Protein AF-M0NY06-F1 (afdb_monomer)

Solvent-accessible surface area (backbone atoms only — not comparable to full-atom values): 38109 Å² total; per-residue (Å²): 133,90,89,90,82,76,65,69,65,58,60,55,55,61,59,58,74,74,59,85,82,89,82,88,84,80,84,85,86,85,87,85,89,82,86,81,91,85,89,86,80,91,89,88,87,88,86,90,86,88,90,80,89,82,91,78,91,78,88,88,86,81,79,80,87,72,80,84,56,84,71,66,78,80,68,66,89,85,74,78,81,95,79,79,95,75,96,66,78,62,59,42,32,57,68,50,24,58,50,46,55,51,36,50,69,48,90,46,72,64,60,37,23,48,56,48,11,56,48,46,49,64,29,49,36,97,73,91,43,68,41,30,40,57,53,49,24,46,61,68,15,31,94,52,48,68,45,48,76,75,52,65,84,50,49,71,68,54,53,33,43,17,50,14,61,26,45,30,100,89,39,47,45,63,60,47,49,56,42,26,74,75,60,77,35,65,24,59,43,42,35,74,40,64,29,62,78,82,66,57,87,67,68,78,76,54,76,84,82,70,54,24,49,68,59,51,52,50,52,51,53,53,35,35,69,51,66,69,91,66,22,69,60,51,42,31,53,52,47,21,60,49,41,46,63,33,55,41,57,31,26,19,48,48,52,15,38,62,65,43,56,52,81,33,90,62,48,72,67,42,51,42,46,11,41,17,45,50,46,30,23,77,79,62,60,65,99,82,67,85,75,82,93,58,98,63,91,71,82,69,36,42,70,71,39,37,50,37,47,47,57,31,35,39,41,56,38,25,64,19,58,47,44,49,32,28,62,78,47,27,75,62,39,31,67,67,56,61,74,43,68,80,55,56,63,48,55,61,37,62,37,79,51,50,53,59,58,44,30,74,73,50,50,44,25,34,35,30,68,28,74,44,42,44,49,34,37,40,20,30,32,31,50,92,62,28,85,84,66,67,37,76,49,61,40,36,22,37,70,81,35,43,77,40,39,90,42,38,56,72,59,40,56,55,46,63,77,60,44,73,49,35,30,31,36,36,28,34,36,29,22,22,52,97,92,62,53,63,39,66,32,67,59,37,58,56,38,67,76,34,96,64,66,53,73,61,47,56,76,76,46,41,78,46,63,39,32,71,39,27,47,27,51,73,60,45,76,30,38,86,40,30,40,55,63,22,40,55,52,30,39,75,50,41,53,96,31,40,54,68,73,47,80,36,65,50,43,71,61,44,51,53,53,27,50,54,22,42,78,61,62,30,57,12,24,30,42,28,36,40,75,36,52,60,51,47,61,38,68,51,80,53,31,24,38,33,54,75,81,58,66,66,43,39,27,23,37,46,23,35,24,52,24,64,80,97,38,49,93,29,48,45,32,36,30,30,19,24,36,64,54,97,94,40,64,26,30,31,45,67,37,64,39,71,67,49,76,65,54,30,48,53,52,32,66,68,44,61,85,35,54,74,49,75,58,95,55,43,32,39,29,54,76,71,48,26,33,32,30,30,32,83,45,63,41,84,29,93,88,28,76,60,43,28,32,52,36,78,36,25,48,73,47,74,36,86,92,44,53,63,87,68,31,41,36,50,72,55,50,39,42,75,54,60,77,62,82,130

pLDDT: mean 81.4, std 21.81, range [23.84, 98.56]

Radius of gyration: 31.64 Å; Cα contacts (8 Å, |Δi|>4): 1168; chains: 1; bounding box: 98×76×94 Å

Organism: NCBI:txid1227482

Structure (mmCIF, N/CA/C/O backbone):
data_AF-M0NY06-F1
#
_entry.id   AF-M0NY06-F1
#
loop_
_atom_site.group_PDB
_atom_site.id
_atom_site.type_symbol
_atom_site.label_atom_id
_atom_site.label_alt_id
_atom_site.label_comp_id
_atom_site.label_asym_id
_atom_site.label_entity_id
_atom_site.label_seq_id
_atom_site.pdbx_PDB_ins_code
_atom_site.Cartn_x
_atom_site.Cartn_y
_atom_site.Cartn_z
_atom_site.occupancy
_atom_site.B_iso_or_equiv
_atom_site.auth_seq_id
_atom_site.auth_comp_id
_atom_site.auth_asym_id
_atom_site.auth_atom_id
_atom_site.pdbx_PDB_model_num
ATOM 1 N N . MET A 1 1 ? -52.221 21.261 -19.434 1.00 43.78 1 MET A N 1
ATOM 2 C CA . MET A 1 1 ? -51.590 21.846 -20.639 1.00 43.78 1 MET A CA 1
ATOM 3 C C . MET A 1 1 ? -51.531 23.349 -20.429 1.00 43.78 1 MET A C 1
ATOM 5 O O . MET A 1 1 ? -52.552 23.891 -20.028 1.00 43.78 1 MET A O 1
ATOM 9 N N . VAL A 1 2 ? -50.369 23.976 -20.655 1.00 34.47 2 VAL A N 1
ATOM 10 C CA . VAL A 1 2 ? -50.002 25.333 -20.186 1.00 34.47 2 VAL A CA 1
ATOM 11 C C . VAL A 1 2 ? -49.851 25.440 -18.660 1.00 34.47 2 VAL A C 1
ATOM 13 O O . VAL A 1 2 ? -50.814 25.774 -17.986 1.00 34.47 2 VAL A O 1
ATOM 16 N N . VAL A 1 3 ? -48.645 25.164 -18.146 1.00 31.70 3 VAL A N 1
ATOM 17 C CA . VAL A 1 3 ? -47.818 26.065 -17.304 1.00 31.70 3 VAL A CA 1
ATOM 18 C C . VAL A 1 3 ? -46.385 25.515 -17.361 1.00 31.70 3 VAL A C 1
ATOM 20 O O . VAL A 1 3 ? -46.085 24.581 -16.637 1.00 31.70 3 VAL A O 1
ATOM 23 N N . GLU A 1 4 ? -45.521 26.062 -18.222 1.00 35.38 4 GLU A N 1
ATOM 24 C CA . GLU A 1 4 ? -44.053 25.908 -18.124 1.00 35.38 4 GLU A CA 1
ATOM 25 C C . GLU A 1 4 ? -43.370 26.873 -19.107 1.00 35.38 4 GLU A C 1
ATOM 27 O O . GLU A 1 4 ? -43.076 26.555 -20.254 1.00 35.38 4 GLU A O 1
ATOM 32 N N . GLY A 1 5 ? -43.219 28.127 -18.678 1.00 37.34 5 GLY A N 1
ATOM 33 C CA . GLY A 1 5 ? -42.622 29.188 -19.500 1.00 37.34 5 GLY A CA 1
ATOM 34 C C . GLY A 1 5 ? -42.122 30.398 -18.709 1.00 37.34 5 GLY A C 1
ATOM 35 O O . GLY A 1 5 ? -41.841 31.425 -19.304 1.00 37.34 5 GLY A O 1
ATOM 36 N N . ALA A 1 6 ? -42.043 30.294 -17.376 1.00 40.38 6 ALA A N 1
ATOM 37 C CA . ALA A 1 6 ? -41.722 31.410 -16.477 1.00 40.38 6 ALA A CA 1
ATOM 38 C C . ALA A 1 6 ? -40.499 31.155 -15.570 1.00 40.38 6 ALA A C 1
ATOM 40 O O . ALA A 1 6 ? -40.158 32.004 -14.751 1.00 40.38 6 ALA A O 1
ATOM 41 N N . VAL A 1 7 ? -39.844 29.993 -15.693 1.00 39.50 7 VAL A N 1
ATOM 42 C CA . VAL A 1 7 ? -38.647 29.636 -14.900 1.00 39.50 7 VAL A CA 1
ATOM 43 C C . VAL A 1 7 ? -37.35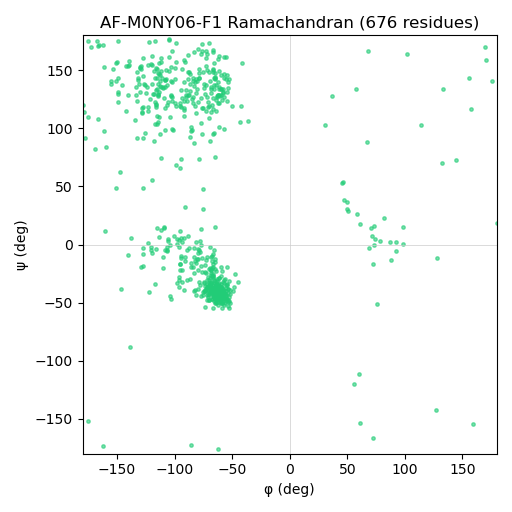5 29.897 -15.688 1.00 39.50 7 VAL A C 1
ATOM 45 O O . VAL A 1 7 ? -36.365 30.336 -15.112 1.00 39.50 7 VAL A O 1
ATOM 48 N N . ALA A 1 8 ? -37.377 29.721 -17.015 1.00 38.88 8 ALA A N 1
ATOM 49 C CA . ALA A 1 8 ? -36.199 29.879 -17.873 1.00 38.88 8 ALA A CA 1
ATOM 50 C C . ALA A 1 8 ? -35.710 31.336 -18.020 1.00 38.88 8 ALA A C 1
ATOM 52 O O . ALA A 1 8 ? -34.506 31.565 -18.081 1.00 38.88 8 ALA A O 1
ATOM 53 N N . GLU A 1 9 ? -36.609 32.329 -18.044 1.00 39.25 9 GLU A N 1
ATOM 54 C CA . GLU A 1 9 ? -36.200 33.741 -18.169 1.00 39.25 9 GLU A CA 1
ATOM 55 C C . GLU A 1 9 ? -35.508 34.264 -16.901 1.00 39.25 9 GLU A C 1
ATOM 57 O O . GLU A 1 9 ? -34.593 35.077 -16.993 1.00 39.25 9 GLU A O 1
ATOM 62 N N . ARG A 1 10 ? -35.872 33.751 -15.717 1.00 38.94 10 ARG A N 1
ATOM 63 C CA . ARG A 1 10 ? -35.324 34.241 -14.443 1.00 38.94 10 ARG A CA 1
ATOM 64 C C . ARG A 1 10 ? -33.864 33.833 -14.217 1.00 38.94 10 ARG A C 1
ATOM 66 O O . ARG A 1 10 ? -33.099 34.616 -13.673 1.00 38.94 10 ARG A O 1
ATOM 73 N N . LEU A 1 11 ? -33.474 32.650 -14.695 1.00 39.97 11 LEU A N 1
ATOM 74 C CA . LEU A 1 11 ? -32.092 32.155 -14.626 1.00 39.97 11 LEU A CA 1
ATOM 75 C C . LEU A 1 11 ? -31.145 32.860 -15.615 1.00 39.97 11 LEU A C 1
ATOM 77 O O . LEU A 1 11 ? -29.939 32.895 -15.385 1.00 39.97 11 LEU A O 1
ATOM 81 N N . LEU A 1 12 ? -31.668 33.439 -16.703 1.00 42.12 12 LEU A N 1
ATOM 82 C CA . LEU A 1 12 ? -30.862 34.139 -17.713 1.00 42.12 12 LEU A CA 1
ATOM 83 C C . LEU A 1 12 ? -30.527 35.592 -17.341 1.00 42.12 12 LEU A C 1
ATOM 85 O O . LEU A 1 12 ? -29.518 36.113 -17.820 1.00 42.12 12 LEU A O 1
ATOM 89 N N . ASP A 1 13 ? -31.332 36.237 -16.495 1.00 41.19 13 ASP A N 1
ATOM 90 C CA . ASP A 1 13 ? -31.039 37.587 -16.001 1.00 41.19 13 ASP A CA 1
ATOM 91 C C . ASP A 1 13 ? -30.001 37.572 -14.864 1.00 41.19 13 ASP A C 1
ATOM 93 O O . ASP A 1 13 ? -29.081 38.393 -14.881 1.00 41.19 13 ASP A O 1
ATOM 97 N N . ASP A 1 14 ? -30.049 36.588 -13.956 1.00 37.59 14 ASP A N 1
ATOM 98 C CA . ASP A 1 14 ? -29.014 36.413 -12.922 1.00 37.59 14 ASP A CA 1
ATOM 99 C C . ASP A 1 14 ? -27.636 36.094 -13.544 1.00 37.59 14 ASP A C 1
ATOM 101 O O . ASP A 1 14 ? -26.610 36.619 -13.106 1.00 37.59 14 ASP A O 1
ATOM 105 N N . PHE A 1 15 ? -27.595 35.330 -14.645 1.00 38.31 15 PHE A N 1
ATOM 106 C CA . PHE A 1 15 ? -26.345 35.027 -15.360 1.00 38.31 15 PHE A CA 1
ATOM 107 C C . PHE A 1 15 ? -25.726 36.250 -16.067 1.00 38.31 15 PHE A C 1
ATOM 109 O O . PHE A 1 15 ? -24.515 36.301 -16.288 1.00 38.31 15 PHE A O 1
ATOM 116 N N . ARG A 1 16 ? -26.532 37.267 -16.407 1.00 40.47 16 ARG A N 1
ATOM 117 C CA . ARG A 1 16 ? -26.057 38.520 -17.028 1.00 40.47 16 ARG A CA 1
ATOM 118 C C . ARG A 1 16 ? -25.514 39.541 -16.030 1.00 40.47 16 ARG A C 1
ATOM 120 O O . ARG A 1 16 ? -24.838 40.477 -16.449 1.00 40.47 16 ARG A O 1
ATOM 127 N N . LEU A 1 17 ? -25.764 39.360 -14.734 1.00 38.38 17 LEU A N 1
ATOM 128 C CA . LEU A 1 17 ? -25.188 40.188 -13.668 1.00 38.38 17 LEU A CA 1
ATOM 129 C C . LEU A 1 17 ? -23.754 39.779 -13.284 1.00 38.38 17 LEU A C 1
ATOM 131 O O . LEU A 1 17 ? -23.049 40.573 -12.665 1.00 38.38 17 LEU A O 1
ATOM 135 N N . LEU A 1 18 ? -23.311 38.578 -13.674 1.00 36.62 18 LEU A N 1
ATOM 136 C CA . LEU A 1 18 ? -22.004 38.009 -13.314 1.00 36.62 18 LEU A CA 1
ATOM 137 C C . LEU A 1 18 ? -20.884 38.234 -14.346 1.00 36.62 18 LEU A C 1
ATOM 139 O O . LEU A 1 18 ? -19.719 38.007 -14.028 1.00 36.62 18 LEU A O 1
ATOM 143 N N . LEU A 1 19 ? -21.199 38.701 -15.560 1.00 35.53 19 LEU A N 1
ATOM 144 C CA . LEU A 1 19 ? -20.211 38.921 -16.624 1.00 35.53 19 LEU A CA 1
ATOM 145 C C . LEU A 1 19 ? -20.123 40.400 -17.013 1.00 35.53 19 LEU A C 1
ATOM 147 O O . LEU A 1 19 ? -20.970 40.945 -17.723 1.00 35.53 19 LEU A O 1
ATOM 151 N N . GLY A 1 20 ? -19.054 41.050 -16.551 1.00 30.97 20 GLY A N 1
ATOM 152 C CA . GLY A 1 20 ? -18.746 42.437 -16.882 1.00 30.97 20 GLY A CA 1
ATOM 153 C C . GLY A 1 20 ? -18.463 42.635 -18.374 1.00 30.97 20 GLY A C 1
ATOM 154 O O . GLY A 1 20 ? -17.469 42.142 -18.888 1.00 30.97 20 GLY A O 1
ATOM 155 N N . ALA A 1 21 ? -19.340 43.397 -19.030 1.00 33.38 21 ALA A N 1
ATOM 156 C CA . ALA A 1 21 ? -19.156 44.125 -20.290 1.00 33.38 21 ALA A CA 1
ATOM 157 C C . ALA A 1 21 ? -18.183 43.551 -21.354 1.00 33.38 21 ALA A C 1
ATOM 159 O O . ALA A 1 21 ? -16.999 43.884 -21.363 1.00 33.38 21 ALA A O 1
ATOM 160 N N . GLY A 1 22 ? -18.746 42.923 -22.398 1.00 37.72 22 GLY A N 1
ATOM 161 C CA . GLY A 1 22 ? -18.273 43.182 -23.769 1.00 37.72 22 GLY A CA 1
ATOM 162 C C . GLY A 1 22 ? -17.994 41.992 -24.689 1.00 37.72 22 GLY A C 1
ATOM 163 O O . GLY A 1 22 ? -16.853 41.814 -25.097 1.00 37.72 22 GLY A O 1
ATOM 164 N N . VAL A 1 23 ? -19.034 41.273 -25.136 1.00 30.75 23 VAL A N 1
ATOM 165 C CA . VAL A 1 23 ? -19.000 40.501 -26.398 1.00 30.75 23 VAL A CA 1
ATOM 166 C C . VAL A 1 23 ? -20.354 40.637 -27.112 1.00 30.75 23 VAL A C 1
ATOM 168 O O . VAL A 1 23 ? -21.399 40.414 -26.502 1.00 30.75 23 VAL A O 1
ATOM 171 N N . GLU A 1 24 ? -20.351 41.012 -28.395 1.00 31.03 24 GLU A N 1
ATOM 172 C CA . GLU A 1 24 ? -21.550 41.012 -29.249 1.00 31.03 24 GLU A CA 1
ATOM 173 C C . GLU A 1 24 ? -21.813 39.610 -29.826 1.00 31.03 24 GLU A C 1
ATOM 175 O O . GLU A 1 24 ? -20.898 38.957 -30.326 1.00 31.03 24 GLU A O 1
ATOM 180 N N . LEU A 1 25 ? -23.073 39.163 -29.819 1.00 30.75 25 LEU A N 1
ATOM 181 C CA . LEU A 1 25 ? -23.501 37.942 -30.511 1.00 30.75 25 LEU A CA 1
ATOM 182 C C . LEU A 1 25 ? -24.037 38.283 -31.908 1.00 30.75 25 LEU A C 1
ATOM 184 O O . LEU A 1 25 ? -25.045 38.979 -32.041 1.00 30.75 25 LEU A O 1
ATOM 188 N N . VAL A 1 26 ? -23.387 37.755 -32.948 1.00 32.81 26 VAL A N 1
ATOM 189 C CA . VAL A 1 26 ? -23.847 37.857 -34.343 1.00 32.81 26 VAL A CA 1
ATOM 190 C C . VAL A 1 26 ? -24.869 36.751 -34.644 1.00 32.81 26 VAL A C 1
ATOM 192 O O . VAL A 1 26 ? -24.786 35.645 -34.116 1.00 32.81 26 VAL A O 1
ATOM 195 N N . GLY A 1 27 ? -25.881 37.088 -35.447 1.00 30.58 27 GLY A N 1
ATOM 196 C CA . GLY A 1 27 ? -27.128 36.330 -35.565 1.00 30.58 27 GLY A CA 1
ATOM 197 C C . GLY A 1 27 ? -27.032 34.926 -36.176 1.00 30.58 27 GLY A C 1
ATOM 198 O O . GLY A 1 27 ? -26.234 34.656 -37.070 1.00 30.58 27 GLY A O 1
ATOM 199 N N . VAL A 1 28 ? -27.948 34.063 -35.727 1.00 30.20 28 VAL A N 1
ATOM 200 C CA . VAL A 1 28 ? -28.259 32.765 -36.340 1.00 30.20 28 VAL A CA 1
ATOM 201 C C . VAL A 1 28 ? -29.252 32.980 -37.479 1.00 30.20 28 VAL A C 1
ATOM 203 O O . VAL A 1 28 ? -30.356 33.475 -37.244 1.00 30.20 28 VAL A O 1
ATOM 206 N N . ASP A 1 29 ? -28.884 32.576 -38.693 1.00 28.55 29 ASP A N 1
ATOM 207 C CA . ASP A 1 29 ? -29.791 32.605 -39.841 1.00 28.55 29 ASP A CA 1
ATOM 208 C C . ASP A 1 29 ? -30.707 31.364 -39.850 1.00 28.55 29 ASP A C 1
ATOM 210 O O . ASP A 1 29 ? -30.284 30.251 -39.524 1.00 28.55 29 ASP A O 1
ATOM 214 N N . ARG A 1 30 ? -31.986 31.551 -40.187 1.00 31.86 30 ARG A N 1
ATOM 215 C CA . ARG A 1 30 ? -33.036 30.519 -40.106 1.00 31.86 30 ARG A CA 1
ATOM 216 C C . ARG A 1 30 ? -33.728 30.362 -41.454 1.00 31.86 30 ARG A C 1
ATOM 218 O O . ARG A 1 30 ? -34.725 31.035 -41.685 1.00 31.86 30 ARG A O 1
ATOM 225 N N . GLU A 1 31 ? -33.313 29.397 -42.277 1.00 30.97 31 GLU A N 1
ATOM 226 C CA . GLU A 1 31 ? -34.189 28.856 -43.331 1.00 30.97 31 GLU A CA 1
ATOM 227 C C . GLU A 1 31 ? -33.671 27.546 -43.962 1.00 30.97 31 GLU A C 1
ATOM 229 O O . GLU A 1 31 ? -32.756 27.561 -44.782 1.00 30.97 31 GLU A O 1
ATOM 234 N N . ARG A 1 32 ? -34.325 26.409 -43.662 1.00 28.56 32 ARG A N 1
ATOM 235 C CA . ARG A 1 32 ? -35.106 25.650 -44.668 1.00 28.56 32 ARG A CA 1
ATOM 236 C C . ARG A 1 32 ? -35.786 24.393 -44.112 1.00 28.56 32 ARG A C 1
ATOM 238 O O . ARG A 1 32 ? -35.143 23.442 -43.691 1.00 28.56 32 ARG A O 1
ATOM 245 N N . LEU A 1 33 ? -37.112 24.382 -44.229 1.00 29.42 33 LEU A N 1
ATOM 246 C CA . LEU A 1 33 ? -37.958 23.185 -44.221 1.00 29.42 33 LEU A CA 1
ATOM 247 C C . LEU A 1 33 ? -38.005 22.577 -45.633 1.00 29.42 33 LEU A C 1
ATOM 249 O O . LEU A 1 33 ? -38.157 23.344 -46.584 1.00 29.42 33 LEU A O 1
ATOM 253 N N . ALA A 1 34 ? -37.983 21.242 -45.752 1.00 29.00 34 ALA A N 1
ATOM 254 C CA . ALA A 1 34 ? -38.837 20.466 -46.673 1.00 29.00 34 ALA A CA 1
ATOM 255 C C . ALA A 1 34 ? -38.593 18.943 -46.553 1.00 29.00 34 ALA A C 1
ATOM 257 O O . ALA A 1 34 ? -37.543 18.444 -46.944 1.00 29.00 34 ALA A O 1
ATOM 258 N N . ASP A 1 35 ? -39.612 18.225 -46.081 1.00 34.28 35 ASP A N 1
ATOM 259 C CA . ASP A 1 35 ? -39.861 16.789 -46.332 1.00 34.28 35 ASP A CA 1
ATOM 260 C C . ASP A 1 35 ? -40.323 16.597 -47.812 1.00 34.28 35 ASP A C 1
ATOM 262 O O . ASP A 1 35 ?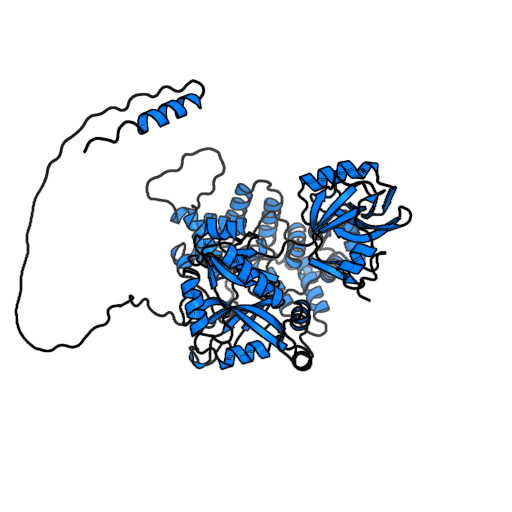 -40.730 17.609 -48.406 1.00 34.28 35 ASP A O 1
ATOM 266 N N . PRO A 1 36 ? -40.330 15.390 -48.447 1.00 45.84 36 PRO A N 1
ATOM 267 C CA . PRO A 1 36 ? -41.185 14.280 -47.981 1.00 45.84 36 PRO A CA 1
ATOM 268 C C . PRO A 1 36 ? -40.766 12.808 -48.278 1.00 45.84 36 PRO A C 1
ATOM 270 O O . PRO A 1 36 ? -40.238 12.477 -49.336 1.00 45.84 36 PRO A O 1
ATOM 273 N N . VAL A 1 37 ? -41.197 11.912 -47.378 1.00 32.34 37 VAL A N 1
ATOM 274 C CA . VAL A 1 37 ? -41.937 10.631 -47.591 1.00 32.34 37 VAL A CA 1
ATOM 275 C C . VAL A 1 37 ? -41.618 9.732 -48.812 1.00 32.34 37 VAL A C 1
ATOM 277 O O . VAL A 1 37 ? -41.834 10.104 -49.964 1.00 32.34 37 VAL A O 1
ATOM 280 N N . GLY A 1 38 ? -41.361 8.441 -48.538 1.00 27.44 38 GLY A N 1
ATOM 281 C CA . GLY A 1 38 ? -41.520 7.332 -49.495 1.00 27.44 38 GLY A CA 1
ATOM 282 C C . GLY A 1 38 ? -41.899 6.004 -48.813 1.00 27.44 38 GLY A C 1
ATOM 283 O O . GLY A 1 38 ? -41.184 5.543 -47.928 1.00 27.44 38 GLY A O 1
ATOM 284 N N . GLU A 1 39 ? -43.023 5.394 -49.208 1.00 31.02 39 GLU A N 1
ATOM 285 C CA . GLU A 1 39 ? -43.552 4.132 -48.651 1.00 31.02 39 GLU A CA 1
ATOM 286 C C . GLU A 1 39 ? -43.081 2.867 -49.403 1.00 31.02 39 GLU A C 1
ATOM 288 O O . GLU A 1 39 ? -42.794 2.910 -50.599 1.00 31.02 39 GLU A O 1
ATOM 293 N N . GLY A 1 40 ? -43.152 1.711 -48.724 1.00 26.81 40 GLY A N 1
ATOM 294 C CA . GLY A 1 40 ? -43.190 0.368 -49.330 1.00 26.81 40 GLY A CA 1
ATOM 295 C C . GLY A 1 40 ? -42.218 -0.640 -48.687 1.00 26.81 40 GLY A C 1
ATOM 296 O O . GLY A 1 40 ? -41.056 -0.326 -48.480 1.00 26.81 40 GLY A O 1
ATOM 297 N N . GLY A 1 41 ? -42.592 -1.882 -48.361 1.00 26.91 41 GLY A N 1
ATOM 298 C CA . GLY A 1 41 ? -43.914 -2.511 -48.423 1.00 26.91 41 GLY A CA 1
ATOM 299 C C . GLY A 1 41 ? -43.845 -4.048 -48.491 1.00 26.91 41 GLY A C 1
ATOM 300 O O . GLY A 1 41 ? -43.394 -4.580 -49.493 1.00 26.91 41 GLY A O 1
ATOM 301 N N . LEU A 1 42 ? -44.389 -4.717 -47.462 1.00 29.64 42 LEU A N 1
ATOM 302 C CA . LEU A 1 42 ? -44.978 -6.078 -47.441 1.00 29.64 42 LEU A CA 1
ATOM 303 C C . LEU A 1 42 ? -44.162 -7.324 -47.875 1.00 29.64 42 LEU A C 1
ATOM 305 O O . LEU A 1 42 ? -43.636 -7.428 -48.976 1.00 29.64 42 LEU A O 1
ATOM 309 N N . GLY A 1 43 ? -44.258 -8.377 -47.050 1.00 25.53 43 GLY A N 1
ATOM 310 C CA . GLY A 1 43 ? -43.899 -9.757 -47.409 1.00 25.53 43 GLY A CA 1
ATOM 311 C C . GLY A 1 43 ? -44.170 -10.748 -46.269 1.00 25.53 43 GLY A C 1
ATOM 312 O O . GLY A 1 43 ? -43.314 -10.947 -45.417 1.00 25.53 43 GLY A O 1
ATOM 313 N N . ALA A 1 44 ? -45.360 -11.356 -46.232 1.00 29.50 44 ALA A N 1
ATOM 314 C CA . ALA A 1 44 ? -45.780 -12.307 -45.191 1.00 29.50 44 ALA A CA 1
ATOM 315 C C . ALA A 1 44 ? -45.969 -13.734 -45.743 1.00 29.50 44 ALA A C 1
ATOM 317 O O . ALA A 1 44 ? -46.236 -13.873 -46.931 1.00 29.50 44 ALA A O 1
ATOM 318 N N . HIS A 1 45 ? -45.862 -14.748 -44.868 1.00 29.55 45 HIS A N 1
ATOM 319 C CA . HIS A 1 45 ? -46.508 -16.089 -44.849 1.00 29.55 45 HIS A CA 1
ATOM 320 C C . HIS A 1 45 ? -45.626 -17.069 -44.030 1.00 29.55 45 HIS A C 1
ATOM 322 O O . HIS A 1 45 ? -44.407 -16.983 -44.103 1.00 29.55 45 HIS A O 1
ATOM 328 N N . GLY A 1 46 ? -46.148 -18.020 -43.243 1.00 26.48 46 GLY A N 1
ATOM 329 C CA . GLY A 1 46 ? -47.547 -18.375 -42.967 1.00 26.48 46 GLY A CA 1
ATOM 330 C C . GLY A 1 46 ? -47.691 -19.337 -41.765 1.00 26.48 46 GLY A C 1
ATOM 331 O O . GLY A 1 46 ? -46.697 -19.774 -41.194 1.00 26.48 46 GLY A O 1
ATOM 332 N N . THR A 1 47 ? -48.935 -19.635 -41.380 1.00 27.03 47 THR A N 1
ATOM 333 C CA . THR A 1 47 ? -49.356 -20.367 -40.162 1.00 27.03 47 THR A CA 1
ATOM 334 C C . THR A 1 47 ? -49.769 -21.826 -40.422 1.00 27.03 47 THR A C 1
ATOM 336 O O . THR A 1 47 ? -50.289 -22.106 -41.501 1.00 27.03 47 THR A O 1
ATOM 339 N N . VAL A 1 48 ? -49.638 -22.720 -39.421 1.00 29.55 48 VAL A N 1
ATOM 340 C CA . VAL A 1 48 ? -50.350 -24.024 -39.315 1.00 29.55 48 VAL A CA 1
ATOM 341 C C . VAL A 1 48 ? -50.551 -24.436 -37.837 1.00 29.55 48 VAL A C 1
ATOM 343 O O . VAL A 1 48 ? -49.630 -24.293 -37.037 1.00 29.55 48 VAL A O 1
ATOM 346 N N . ASP A 1 49 ? -51.722 -25.005 -37.516 1.00 28.42 49 ASP A N 1
ATOM 347 C CA . ASP A 1 49 ? -52.230 -25.413 -36.184 1.00 28.42 49 ASP A CA 1
ATOM 348 C C . ASP A 1 49 ? -52.468 -26.961 -36.105 1.00 28.42 49 ASP A C 1
ATOM 350 O O . ASP A 1 49 ? -52.332 -27.650 -37.117 1.00 28.42 49 ASP A O 1
ATOM 354 N N . ASP A 1 50 ? -52.839 -27.648 -35.006 1.00 29.81 50 ASP A N 1
ATOM 355 C CA . ASP A 1 50 ? -53.265 -27.231 -33.650 1.00 29.81 50 ASP A CA 1
ATOM 356 C C . ASP A 1 50 ? -52.669 -28.111 -32.494 1.00 29.81 50 ASP A C 1
ATOM 358 O O . ASP A 1 50 ? -51.623 -27.725 -31.969 1.00 29.81 50 ASP A O 1
ATOM 362 N N . PRO A 1 51 ? -53.238 -29.253 -32.012 1.00 45.72 51 PRO A N 1
ATOM 363 C CA . PRO A 1 51 ? -53.411 -29.366 -30.554 1.00 45.72 51 PRO A CA 1
ATOM 364 C C . PRO A 1 51 ? -52.666 -30.498 -29.823 1.00 45.72 51 PRO A C 1
ATOM 366 O O . PRO A 1 51 ? -52.606 -31.638 -30.286 1.00 45.72 51 PRO A O 1
ATOM 369 N N . GLY A 1 52 ? -52.299 -30.250 -28.554 1.00 26.61 52 GLY A N 1
ATOM 370 C CA . GLY A 1 52 ? -51.947 -31.316 -27.600 1.00 26.61 52 GLY A CA 1
ATOM 371 C C . GLY A 1 52 ? -51.657 -30.868 -26.154 1.00 26.61 52 GLY A C 1
ATOM 372 O O . GLY A 1 52 ? -50.625 -30.276 -25.881 1.00 26.61 52 GLY A O 1
ATOM 373 N N . ARG A 1 53 ? -52.560 -31.205 -25.218 1.00 28.77 53 ARG A N 1
ATOM 374 C CA . ARG A 1 53 ? -52.460 -31.100 -23.731 1.00 28.77 53 ARG A CA 1
ATOM 375 C C . ARG A 1 53 ? -51.073 -31.513 -23.156 1.00 28.77 53 ARG A C 1
ATOM 377 O O . ARG A 1 53 ? -50.435 -32.376 -23.734 1.00 28.77 53 ARG A O 1
ATOM 384 N N . GLN A 1 54 ? -50.606 -31.075 -21.972 1.00 27.80 54 GLN A N 1
ATOM 385 C CA . GLN A 1 54 ? -51.322 -30.699 -20.733 1.00 27.80 54 GLN A CA 1
ATOM 386 C C . GLN A 1 54 ? -50.449 -29.835 -19.772 1.00 27.80 54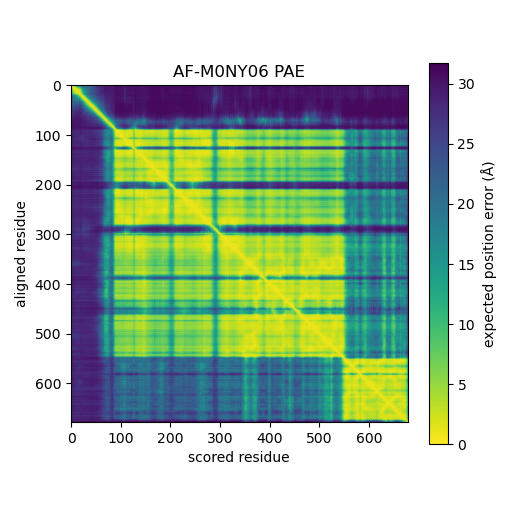 GLN A C 1
ATOM 388 O O . GLN A 1 54 ? -49.260 -29.656 -19.996 1.00 27.80 54 GLN A O 1
ATOM 393 N N . LYS A 1 55 ? -51.050 -29.296 -18.696 1.00 29.61 55 LYS A N 1
ATOM 394 C CA . LYS A 1 55 ? -50.454 -28.329 -17.740 1.00 29.61 55 LYS A CA 1
ATOM 395 C C . LYS A 1 55 ? -49.287 -28.871 -16.887 1.00 29.61 55 LYS A C 1
ATOM 397 O O . LYS A 1 55 ? -49.408 -29.952 -16.321 1.00 29.61 55 LYS A O 1
ATOM 402 N N . GLY A 1 56 ? -48.292 -28.014 -16.638 1.00 26.44 56 GLY A N 1
ATOM 403 C CA . GLY A 1 56 ? -47.314 -28.079 -15.538 1.00 26.44 56 GLY A CA 1
ATOM 404 C C . GLY A 1 56 ? -46.775 -26.668 -15.242 1.00 26.44 56 GLY A C 1
ATOM 405 O O . GLY A 1 56 ? -46.641 -25.876 -16.173 1.00 26.44 56 GLY A O 1
ATOM 406 N N . LEU A 1 57 ? -46.567 -26.310 -13.968 1.00 29.97 57 LEU A N 1
ATOM 407 C CA . LEU A 1 57 ? -46.178 -24.949 -13.551 1.00 29.97 57 LEU A CA 1
ATOM 408 C C . LEU A 1 57 ? -44.735 -24.598 -13.965 1.00 29.97 57 LEU A C 1
ATOM 410 O O . LEU A 1 57 ? -43.860 -25.459 -13.947 1.00 29.97 57 LEU A O 1
ATOM 414 N N . ARG A 1 58 ? -44.490 -23.313 -14.253 1.00 26.02 58 ARG A N 1
ATOM 415 C CA . ARG A 1 58 ? -43.152 -22.700 -14.308 1.00 26.02 58 ARG A CA 1
ATOM 416 C C . ARG A 1 58 ? -42.957 -21.774 -13.100 1.00 26.02 58 ARG A C 1
ATOM 418 O O . ARG A 1 58 ? -43.881 -21.008 -12.823 1.00 26.02 58 ARG A O 1
ATOM 425 N N . PRO A 1 59 ? -41.766 -21.729 -12.488 1.00 31.25 59 PRO A N 1
ATOM 426 C CA . PRO A 1 59 ? -41.161 -20.491 -12.015 1.00 31.25 59 PRO A CA 1
ATOM 427 C C . PRO A 1 59 ? -40.525 -19.736 -13.196 1.00 31.25 59 PRO A C 1
ATOM 429 O O . PRO A 1 59 ? -40.103 -20.331 -14.190 1.00 31.25 59 PRO A O 1
ATOM 432 N N . THR A 1 60 ? -40.480 -18.414 -13.097 1.00 30.12 60 THR A N 1
ATOM 433 C CA . THR A 1 60 ? -39.816 -17.503 -14.041 1.00 30.12 60 THR A CA 1
ATOM 434 C C . THR A 1 60 ? -38.458 -17.079 -13.496 1.00 30.12 60 THR A C 1
ATOM 436 O O . THR A 1 60 ? -38.366 -16.808 -12.306 1.00 30.12 60 THR A O 1
ATOM 439 N N . GLY A 1 61 ? -37.445 -16.953 -14.357 1.00 26.77 61 GLY A N 1
ATOM 440 C CA . GLY A 1 61 ? -36.110 -16.489 -13.958 1.00 26.77 61 GLY A CA 1
ATOM 441 C C . GLY A 1 61 ? -35.010 -17.202 -14.736 1.00 26.77 61 G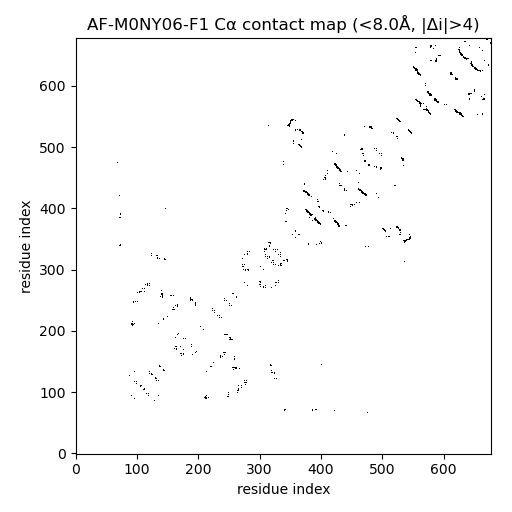LY A C 1
ATOM 442 O O . GLY A 1 61 ? -34.356 -18.088 -14.208 1.00 26.77 61 GLY A O 1
ATOM 443 N N . GLY A 1 62 ? -34.863 -16.870 -16.020 1.00 23.84 62 GLY A N 1
ATOM 444 C CA . GLY A 1 62 ? -33.711 -17.300 -16.809 1.00 23.84 62 GLY A CA 1
ATOM 445 C C . GLY A 1 62 ? -32.741 -16.137 -16.936 1.00 23.84 62 GLY A C 1
ATOM 446 O O . GLY A 1 62 ? -32.969 -15.272 -17.780 1.00 23.84 62 GLY A O 1
ATOM 447 N N . VAL A 1 63 ? -31.696 -16.120 -16.110 1.00 30.36 63 VAL A N 1
ATOM 448 C CA . VAL A 1 63 ? -30.511 -15.290 -16.363 1.00 30.36 63 VAL A CA 1
ATOM 449 C C . VAL A 1 63 ? -29.792 -15.882 -17.580 1.00 30.36 63 VAL A C 1
ATOM 451 O O . VAL A 1 63 ? -29.794 -17.100 -17.785 1.00 30.36 63 VAL A O 1
ATOM 454 N N . GLY A 1 64 ? -29.276 -15.025 -18.459 1.00 25.52 64 GLY A N 1
ATOM 455 C CA . GLY A 1 64 ? -28.618 -15.468 -19.685 1.00 25.52 64 GLY A CA 1
ATOM 456 C C . GLY A 1 64 ? -27.301 -16.170 -19.369 1.00 25.52 64 GLY A C 1
ATOM 457 O O . GLY A 1 64 ? -26.480 -15.616 -18.652 1.00 25.52 64 GLY A O 1
ATOM 458 N N . ALA A 1 65 ? -27.087 -17.360 -19.933 1.00 25.66 65 ALA A N 1
ATOM 459 C CA . ALA A 1 65 ? -25.822 -18.073 -19.798 1.00 25.66 65 ALA A CA 1
ATOM 460 C C . ALA A 1 65 ? -24.691 -17.306 -20.509 1.00 25.66 65 ALA A C 1
ATOM 462 O O . ALA A 1 65 ? -24.494 -17.449 -21.720 1.00 25.66 65 ALA A O 1
ATOM 463 N N . VAL A 1 66 ? -23.950 -16.504 -19.746 1.00 29.14 66 VAL A N 1
ATOM 464 C CA . VAL A 1 66 ? -22.573 -16.132 -20.078 1.00 29.14 66 VAL A CA 1
ATOM 465 C C . VAL A 1 66 ? -21.709 -17.364 -19.792 1.00 29.14 66 VAL A C 1
ATOM 467 O O . VAL A 1 66 ? -21.966 -18.108 -18.850 1.00 29.14 66 VAL A O 1
ATOM 470 N N . GLY A 1 67 ? -20.758 -17.667 -20.674 1.00 27.39 67 GLY A N 1
ATOM 471 C CA . GLY A 1 67 ? -19.984 -18.903 -20.567 1.00 27.39 67 GLY A CA 1
ATOM 472 C C . GLY A 1 67 ? -19.024 -18.867 -19.383 1.00 27.39 67 GLY A C 1
ATOM 473 O O . GLY A 1 67 ? -18.150 -18.001 -19.354 1.00 27.39 67 GLY A O 1
ATOM 474 N N . THR A 1 68 ? -19.145 -19.841 -18.478 1.00 29.95 68 THR A N 1
ATOM 475 C CA . THR A 1 68 ? -18.171 -20.104 -17.413 1.00 29.95 68 THR A CA 1
ATOM 476 C C . THR A 1 68 ? -16.760 -20.176 -18.005 1.00 29.95 68 THR A C 1
ATOM 478 O O . THR A 1 68 ? -16.474 -20.990 -18.892 1.00 29.95 68 THR A O 1
ATOM 481 N N . ARG A 1 69 ? -15.868 -19.284 -17.562 1.00 42.09 69 ARG A N 1
ATOM 482 C CA . ARG A 1 69 ? -14.460 -19.305 -17.976 1.00 42.09 69 ARG A CA 1
ATOM 483 C C . ARG A 1 69 ? -13.714 -20.358 -17.146 1.00 42.09 69 ARG A C 1
ATOM 485 O O . ARG A 1 69 ? -13.873 -20.374 -15.931 1.00 42.09 69 ARG A O 1
ATOM 492 N N . PRO A 1 70 ? -12.883 -21.218 -17.759 1.00 35.22 70 PRO A N 1
ATOM 493 C CA . PRO A 1 70 ? -12.077 -22.168 -17.002 1.00 35.22 70 PRO A CA 1
ATOM 494 C C . PRO A 1 70 ? -11.015 -21.429 -16.179 1.00 35.22 70 PRO A C 1
ATOM 496 O O . PRO A 1 70 ? -10.159 -20.737 -16.742 1.00 35.22 70 PRO A O 1
ATOM 499 N N . VAL A 1 71 ? -11.063 -21.586 -14.854 1.00 37.38 71 VAL A N 1
ATOM 500 C CA . VAL A 1 71 ? -10.074 -21.026 -13.923 1.00 37.38 71 VAL A CA 1
ATOM 501 C C . VAL A 1 71 ? -8.756 -21.776 -14.104 1.00 37.38 71 VAL A C 1
ATOM 503 O O . VAL A 1 71 ? -8.625 -22.941 -13.733 1.00 37.38 71 VAL A O 1
ATOM 506 N N . ARG A 1 72 ? -7.761 -21.107 -14.694 1.00 40.41 72 ARG A N 1
ATOM 507 C CA . ARG A 1 72 ? -6.413 -21.661 -14.857 1.00 40.41 72 ARG A CA 1
ATOM 508 C C . ARG A 1 72 ? -5.527 -21.224 -13.691 1.00 40.41 72 ARG A C 1
ATOM 510 O O . ARG A 1 72 ? -5.383 -20.016 -13.512 1.00 40.41 72 ARG A O 1
ATOM 517 N N . PRO A 1 73 ? -4.866 -22.142 -12.963 1.00 38.53 73 PRO A N 1
ATOM 518 C CA . PRO A 1 73 ? -3.770 -21.751 -12.087 1.00 38.53 73 PRO A CA 1
ATOM 519 C C . PRO A 1 73 ? -2.657 -21.117 -12.938 1.00 38.53 73 PRO A C 1
ATOM 521 O O . PRO A 1 73 ? -2.157 -21.731 -13.886 1.00 38.53 73 PRO A O 1
ATOM 524 N N . GLU A 1 74 ? -2.295 -19.867 -12.642 1.00 40.50 74 GLU A N 1
ATOM 525 C CA . GLU A 1 74 ? -1.315 -19.113 -13.431 1.00 40.50 74 GLU A CA 1
ATOM 526 C C . GLU A 1 74 ? 0.107 -19.609 -13.104 1.00 40.50 74 GLU A C 1
ATOM 528 O O . GLU A 1 74 ? 0.741 -19.198 -12.135 1.00 40.50 74 GLU A O 1
ATOM 533 N N . THR A 1 75 ? 0.623 -20.540 -13.913 1.00 38.19 75 THR A N 1
ATOM 534 C CA . THR A 1 75 ? 2.039 -20.934 -13.856 1.00 38.19 75 THR A CA 1
ATOM 535 C C . THR A 1 75 ? 2.917 -19.732 -14.200 1.00 38.19 75 THR A C 1
ATOM 537 O O . THR A 1 75 ? 2.701 -19.151 -15.263 1.00 38.19 75 THR A O 1
ATOM 540 N N . ASP A 1 76 ? 3.916 -19.417 -13.360 1.00 39.75 76 ASP A N 1
ATOM 541 C CA . ASP A 1 76 ? 4.843 -18.275 -13.514 1.00 39.75 76 ASP A CA 1
ATOM 542 C C . ASP A 1 76 ? 5.190 -18.006 -14.999 1.00 39.75 76 ASP A C 1
ATOM 544 O O . ASP A 1 76 ? 5.968 -18.771 -15.588 1.00 39.75 76 ASP A O 1
ATOM 548 N N . PRO A 1 77 ? 4.646 -16.936 -15.621 1.00 37.84 77 PRO A N 1
ATOM 549 C CA . PRO A 1 77 ? 4.829 -16.670 -17.049 1.00 37.84 77 PRO A CA 1
ATOM 550 C C . PRO A 1 77 ? 6.282 -16.318 -17.402 1.00 37.84 77 PRO A C 1
ATOM 552 O O . PRO A 1 77 ? 6.650 -16.301 -18.577 1.00 37.84 77 PRO A O 1
ATOM 555 N N . TYR A 1 78 ? 7.135 -16.088 -16.400 1.00 39.22 78 TYR A N 1
ATOM 556 C CA . TYR A 1 78 ? 8.565 -15.856 -16.561 1.00 39.22 78 TYR A CA 1
ATOM 557 C C . TYR A 1 78 ? 9.390 -17.164 -16.522 1.00 39.22 78 TYR A C 1
ATOM 559 O O . TYR A 1 78 ? 10.598 -17.142 -16.783 1.00 39.22 78 TYR A O 1
ATOM 567 N N . ARG A 1 79 ? 8.775 -18.332 -16.260 1.00 31.56 79 ARG A N 1
ATOM 568 C CA . ARG A 1 79 ? 9.475 -19.615 -16.054 1.00 31.56 79 ARG A CA 1
ATOM 569 C C . ARG A 1 79 ? 9.587 -20.500 -17.307 1.00 31.56 79 ARG A C 1
ATOM 571 O O . ARG A 1 79 ? 9.155 -21.648 -17.321 1.00 31.56 79 ARG A O 1
ATOM 578 N N . GLY A 1 80 ? 10.341 -20.014 -18.296 1.00 31.50 80 GLY A N 1
ATOM 579 C CA . GLY A 1 80 ? 11.197 -20.886 -19.119 1.00 31.50 80 GLY A CA 1
ATOM 580 C C . GLY A 1 80 ? 10.866 -21.055 -20.609 1.00 31.50 80 GLY A C 1
ATOM 581 O O . GLY A 1 80 ? 10.086 -21.917 -20.998 1.00 31.50 80 GLY A O 1
ATOM 582 N N . ALA A 1 81 ? 11.639 -20.365 -21.458 1.00 29.05 81 ALA A N 1
ATOM 583 C CA . ALA A 1 81 ? 11.898 -20.758 -22.853 1.00 29.05 81 ALA A CA 1
ATOM 584 C C . ALA A 1 81 ? 13.285 -20.272 -23.347 1.00 29.05 81 ALA A C 1
ATOM 586 O O . ALA A 1 81 ? 13.419 -19.674 -24.415 1.00 29.05 81 ALA A O 1
ATOM 587 N N . PHE A 1 82 ? 14.350 -20.506 -22.570 1.00 40.88 82 PHE A N 1
ATOM 588 C CA . PHE A 1 82 ? 15.720 -20.107 -22.936 1.00 40.88 82 PHE A CA 1
ATOM 589 C C . PHE A 1 82 ? 16.376 -21.061 -23.953 1.00 40.88 82 PHE A C 1
ATOM 591 O O . PHE A 1 82 ? 17.288 -21.814 -23.614 1.00 40.88 82 PHE A O 1
ATOM 598 N N . ALA A 1 83 ? 15.954 -21.000 -25.221 1.00 34.12 83 ALA A N 1
ATOM 599 C CA . ALA A 1 83 ? 16.692 -21.598 -26.340 1.00 34.12 83 ALA A CA 1
ATOM 600 C C . ALA A 1 83 ? 16.311 -21.004 -27.714 1.00 34.12 83 ALA A C 1
ATOM 602 O O . ALA A 1 83 ? 15.511 -21.585 -28.433 1.00 34.12 83 ALA A O 1
ATOM 603 N N . GLU A 1 84 ? 16.917 -19.873 -28.101 1.00 32.12 84 GLU A N 1
ATOM 604 C CA . GLU A 1 84 ? 17.693 -19.727 -29.355 1.00 32.12 84 GLU A CA 1
ATOM 605 C C . GLU A 1 84 ? 18.177 -18.278 -29.565 1.00 32.12 84 GLU A C 1
ATOM 607 O O . GLU A 1 84 ? 17.485 -17.302 -29.282 1.00 32.12 84 GLU A O 1
ATOM 612 N N . ARG A 1 85 ? 19.413 -18.115 -30.057 1.00 43.09 85 ARG A N 1
ATOM 613 C CA . ARG A 1 85 ? 20.055 -16.800 -30.220 1.00 43.09 85 ARG A CA 1
ATOM 614 C C . ARG A 1 85 ? 19.679 -16.146 -31.557 1.00 43.09 85 ARG A C 1
ATOM 616 O O . ARG A 1 85 ? 20.368 -16.372 -32.550 1.00 43.09 85 ARG A O 1
ATOM 623 N N . SER A 1 86 ? 18.699 -15.238 -31.571 1.00 36.81 86 SER A N 1
ATOM 624 C CA . SER A 1 86 ? 18.559 -14.232 -32.643 1.00 36.81 86 SER A CA 1
ATOM 625 C C . SER A 1 86 ? 18.932 -12.835 -32.134 1.00 36.81 86 SER A C 1
ATOM 627 O O . SER A 1 86 ? 18.292 -12.315 -31.224 1.00 36.81 86 SER A O 1
ATOM 629 N N . ARG A 1 87 ? 19.976 -12.222 -32.709 1.00 50.72 87 ARG A N 1
ATOM 630 C CA . ARG A 1 87 ? 20.462 -10.884 -32.325 1.00 50.72 87 ARG A CA 1
ATOM 631 C C . ARG A 1 87 ? 19.561 -9.773 -32.888 1.00 50.72 87 ARG A C 1
ATOM 633 O O . ARG A 1 87 ? 19.677 -9.423 -34.059 1.00 50.72 87 ARG A O 1
ATOM 640 N N . THR A 1 88 ? 18.751 -9.174 -32.021 1.00 48.81 88 THR A N 1
ATOM 641 C CA . THR A 1 88 ? 18.064 -7.883 -32.221 1.00 48.81 88 THR A CA 1
ATOM 642 C C . THR A 1 88 ? 18.308 -7.037 -30.959 1.00 48.81 88 THR A C 1
ATOM 644 O O . THR A 1 88 ? 18.381 -7.633 -29.881 1.00 48.81 88 THR A O 1
ATOM 647 N N . PRO A 1 89 ? 18.526 -5.708 -31.040 1.00 61.03 89 PRO A N 1
ATOM 648 C CA . PRO A 1 89 ? 18.977 -4.937 -29.881 1.00 61.03 89 PRO A CA 1
ATOM 649 C C . PRO A 1 89 ? 17.865 -4.783 -28.838 1.00 61.03 89 PRO A C 1
ATOM 651 O O . PRO A 1 89 ? 16.779 -4.314 -29.159 1.00 61.03 89 PRO A O 1
ATOM 654 N N . ARG A 1 90 ? 18.167 -5.157 -27.592 1.00 82.88 90 ARG A N 1
ATOM 655 C CA . ARG A 1 90 ? 17.424 -4.744 -26.390 1.00 82.88 90 ARG A CA 1
ATOM 656 C C . ARG A 1 90 ? 17.720 -3.269 -26.087 1.00 82.88 90 ARG A C 1
ATOM 658 O O . ARG A 1 90 ? 18.754 -2.763 -26.528 1.00 82.88 90 ARG A O 1
ATOM 665 N N . MET A 1 91 ? 16.869 -2.602 -25.311 1.00 90.38 91 MET A N 1
ATOM 666 C CA . MET A 1 91 ? 17.134 -1.252 -24.811 1.00 90.38 91 MET A CA 1
ATOM 667 C C . MET A 1 91 ? 18.424 -1.249 -23.977 1.00 90.38 91 MET A C 1
ATOM 669 O O . MET A 1 91 ? 18.559 -2.015 -23.019 1.00 90.38 91 MET A O 1
ATOM 673 N N . GLU A 1 92 ? 19.382 -0.391 -24.339 1.00 92.88 92 GLU A N 1
ATOM 674 C CA . GLU A 1 92 ? 20.577 -0.154 -23.522 1.00 92.88 92 GLU A CA 1
ATOM 675 C C . GLU A 1 92 ? 20.177 0.510 -22.200 1.00 92.88 92 GLU A C 1
ATOM 677 O O . GLU A 1 92 ? 19.360 1.431 -22.184 1.00 92.88 92 GLU A O 1
ATOM 682 N N . PHE A 1 93 ? 20.764 0.068 -21.091 1.00 95.00 93 PHE A N 1
ATOM 683 C CA . PHE A 1 93 ? 20.444 0.587 -19.762 1.00 95.00 93 PHE A CA 1
ATOM 684 C C . PHE A 1 93 ? 20.832 2.070 -19.636 1.00 95.00 93 PHE A C 1
ATOM 686 O O . PHE A 1 93 ? 20.042 2.861 -19.129 1.00 95.00 93 PHE A O 1
ATOM 693 N N . ALA A 1 94 ? 21.944 2.487 -20.252 1.00 93.94 94 ALA A N 1
ATOM 694 C CA . ALA A 1 94 ? 22.298 3.894 -20.458 1.00 93.94 94 ALA A CA 1
ATOM 695 C C . ALA A 1 94 ? 21.185 4.732 -21.125 1.00 93.94 94 ALA A C 1
ATOM 697 O O . ALA A 1 94 ? 20.947 5.864 -20.716 1.00 93.94 94 ALA A O 1
ATOM 698 N N . ALA A 1 95 ? 20.462 4.181 -22.108 1.00 93.81 95 ALA A N 1
ATOM 699 C CA . ALA A 1 95 ? 19.383 4.891 -22.806 1.00 93.81 95 ALA A CA 1
ATOM 700 C C . ALA A 1 95 ? 18.080 4.979 -21.984 1.00 93.81 95 ALA A C 1
ATOM 702 O O . ALA A 1 95 ? 17.220 5.817 -22.281 1.00 93.81 95 ALA A O 1
ATOM 703 N N . PHE A 1 96 ? 17.928 4.127 -20.965 1.00 95.94 96 PHE A N 1
ATOM 704 C CA . PHE A 1 96 ? 16.905 4.263 -19.927 1.00 95.94 96 PHE A CA 1
ATOM 705 C C . PHE A 1 96 ? 17.352 5.273 -18.858 1.00 95.94 96 PHE A C 1
ATOM 707 O O . PHE A 1 96 ? 16.578 6.163 -18.517 1.00 95.94 96 PHE A O 1
ATOM 714 N N . ALA A 1 97 ? 18.614 5.225 -18.416 1.00 96.56 97 ALA A N 1
ATOM 715 C CA . ALA A 1 97 ? 19.187 6.172 -17.456 1.00 96.56 97 ALA A CA 1
ATOM 716 C C . ALA A 1 97 ? 19.141 7.630 -17.936 1.00 96.56 97 ALA A C 1
ATOM 718 O O . ALA A 1 97 ? 18.678 8.489 -17.195 1.00 96.56 97 ALA A O 1
ATOM 719 N N . GLU A 1 98 ? 19.507 7.907 -19.190 1.00 95.06 98 GLU A N 1
ATOM 720 C CA . GLU A 1 98 ? 19.401 9.248 -19.789 1.00 95.06 98 GLU A CA 1
ATOM 721 C C . GLU A 1 98 ? 17.955 9.787 -19.759 1.00 95.06 98 GLU A C 1
ATOM 723 O O . GLU A 1 98 ? 17.715 10.962 -19.479 1.00 95.06 98 GLU A O 1
ATOM 728 N N . ARG A 1 99 ? 16.962 8.922 -20.008 1.00 94.75 99 ARG A N 1
ATOM 729 C CA . ARG A 1 99 ? 15.539 9.293 -19.927 1.00 94.75 99 ARG A CA 1
ATOM 730 C C . ARG A 1 99 ? 15.075 9.481 -18.484 1.00 94.75 99 ARG A C 1
ATOM 732 O O . ARG A 1 99 ? 14.317 10.406 -18.220 1.00 94.75 99 ARG A O 1
ATOM 739 N N . ALA A 1 100 ? 15.553 8.656 -17.557 1.00 94.44 100 ALA A N 1
ATOM 740 C CA . ALA A 1 100 ? 15.268 8.790 -16.133 1.00 94.44 100 ALA A CA 1
ATOM 741 C C . ALA A 1 100 ? 15.852 10.089 -15.543 1.00 94.44 100 ALA A C 1
ATOM 743 O O . ALA A 1 100 ? 15.193 10.739 -14.738 1.00 94.44 100 ALA A O 1
ATOM 744 N N . GLU A 1 101 ? 17.039 10.523 -15.980 1.00 93.12 101 GLU A N 1
ATOM 745 C CA . GLU A 1 101 ? 17.597 11.826 -15.589 1.00 93.12 101 GLU A CA 1
ATOM 746 C C . GLU A 1 101 ? 16.775 13.003 -16.128 1.00 93.12 101 GLU A C 1
ATOM 748 O O . GLU A 1 101 ? 16.599 13.986 -15.413 1.00 93.12 101 GLU A O 1
ATOM 753 N N . ARG A 1 102 ? 16.222 12.892 -17.346 1.00 92.94 102 ARG A N 1
ATOM 754 C CA . ARG A 1 102 ? 15.280 13.887 -17.889 1.00 92.94 102 ARG A CA 1
ATOM 755 C C . ARG A 1 102 ? 13.969 13.931 -17.102 1.00 92.94 102 ARG A C 1
ATOM 757 O O . ARG A 1 102 ? 13.529 15.021 -16.765 1.00 92.94 102 ARG A O 1
ATOM 764 N N . LEU A 1 103 ? 13.386 12.773 -16.782 1.00 93.44 103 LEU A N 1
ATOM 765 C CA . LEU A 1 103 ? 12.174 12.667 -15.956 1.00 93.44 103 LEU A CA 1
ATOM 766 C C . LEU A 1 103 ? 12.376 13.308 -14.577 1.00 93.44 103 LEU A C 1
ATOM 768 O O . LEU A 1 103 ? 11.602 14.165 -14.177 1.00 93.44 103 LEU A O 1
ATOM 772 N N . ALA A 1 104 ? 13.474 12.977 -13.892 1.00 89.19 104 ALA A N 1
ATOM 773 C CA . ALA A 1 104 ? 13.783 13.516 -12.566 1.00 89.19 104 ALA A CA 1
ATOM 774 C C . ALA A 1 104 ? 14.077 15.033 -12.539 1.00 89.19 104 ALA A C 1
ATOM 776 O O . ALA A 1 104 ? 14.246 15.593 -11.456 1.00 89.19 104 ALA A O 1
ATOM 777 N N . ALA A 1 105 ? 14.193 15.677 -13.704 1.00 90.00 105 ALA A N 1
ATOM 778 C CA . ALA A 1 105 ? 14.422 17.110 -13.856 1.00 90.00 105 ALA A CA 1
ATOM 779 C C . ALA A 1 105 ? 13.178 17.883 -14.338 1.00 90.00 105 ALA A C 1
ATOM 781 O O . ALA A 1 105 ? 13.241 19.111 -14.405 1.00 90.00 105 ALA A O 1
ATOM 782 N N . GLU A 1 106 ? 12.080 17.198 -14.677 1.00 91.69 106 GLU A N 1
ATOM 783 C CA . GLU A 1 106 ? 10.852 17.809 -15.193 1.00 91.69 106 GLU A CA 1
ATOM 784 C C . GLU A 1 106 ? 9.874 18.132 -14.043 1.00 91.69 106 GLU A C 1
ATOM 786 O O . GLU A 1 106 ? 9.419 17.216 -13.356 1.00 91.69 106 GLU A O 1
ATOM 791 N N . PRO A 1 107 ? 9.550 19.415 -13.785 1.00 82.25 107 PRO A N 1
ATOM 792 C CA . PRO A 1 107 ? 8.607 19.797 -12.734 1.00 82.25 107 PRO A CA 1
ATOM 793 C C . PRO A 1 107 ? 7.124 19.721 -13.138 1.00 82.25 107 PRO A C 1
ATOM 795 O O . PRO A 1 107 ? 6.281 19.897 -12.261 1.00 82.25 107 PRO A O 1
ATOM 798 N N . ALA A 1 108 ? 6.774 19.537 -14.419 1.00 81.50 108 ALA A N 1
ATOM 799 C CA . ALA A 1 108 ? 5.380 19.544 -14.874 1.00 81.50 108 ALA A CA 1
ATOM 800 C C . ALA A 1 108 ? 4.788 18.131 -15.039 1.00 81.50 108 ALA A C 1
ATOM 802 O O . ALA A 1 108 ? 5.220 17.364 -15.897 1.00 81.50 108 ALA A O 1
ATOM 803 N N . ASP A 1 109 ? 3.721 17.820 -14.295 1.00 84.12 109 ASP A N 1
ATOM 804 C CA . ASP A 1 109 ? 3.081 16.491 -14.265 1.00 84.12 109 ASP A CA 1
ATOM 805 C C . ASP A 1 109 ? 2.678 15.954 -15.654 1.00 84.12 109 ASP A C 1
ATOM 807 O O . ASP A 1 109 ? 2.887 14.776 -15.963 1.00 84.12 109 ASP A O 1
ATOM 811 N N . ILE A 1 110 ? 2.130 16.813 -16.524 1.00 86.75 110 ILE A N 1
ATOM 812 C CA . ILE A 1 110 ? 1.696 16.413 -17.874 1.00 86.75 110 ILE A CA 1
ATOM 813 C C . ILE A 1 110 ? 2.898 16.090 -18.769 1.00 86.75 110 ILE A C 1
ATOM 815 O O . ILE A 1 110 ? 2.876 15.097 -19.500 1.00 86.75 110 ILE A O 1
ATOM 819 N N . GLU A 1 111 ? 3.963 16.892 -18.707 1.00 90.38 111 GLU A N 1
ATOM 820 C CA . GLU A 1 111 ? 5.158 16.650 -19.519 1.00 90.38 111 GLU A CA 1
ATOM 821 C C . GLU A 1 111 ? 5.932 15.433 -18.995 1.00 90.38 111 GLU A C 1
ATOM 823 O O . GLU A 1 111 ? 6.338 14.588 -19.789 1.00 90.38 111 GLU A O 1
ATOM 828 N N . THR A 1 112 ? 6.001 15.233 -17.675 1.00 92.31 112 THR A N 1
ATOM 829 C CA . THR A 1 112 ? 6.476 13.981 -17.064 1.00 92.31 112 THR A CA 1
ATOM 830 C C . THR A 1 112 ? 5.692 12.776 -17.590 1.00 92.31 112 THR A C 1
ATOM 832 O O . THR A 1 112 ? 6.296 11.797 -18.028 1.00 92.31 112 THR A O 1
ATOM 835 N N . THR A 1 113 ? 4.357 12.850 -17.637 1.00 94.25 113 THR A N 1
ATOM 836 C CA . THR A 1 113 ? 3.501 11.771 -18.169 1.00 94.25 113 THR A CA 1
ATOM 837 C C . THR A 1 113 ? 3.814 11.465 -19.639 1.00 94.25 113 THR A C 1
ATOM 839 O O . THR A 1 113 ? 3.962 10.300 -20.013 1.00 94.25 113 THR A O 1
ATOM 842 N N . ARG A 1 114 ? 4.009 12.492 -20.474 1.00 92.88 114 ARG A N 1
ATOM 843 C CA . ARG A 1 114 ? 4.405 12.338 -21.887 1.00 92.88 114 ARG A CA 1
ATOM 844 C C . ARG A 1 114 ? 5.804 11.750 -22.056 1.00 92.88 114 ARG A C 1
ATOM 846 O O . ARG A 1 114 ? 5.992 10.859 -22.878 1.00 92.88 114 ARG A O 1
ATOM 853 N N . LEU A 1 115 ? 6.775 12.190 -21.257 1.00 95.00 115 LEU A N 1
ATOM 854 C CA . LEU A 1 115 ? 8.134 11.642 -21.254 1.00 95.00 115 LEU A CA 1
ATOM 855 C C . LEU A 1 115 ? 8.152 10.163 -20.833 1.00 95.00 115 LEU A C 1
ATOM 857 O O . LEU A 1 115 ? 8.945 9.383 -21.371 1.00 95.00 115 LEU A O 1
ATOM 861 N N . VAL A 1 116 ? 7.266 9.757 -19.914 1.00 96.88 116 VAL A N 1
ATOM 862 C CA . VAL A 1 116 ? 7.040 8.339 -19.599 1.00 96.88 116 VAL A CA 1
ATOM 863 C C . VAL A 1 116 ? 6.399 7.625 -20.793 1.00 96.88 116 VAL A C 1
ATOM 865 O O . VAL A 1 116 ? 6.904 6.577 -21.187 1.00 96.88 116 VAL A O 1
ATOM 868 N N . ALA A 1 117 ? 5.361 8.183 -21.423 1.00 95.31 117 ALA A N 1
ATOM 869 C CA . ALA A 1 117 ? 4.698 7.572 -22.581 1.00 95.31 117 ALA A CA 1
ATOM 870 C C . ALA A 1 117 ? 5.671 7.333 -23.757 1.00 95.31 117 ALA A C 1
ATOM 872 O O . ALA A 1 117 ? 5.731 6.228 -24.301 1.00 95.31 117 ALA A O 1
ATOM 873 N N . ASP A 1 118 ? 6.517 8.316 -24.080 1.00 93.25 118 ASP A N 1
ATOM 874 C CA . ASP A 1 118 ? 7.594 8.212 -25.076 1.00 93.25 118 ASP A CA 1
ATOM 875 C C . ASP A 1 118 ? 8.616 7.114 -24.727 1.00 93.25 118 ASP A C 1
ATOM 877 O O . ASP A 1 118 ? 9.107 6.391 -25.603 1.00 93.25 118 ASP A O 1
ATOM 881 N N . LEU A 1 119 ? 8.963 6.972 -23.443 1.00 94.94 119 LEU A N 1
ATOM 882 C CA . LEU A 1 119 ? 9.841 5.908 -22.954 1.00 94.94 119 LEU A CA 1
ATOM 883 C C . LEU A 1 119 ? 9.181 4.525 -23.087 1.00 94.94 119 LEU A C 1
ATOM 885 O O . LEU A 1 119 ? 9.843 3.593 -23.547 1.00 94.94 119 LEU A O 1
ATOM 889 N N . LEU A 1 120 ? 7.898 4.387 -22.737 1.00 95.00 120 LEU A N 1
ATOM 890 C CA . LEU A 1 120 ? 7.144 3.139 -22.890 1.00 95.00 120 LEU A CA 1
ATOM 891 C C . LEU A 1 120 ? 7.027 2.745 -24.370 1.00 95.00 120 LEU A C 1
ATOM 893 O O . LEU A 1 120 ? 7.352 1.612 -24.734 1.00 95.00 120 LEU A O 1
ATOM 897 N N . ALA A 1 121 ? 6.676 3.686 -25.248 1.00 91.50 121 ALA A N 1
ATOM 898 C CA . ALA A 1 121 ? 6.629 3.466 -26.693 1.00 91.50 121 ALA A CA 1
ATOM 899 C C . ALA A 1 121 ? 8.001 3.059 -27.272 1.00 91.50 121 ALA A C 1
ATOM 901 O O . ALA A 1 121 ? 8.080 2.194 -28.148 1.00 91.50 121 ALA A O 1
ATOM 902 N N . ALA A 1 122 ? 9.099 3.627 -26.755 1.00 90.19 122 ALA A N 1
ATOM 903 C CA . ALA A 1 122 ? 10.460 3.241 -27.132 1.00 90.19 122 ALA A CA 1
ATOM 904 C C . ALA A 1 122 ? 10.885 1.861 -26.587 1.00 90.19 122 ALA A C 1
ATOM 906 O O . ALA A 1 122 ? 11.683 1.177 -27.231 1.00 90.19 122 ALA A O 1
ATOM 907 N N . ALA A 1 123 ? 10.375 1.444 -25.423 1.00 91.00 123 ALA A N 1
ATOM 908 C CA . ALA A 1 123 ? 10.648 0.139 -24.811 1.00 91.00 123 ALA A CA 1
ATOM 909 C C . ALA A 1 123 ? 9.851 -1.009 -25.456 1.00 91.00 123 ALA A C 1
ATOM 911 O O . ALA A 1 123 ? 10.367 -2.119 -25.595 1.00 91.00 123 ALA A O 1
ATOM 912 N N . GLY A 1 124 ? 8.615 -0.734 -25.882 1.00 80.69 124 GLY A N 1
ATOM 913 C CA . GLY A 1 124 ? 7.697 -1.683 -26.519 1.00 80.69 124 GLY A CA 1
ATOM 914 C C . GLY A 1 124 ? 7.774 -1.731 -28.047 1.00 80.69 124 GLY A C 1
ATOM 915 O O . GLY A 1 124 ? 6.747 -1.915 -28.699 1.00 80.69 124 GLY A O 1
ATOM 916 N N . GLY A 1 125 ? 8.955 -1.510 -28.632 1.00 64.81 125 GLY A N 1
ATOM 917 C CA . GLY A 1 125 ? 9.127 -1.359 -30.080 1.00 64.81 125 GLY A CA 1
ATOM 918 C C . GLY A 1 125 ? 8.614 -2.549 -30.910 1.00 64.81 125 GLY A C 1
ATOM 919 O O . GLY A 1 125 ? 8.784 -3.709 -30.539 1.00 64.81 125 GLY A O 1
ATOM 920 N N . ARG A 1 126 ? 8.027 -2.268 -32.087 1.00 49.69 126 ARG A N 1
ATOM 921 C CA . ARG A 1 126 ? 7.412 -3.276 -32.980 1.00 49.69 126 ARG A CA 1
ATOM 922 C C . ARG A 1 126 ? 8.417 -4.370 -33.394 1.00 49.69 126 ARG A C 1
ATOM 924 O O . ARG A 1 126 ? 9.201 -4.172 -34.324 1.00 49.69 126 ARG A O 1
ATOM 931 N N . GLY A 1 127 ? 8.383 -5.539 -32.749 1.00 53.19 127 GLY A N 1
ATOM 932 C CA . GLY A 1 127 ? 9.298 -6.647 -33.042 1.00 53.19 127 GLY A CA 1
ATOM 933 C C . GLY A 1 127 ? 9.431 -7.671 -31.910 1.00 53.19 127 GLY A C 1
ATOM 934 O O . GLY A 1 127 ? 8.521 -7.855 -31.116 1.00 53.19 127 GLY A O 1
ATOM 935 N N . LYS A 1 128 ? 10.577 -8.368 -31.859 1.00 50.12 128 LYS A N 1
ATOM 936 C CA . LYS A 1 128 ? 10.901 -9.404 -30.848 1.00 50.12 128 LYS A CA 1
ATOM 937 C C . LYS A 1 128 ? 11.819 -8.917 -29.711 1.00 50.12 128 LYS A C 1
ATOM 939 O O . LYS A 1 128 ? 12.320 -9.726 -28.933 1.00 50.12 128 LYS A O 1
ATOM 944 N N . SER A 1 129 ? 12.101 -7.619 -29.647 1.00 57.88 129 SER A N 1
ATOM 945 C CA . SER A 1 129 ? 12.948 -6.985 -28.630 1.00 57.88 129 SER A CA 1
ATOM 946 C C . SER A 1 129 ? 12.078 -6.093 -27.752 1.00 57.88 129 SER A C 1
ATOM 948 O O . SER A 1 129 ? 12.071 -4.878 -27.917 1.00 57.88 129 SER A O 1
ATOM 950 N N . ASP A 1 130 ? 11.301 -6.736 -26.886 1.00 81.94 130 ASP A N 1
ATOM 951 C CA . ASP A 1 130 ? 10.314 -6.085 -26.033 1.00 81.94 130 ASP A CA 1
ATOM 952 C C . ASP A 1 130 ? 10.827 -5.983 -24.593 1.00 81.94 130 ASP A C 1
ATOM 954 O O . ASP A 1 130 ? 10.960 -7.001 -23.907 1.00 81.94 130 ASP A O 1
ATOM 958 N N . ASP A 1 131 ? 11.148 -4.762 -24.165 1.00 92.38 131 ASP A N 1
ATOM 959 C CA . ASP A 1 131 ? 11.550 -4.435 -22.793 1.00 92.38 131 ASP A CA 1
ATOM 960 C C . ASP A 1 131 ? 10.428 -3.705 -22.024 1.00 92.38 131 ASP A C 1
ATOM 962 O O . ASP A 1 131 ? 10.638 -3.317 -20.875 1.00 92.38 131 ASP A O 1
ATOM 966 N N . LEU A 1 132 ? 9.234 -3.541 -22.621 1.00 94.69 132 LEU A N 1
ATOM 967 C CA . LEU A 1 132 ? 8.130 -2.731 -22.089 1.00 94.69 132 LEU A CA 1
ATOM 968 C C . LEU A 1 132 ? 7.763 -3.103 -20.652 1.00 94.69 132 LEU A C 1
ATOM 970 O O . LEU A 1 132 ? 7.794 -2.247 -19.767 1.00 94.69 132 LEU A O 1
ATOM 974 N N . ALA A 1 133 ? 7.474 -4.381 -20.400 1.00 95.19 133 ALA A N 1
ATOM 975 C CA . ALA A 1 133 ? 7.054 -4.840 -19.079 1.00 95.19 133 ALA A CA 1
ATOM 976 C C . ALA A 1 133 ? 8.110 -4.561 -17.992 1.00 95.19 133 ALA A C 1
ATOM 978 O O . ALA A 1 133 ? 7.772 -4.206 -16.864 1.00 95.19 133 ALA A O 1
ATOM 979 N N . THR A 1 134 ? 9.394 -4.676 -18.337 1.00 96.19 134 THR A N 1
ATOM 980 C CA . THR A 1 134 ? 10.507 -4.433 -17.412 1.00 96.19 134 THR A CA 1
ATOM 981 C C . THR A 1 134 ? 10.751 -2.941 -17.195 1.00 96.19 134 THR A C 1
ATOM 983 O O . THR A 1 134 ? 10.882 -2.525 -16.049 1.00 96.19 134 THR A O 1
ATOM 986 N N . VAL A 1 135 ? 10.743 -2.119 -18.251 1.00 96.94 135 VAL A N 1
ATOM 987 C CA . VAL A 1 135 ? 10.863 -0.652 -18.132 1.00 96.94 135 VAL A CA 1
ATOM 988 C C . VAL A 1 135 ? 9.720 -0.075 -17.294 1.00 96.94 135 VAL A C 1
ATOM 990 O O . VAL A 1 135 ? 9.968 0.750 -16.417 1.00 96.94 135 VAL A O 1
ATOM 993 N N . THR A 1 136 ? 8.491 -0.557 -17.498 1.00 97.38 136 THR A N 1
ATOM 994 C CA . THR A 1 136 ? 7.314 -0.106 -16.737 1.00 97.38 136 THR A CA 1
ATOM 995 C C . THR A 1 136 ? 7.453 -0.406 -15.241 1.00 97.38 136 THR A C 1
ATOM 997 O O . THR A 1 136 ? 7.169 0.455 -14.413 1.00 97.38 136 THR A O 1
ATOM 1000 N N . ARG A 1 137 ? 7.959 -1.592 -14.866 1.00 96.50 137 ARG A N 1
ATOM 1001 C CA . ARG A 1 137 ? 8.240 -1.914 -13.455 1.00 96.50 137 ARG A CA 1
ATOM 1002 C C . ARG A 1 137 ? 9.419 -1.114 -12.892 1.00 96.50 137 ARG A C 1
ATOM 1004 O O . ARG A 1 137 ? 9.320 -0.595 -11.782 1.00 96.50 137 ARG A O 1
ATOM 1011 N N . PHE A 1 138 ? 10.498 -0.952 -13.663 1.00 97.38 138 PHE A N 1
ATOM 1012 C CA . PHE A 1 138 ? 11.688 -0.206 -13.238 1.00 97.38 138 PHE A CA 1
ATOM 1013 C C . PHE A 1 138 ? 11.386 1.277 -12.980 1.00 97.38 138 PHE A C 1
ATOM 1015 O O . PHE A 1 138 ? 11.945 1.843 -12.046 1.00 97.38 138 PHE A O 1
ATOM 1022 N N . LEU A 1 139 ? 10.482 1.900 -13.745 1.00 96.81 139 LEU A N 1
ATOM 1023 C CA . LEU A 1 139 ? 9.987 3.262 -13.488 1.00 96.81 139 LEU A CA 1
ATOM 1024 C C . LEU A 1 139 ? 9.394 3.423 -12.078 1.00 96.81 139 LEU A C 1
ATOM 1026 O O . LEU A 1 139 ? 9.625 4.444 -11.436 1.00 96.81 139 LEU A O 1
ATOM 1030 N N . LEU A 1 140 ? 8.696 2.395 -11.586 1.00 95.12 140 LEU A N 1
ATOM 1031 C CA . LEU A 1 140 ? 8.109 2.329 -10.242 1.00 95.12 140 LEU A CA 1
ATOM 1032 C C . LEU A 1 140 ? 9.073 1.763 -9.180 1.00 95.12 140 LEU A C 1
ATOM 1034 O O . LEU A 1 140 ? 8.656 1.488 -8.059 1.00 95.12 140 LEU A O 1
ATOM 1038 N N . GLY A 1 141 ? 10.349 1.542 -9.516 1.00 94.88 141 GLY A N 1
ATOM 1039 C CA . GLY A 1 141 ? 11.350 0.993 -8.593 1.00 94.88 141 GLY A CA 1
ATOM 1040 C C . GLY A 1 141 ? 11.197 -0.493 -8.294 1.00 94.88 141 GLY A C 1
ATOM 1041 O O . GLY A 1 141 ? 11.784 -0.987 -7.336 1.00 94.88 141 GLY A O 1
ATOM 1042 N N . ARG A 1 142 ? 10.420 -1.221 -9.102 1.00 93.94 142 ARG A N 1
ATOM 1043 C CA . ARG A 1 142 ? 10.130 -2.641 -8.890 1.00 93.94 142 ARG A CA 1
ATOM 1044 C C . ARG A 1 142 ? 10.860 -3.503 -9.921 1.00 93.94 142 ARG A C 1
ATOM 1046 O O . ARG A 1 142 ? 10.925 -3.165 -11.098 1.00 93.94 142 ARG A O 1
ATOM 1053 N N . VAL A 1 143 ? 11.370 -4.658 -9.496 1.00 95.56 143 VAL A N 1
ATOM 1054 C CA . VAL A 1 143 ? 11.874 -5.713 -10.404 1.00 95.56 143 VAL A CA 1
ATOM 1055 C C . VAL A 1 143 ? 10.756 -6.705 -10.738 1.00 95.56 143 VAL A C 1
ATOM 1057 O O . VAL A 1 143 ? 10.597 -7.131 -11.887 1.00 95.56 143 VAL A O 1
ATOM 1060 N N . PHE A 1 144 ? 9.937 -7.017 -9.736 1.00 94.69 144 PHE A N 1
ATOM 1061 C CA . PHE A 1 144 ? 8.805 -7.934 -9.796 1.00 94.69 144 PHE A CA 1
ATOM 1062 C C . PHE A 1 144 ? 7.461 -7.176 -9.821 1.00 94.69 144 PHE A C 1
ATOM 1064 O O . PHE A 1 144 ? 7.431 -5.987 -9.492 1.00 94.69 144 PHE A O 1
ATOM 1071 N N . PRO A 1 145 ? 6.354 -7.807 -10.255 1.00 92.06 145 PRO A N 1
ATOM 1072 C CA . PRO A 1 145 ? 5.001 -7.269 -10.074 1.00 92.06 145 PRO A CA 1
ATOM 1073 C C . PRO A 1 145 ? 4.681 -6.967 -8.603 1.00 92.06 145 PRO A C 1
ATOM 1075 O O . PRO A 1 145 ? 5.329 -7.500 -7.708 1.00 92.06 145 PRO A O 1
ATOM 1078 N N . ALA A 1 146 ? 3.670 -6.140 -8.326 1.00 86.69 146 ALA A N 1
ATOM 1079 C CA . ALA A 1 146 ? 3.370 -5.747 -6.944 1.00 86.69 146 ALA A CA 1
ATOM 1080 C C . ALA A 1 146 ? 2.795 -6.894 -6.087 1.00 86.69 146 ALA A C 1
ATOM 1082 O O . ALA A 1 146 ? 2.891 -6.834 -4.868 1.00 86.69 146 ALA A O 1
ATOM 1083 N N . HIS A 1 147 ? 2.240 -7.928 -6.726 1.00 85.56 147 HIS A N 1
ATOM 1084 C CA . HIS A 1 147 ? 1.714 -9.145 -6.097 1.00 85.56 147 HIS A CA 1
ATOM 1085 C C . HIS A 1 147 ? 2.767 -10.258 -5.893 1.00 85.56 147 HIS A C 1
ATOM 1087 O O . HIS A 1 147 ? 2.438 -11.338 -5.409 1.00 85.56 147 HIS A O 1
ATOM 1093 N N . ASP A 1 148 ? 4.008 -10.052 -6.343 1.00 89.12 148 ASP A N 1
ATOM 1094 C CA . ASP A 1 148 ? 5.081 -11.049 -6.301 1.00 89.12 148 ASP A CA 1
ATOM 1095 C C . ASP A 1 148 ? 5.938 -10.828 -5.052 1.00 89.12 148 ASP A C 1
ATOM 1097 O O . ASP A 1 148 ? 6.548 -9.775 -4.871 1.00 89.12 148 ASP A O 1
ATOM 1101 N N . THR A 1 149 ? 5.988 -11.834 -4.183 1.00 83.19 149 THR A N 1
ATOM 1102 C CA . THR A 1 149 ? 6.617 -11.746 -2.858 1.00 83.19 149 THR A CA 1
ATOM 1103 C C . THR A 1 149 ? 8.143 -11.823 -2.884 1.00 83.19 149 THR A C 1
ATOM 1105 O O . THR A 1 149 ? 8.787 -11.759 -1.835 1.00 83.19 149 THR A O 1
ATOM 1108 N N . ARG A 1 150 ? 8.754 -11.961 -4.069 1.00 89.25 150 ARG A N 1
ATOM 1109 C CA . ARG A 1 150 ? 10.211 -11.988 -4.229 1.00 89.25 150 ARG A CA 1
ATOM 1110 C C . ARG A 1 150 ? 10.820 -10.607 -3.989 1.00 89.25 150 ARG A C 1
ATOM 1112 O O . ARG A 1 150 ? 10.618 -9.662 -4.748 1.00 89.25 150 ARG A O 1
ATOM 1119 N N . THR A 1 151 ? 11.667 -10.523 -2.974 1.00 88.31 151 THR A N 1
ATOM 1120 C CA . THR A 1 151 ? 12.497 -9.361 -2.651 1.00 88.31 151 THR A CA 1
ATOM 1121 C C . THR A 1 151 ? 13.927 -9.538 -3.169 1.00 88.31 151 THR A C 1
ATOM 1123 O O . THR A 1 151 ? 14.413 -10.649 -3.367 1.00 88.31 151 THR A O 1
ATOM 1126 N N . LEU A 1 152 ? 14.649 -8.430 -3.379 1.00 91.69 152 LEU A N 1
ATOM 1127 C CA . LEU A 1 152 ? 16.095 -8.490 -3.645 1.00 91.69 152 LEU A CA 1
ATOM 1128 C C . LEU A 1 152 ? 16.898 -8.839 -2.375 1.00 91.69 152 LEU A C 1
ATOM 1130 O O . LEU A 1 152 ? 18.017 -9.338 -2.470 1.00 91.69 152 LEU A O 1
ATOM 1134 N N . ASP A 1 153 ? 16.345 -8.561 -1.190 1.00 90.06 153 ASP A N 1
ATOM 1135 C CA . ASP A 1 153 ? 17.022 -8.533 0.121 1.00 90.06 153 ASP A CA 1
ATOM 1136 C C . ASP A 1 153 ? 18.317 -7.704 0.125 1.00 90.06 153 ASP A C 1
ATOM 1138 O O . ASP A 1 153 ? 19.306 -8.055 0.771 1.00 90.06 153 ASP A O 1
ATOM 1142 N N . VAL A 1 154 ? 18.332 -6.593 -0.617 1.00 92.50 154 VAL A N 1
ATOM 1143 C CA . VAL A 1 154 ? 19.458 -5.655 -0.621 1.00 92.50 154 VAL A CA 1
ATOM 1144 C C . VAL A 1 154 ? 19.114 -4.452 0.240 1.00 92.50 154 VAL A C 1
ATOM 1146 O O . VAL A 1 154 ? 18.451 -3.520 -0.200 1.00 92.50 154 VAL A O 1
ATOM 1149 N N . GLY A 1 155 ? 19.595 -4.467 1.482 1.00 90.88 155 GLY A N 1
ATOM 1150 C CA . GLY A 1 155 ? 19.546 -3.294 2.352 1.00 90.88 155 GLY A CA 1
ATOM 1151 C C . GLY A 1 155 ? 20.611 -2.241 1.992 1.00 90.88 155 GLY A C 1
ATOM 1152 O O . GLY A 1 155 ? 21.588 -2.552 1.297 1.00 90.88 155 GLY A O 1
ATOM 1153 N N . PRO A 1 156 ? 20.501 -1.010 2.533 1.00 91.75 156 PRO A N 1
ATOM 1154 C CA . PRO A 1 156 ? 21.466 0.065 2.296 1.00 91.75 156 PRO A CA 1
ATOM 1155 C C . PRO A 1 156 ? 22.921 -0.324 2.594 1.00 91.75 156 PRO A C 1
ATOM 1157 O O . PRO A 1 156 ? 23.813 0.034 1.831 1.00 91.75 156 PRO A O 1
ATOM 1160 N N . ALA A 1 157 ? 23.176 -1.108 3.648 1.00 92.94 157 ALA A N 1
ATOM 1161 C CA . ALA A 1 157 ? 24.520 -1.587 3.984 1.00 92.94 157 ALA A CA 1
ATOM 1162 C C . ALA A 1 157 ? 25.155 -2.406 2.842 1.00 92.94 157 ALA A C 1
ATOM 1164 O O . ALA A 1 157 ? 26.256 -2.088 2.394 1.00 92.94 157 ALA A O 1
ATOM 1165 N N . LEU A 1 158 ? 24.426 -3.393 2.310 1.00 94.88 158 LEU A N 1
ATOM 1166 C CA . LEU A 1 158 ? 24.888 -4.260 1.225 1.00 94.88 158 LEU A CA 1
ATOM 1167 C C . LEU A 1 158 ? 25.109 -3.481 -0.084 1.00 94.88 158 LEU A C 1
ATOM 1169 O O . LEU A 1 158 ? 26.089 -3.718 -0.793 1.00 94.88 158 LEU A O 1
ATOM 1173 N N . CYS A 1 159 ? 24.239 -2.507 -0.373 1.00 95.56 159 CYS A N 1
ATOM 1174 C CA . CYS A 1 159 ? 24.404 -1.596 -1.507 1.00 95.56 159 CYS A CA 1
ATOM 1175 C C . CYS A 1 159 ? 25.671 -0.728 -1.357 1.00 95.56 159 CYS A C 1
ATOM 1177 O O . CYS A 1 159 ? 26.483 -0.655 -2.283 1.00 95.56 159 CYS A O 1
ATOM 1179 N N . ARG A 1 160 ? 25.906 -0.145 -0.170 1.00 95.44 160 ARG A N 1
ATOM 1180 C CA . ARG A 1 160 ? 27.114 0.648 0.131 1.00 95.44 160 ARG A CA 1
ATOM 1181 C C . ARG A 1 160 ? 28.393 -0.183 0.036 1.00 95.44 160 ARG A C 1
ATOM 1183 O O . ARG A 1 160 ? 29.373 0.300 -0.525 1.00 95.44 160 ARG A O 1
ATOM 1190 N N . GLU A 1 161 ? 28.390 -1.433 0.500 1.00 95.31 161 GLU A N 1
ATOM 1191 C CA . GLU A 1 161 ? 29.527 -2.348 0.320 1.00 95.31 161 GLU A CA 1
ATOM 1192 C C . GLU A 1 161 ? 29.818 -2.658 -1.154 1.00 95.31 161 GLU A C 1
ATOM 1194 O O . GLU A 1 161 ? 30.982 -2.665 -1.564 1.00 95.31 161 GLU A O 1
ATOM 1199 N N . ALA A 1 162 ? 28.783 -2.909 -1.961 1.00 95.38 162 ALA A N 1
ATOM 1200 C CA . ALA A 1 162 ? 28.944 -3.174 -3.389 1.00 95.38 162 ALA A CA 1
ATOM 1201 C C . ALA A 1 162 ? 29.505 -1.951 -4.139 1.00 95.38 162 ALA A C 1
ATOM 1203 O O . ALA A 1 162 ? 30.427 -2.102 -4.944 1.00 95.38 162 ALA A O 1
ATOM 1204 N N . ILE A 1 163 ? 29.009 -0.747 -3.821 1.00 95.69 163 ILE A N 1
ATOM 1205 C CA . ILE A 1 163 ? 29.508 0.533 -4.348 1.00 95.69 163 ILE A CA 1
ATOM 1206 C C . ILE A 1 163 ? 30.967 0.761 -3.938 1.00 95.69 163 ILE A C 1
ATOM 1208 O O . ILE A 1 163 ? 31.809 0.984 -4.806 1.00 95.69 163 ILE A O 1
ATOM 1212 N N . ALA A 1 164 ? 31.294 0.648 -2.646 1.00 94.62 164 ALA A N 1
ATOM 1213 C CA . ALA A 1 164 ? 32.656 0.828 -2.135 1.00 94.62 164 ALA A CA 1
ATOM 1214 C C . ALA A 1 164 ? 33.647 -0.107 -2.845 1.00 94.62 164 ALA A C 1
ATOM 1216 O O . ALA A 1 164 ? 34.666 0.321 -3.394 1.00 94.62 164 ALA A O 1
ATOM 1217 N N . ARG A 1 165 ? 33.286 -1.392 -2.932 1.00 92.00 165 ARG A N 1
ATOM 1218 C CA . ARG A 1 165 ? 34.098 -2.410 -3.596 1.00 92.00 165 ARG A CA 1
ATOM 1219 C C . ARG A 1 165 ? 34.263 -2.155 -5.092 1.00 92.00 165 ARG A C 1
ATOM 1221 O O . ARG A 1 165 ? 35.331 -2.458 -5.619 1.00 92.00 165 ARG A O 1
ATOM 1228 N N . ALA A 1 166 ? 33.253 -1.616 -5.775 1.00 91.12 166 ALA A N 1
ATOM 1229 C CA . ALA A 1 166 ? 33.352 -1.238 -7.184 1.00 91.12 166 ALA A CA 1
ATOM 1230 C C . ALA A 1 166 ? 34.225 0.014 -7.385 1.00 91.12 166 ALA A C 1
ATOM 1232 O O . ALA A 1 166 ? 34.985 0.079 -8.352 1.00 91.12 166 ALA A O 1
ATOM 1233 N N . ALA A 1 167 ? 34.162 0.975 -6.459 1.00 90.62 167 ALA A N 1
ATOM 1234 C CA . ALA A 1 167 ? 34.879 2.246 -6.528 1.00 90.62 167 ALA A CA 1
ATOM 1235 C C . ALA A 1 167 ? 36.404 2.104 -6.386 1.00 90.62 167 ALA A C 1
ATOM 1237 O O . ALA A 1 167 ? 37.158 2.788 -7.077 1.00 90.62 167 ALA A O 1
ATOM 1238 N N . GLY A 1 168 ? 36.901 1.220 -5.512 1.00 87.12 168 GLY A N 1
ATOM 1239 C CA . GLY A 1 168 ? 38.348 1.053 -5.352 1.00 87.12 168 GLY A CA 1
ATOM 1240 C C . GLY A 1 168 ? 38.772 0.180 -4.168 1.00 87.12 168 GLY A C 1
ATOM 1241 O O . GLY A 1 168 ? 38.038 0.066 -3.196 1.00 87.12 168 GLY A O 1
ATOM 1242 N N . PRO A 1 169 ? 39.996 -0.384 -4.184 1.00 84.50 169 PRO A N 1
ATOM 1243 C CA . PRO A 1 169 ? 40.527 -1.160 -3.057 1.00 84.50 169 PRO A CA 1
ATOM 1244 C C . PRO A 1 169 ? 40.824 -0.303 -1.812 1.00 84.50 169 PRO A C 1
ATOM 1246 O O . PRO A 1 169 ? 41.097 -0.849 -0.749 1.00 84.50 169 PRO A O 1
ATOM 1249 N N . ASN A 1 170 ? 40.792 1.026 -1.960 1.00 87.38 170 ASN A N 1
ATOM 1250 C CA . ASN A 1 170 ? 40.994 2.011 -0.897 1.00 87.38 170 ASN A CA 1
ATOM 1251 C C . ASN A 1 170 ? 39.687 2.747 -0.532 1.00 87.38 170 ASN A C 1
ATOM 1253 O O . ASN A 1 170 ? 39.762 3.816 0.060 1.00 87.38 170 ASN A O 1
ATOM 1257 N N . VAL A 1 171 ? 38.522 2.234 -0.948 1.00 91.00 171 VAL A N 1
ATOM 1258 C CA . VAL A 1 171 ? 37.201 2.795 -0.624 1.00 91.00 171 VAL A CA 1
ATOM 1259 C C . VAL A 1 171 ? 36.454 1.764 0.218 1.00 91.00 171 VAL A C 1
ATOM 1261 O O . VAL A 1 171 ? 36.226 0.638 -0.225 1.00 91.00 171 VAL A O 1
ATOM 1264 N N . GLY A 1 172 ? 36.115 2.129 1.449 1.00 92.56 172 GLY A N 1
ATOM 1265 C CA . GLY A 1 172 ? 35.277 1.354 2.355 1.00 92.56 172 GLY A CA 1
ATOM 1266 C C . GLY A 1 172 ? 33.829 1.845 2.363 1.00 92.56 172 GLY A C 1
ATOM 1267 O O . GLY A 1 172 ? 33.489 2.874 1.784 1.00 92.56 172 GLY A O 1
ATOM 1268 N N . ALA A 1 173 ? 32.956 1.113 3.061 1.00 90.19 173 ALA A N 1
ATOM 1269 C CA . ALA A 1 173 ? 31.561 1.525 3.234 1.00 90.19 173 ALA A CA 1
ATOM 1270 C C . ALA A 1 173 ? 31.431 2.873 3.977 1.00 90.19 173 ALA A C 1
ATOM 1272 O O . ALA A 1 173 ? 30.505 3.626 3.694 1.00 90.19 173 ALA A O 1
ATOM 1273 N N . ALA A 1 174 ? 32.386 3.201 4.858 1.00 91.19 174 ALA A N 1
ATOM 1274 C CA . ALA A 1 174 ? 32.440 4.480 5.567 1.00 91.19 174 ALA A CA 1
ATOM 1275 C C . ALA A 1 174 ? 32.667 5.677 4.623 1.00 91.19 174 ALA A C 1
ATOM 1277 O O . ALA A 1 174 ? 31.990 6.686 4.770 1.00 91.19 174 ALA A O 1
ATOM 1278 N N . ASP A 1 175 ? 33.533 5.556 3.608 1.00 93.75 175 ASP A N 1
ATOM 1279 C CA . ASP A 1 175 ? 33.745 6.615 2.605 1.00 93.75 175 ASP A CA 1
ATOM 1280 C C . ASP A 1 175 ? 32.487 6.851 1.740 1.00 93.75 175 ASP A C 1
ATOM 1282 O O . ASP A 1 175 ? 32.233 7.954 1.257 1.00 93.75 175 ASP A O 1
ATOM 1286 N N . VAL A 1 176 ? 31.686 5.799 1.524 1.00 94.19 176 VAL A N 1
ATOM 1287 C CA . VAL A 1 176 ? 30.385 5.888 0.836 1.00 94.19 176 VAL A CA 1
ATOM 1288 C C . VAL A 1 176 ? 29.334 6.541 1.741 1.00 94.19 176 VAL A C 1
ATOM 1290 O O . VAL A 1 176 ? 28.487 7.281 1.251 1.00 94.19 176 VAL A O 1
ATOM 1293 N N . GLU A 1 177 ? 29.388 6.289 3.049 1.00 89.88 177 GLU A N 1
ATOM 1294 C CA . GLU A 1 177 ? 28.485 6.859 4.056 1.00 89.88 177 GLU A CA 1
ATOM 1295 C C . GLU A 1 177 ? 28.778 8.343 4.342 1.00 89.88 177 GLU A C 1
ATOM 1297 O O . GLU A 1 177 ? 27.841 9.133 4.405 1.00 89.88 177 GLU A O 1
ATOM 1302 N N . GLU A 1 178 ? 30.050 8.753 4.385 1.00 91.56 178 GLU A N 1
ATOM 1303 C CA . GLU A 1 178 ? 30.464 10.166 4.454 1.00 91.56 178 GLU A CA 1
ATOM 1304 C C . GLU A 1 178 ? 29.928 10.955 3.247 1.00 91.56 178 GLU A C 1
ATOM 1306 O O . GLU A 1 178 ? 29.222 11.950 3.406 1.00 91.56 178 GLU A O 1
ATOM 1311 N N . ARG A 1 179 ? 30.144 10.445 2.027 1.00 92.94 179 ARG A N 1
ATOM 1312 C CA . ARG A 1 179 ? 29.584 11.047 0.804 1.00 92.94 179 ARG A CA 1
ATOM 1313 C C . ARG A 1 179 ? 28.056 11.036 0.767 1.00 92.94 179 ARG A C 1
ATOM 1315 O O . ARG A 1 179 ? 27.466 11.907 0.136 1.00 92.94 179 ARG A O 1
ATOM 1322 N N . LEU A 1 180 ? 27.404 10.056 1.395 1.00 89.38 180 LEU A N 1
ATOM 1323 C CA . LEU A 1 180 ? 25.943 9.998 1.481 1.00 89.38 180 LEU A CA 1
ATOM 1324 C C . LEU A 1 180 ? 25.395 11.100 2.391 1.00 89.38 180 LEU A C 1
ATOM 1326 O O . LEU A 1 180 ? 24.387 11.707 2.036 1.00 89.38 180 LEU A O 1
ATOM 1330 N N . ALA A 1 181 ? 26.077 11.395 3.500 1.00 83.62 181 ALA A N 1
ATOM 1331 C CA . ALA A 1 181 ? 25.735 12.517 4.369 1.00 83.62 181 ALA A CA 1
ATOM 1332 C C . ALA A 1 181 ? 25.876 13.873 3.648 1.00 83.62 181 ALA A C 1
ATOM 1334 O O . ALA A 1 181 ? 25.054 14.760 3.855 1.00 83.62 181 ALA A O 1
ATOM 1335 N N . GLU A 1 182 ? 26.864 14.022 2.756 1.00 85.38 182 GLU A N 1
ATOM 1336 C CA . GLU A 1 182 ? 27.019 15.227 1.925 1.00 85.38 182 GLU A CA 1
ATOM 1337 C C . GLU A 1 182 ? 25.996 15.319 0.775 1.00 85.38 182 GLU A C 1
ATOM 1339 O O . GLU A 1 182 ? 25.510 16.406 0.462 1.00 85.38 182 GLU A O 1
ATOM 1344 N N . ALA A 1 183 ? 25.689 14.200 0.107 1.00 85.62 183 ALA A N 1
ATOM 1345 C CA . ALA A 1 183 ? 24.914 14.186 -1.138 1.00 85.62 183 ALA A CA 1
ATOM 1346 C C . ALA A 1 183 ? 23.402 13.937 -0.965 1.00 85.62 183 ALA A C 1
ATOM 1348 O O . ALA A 1 183 ? 22.644 14.159 -1.908 1.00 85.62 183 ALA A O 1
ATOM 1349 N N . GLY A 1 184 ? 22.952 13.422 0.184 1.00 83.62 184 GLY A N 1
ATOM 1350 C CA . GLY A 1 184 ? 21.534 13.169 0.492 1.00 83.62 184 GLY A CA 1
ATOM 1351 C C . GLY A 1 184 ? 20.849 12.034 -0.296 1.00 83.62 184 GLY A C 1
ATOM 1352 O O . GLY A 1 184 ? 19.681 11.719 -0.048 1.00 83.62 184 GLY A O 1
ATOM 1353 N N . GLU A 1 185 ? 21.536 11.390 -1.248 1.00 87.44 185 GLU A N 1
ATOM 1354 C CA . GLU A 1 185 ? 21.046 10.190 -1.936 1.00 87.44 185 GLU A CA 1
ATOM 1355 C C . GLU A 1 185 ? 22.167 9.237 -2.381 1.00 87.44 185 GLU A C 1
ATOM 1357 O O . GLU A 1 185 ? 23.222 9.655 -2.862 1.00 87.44 185 GLU A O 1
ATOM 1362 N N . ILE A 1 186 ? 21.918 7.924 -2.303 1.00 92.44 186 ILE A N 1
ATOM 1363 C CA . ILE A 1 186 ? 22.905 6.913 -2.719 1.00 92.44 186 ILE A CA 1
ATOM 1364 C C . ILE A 1 186 ? 23.168 6.936 -4.233 1.00 92.44 186 ILE A C 1
ATOM 1366 O O . ILE A 1 186 ? 24.267 6.603 -4.674 1.00 92.44 186 ILE A O 1
ATOM 1370 N N . GLY A 1 187 ? 22.190 7.370 -5.036 1.00 93.88 187 GLY A N 1
ATOM 1371 C CA . GLY A 1 187 ? 22.323 7.464 -6.488 1.00 93.88 187 GLY A CA 1
ATOM 1372 C C . GLY A 1 187 ? 23.360 8.505 -6.918 1.00 93.88 187 GLY A C 1
ATOM 1373 O O . GLY A 1 187 ? 24.180 8.234 -7.796 1.00 93.88 187 GLY A O 1
ATOM 1374 N N . ALA A 1 188 ? 23.379 9.673 -6.269 1.00 93.25 188 ALA A N 1
ATOM 1375 C CA . ALA A 1 188 ? 24.390 10.701 -6.520 1.00 93.25 188 ALA A CA 1
ATOM 1376 C C . ALA A 1 188 ? 25.782 10.251 -6.050 1.00 93.25 188 ALA A C 1
ATOM 1378 O O . ALA A 1 188 ? 26.764 10.459 -6.763 1.00 93.25 188 ALA A O 1
ATOM 1379 N N . VAL A 1 189 ? 25.866 9.563 -4.903 1.00 95.25 189 VAL A N 1
ATOM 1380 C CA . VAL A 1 189 ? 27.125 8.970 -4.419 1.00 95.25 189 VAL A CA 1
ATOM 1381 C C . VAL A 1 189 ? 27.676 7.949 -5.413 1.00 95.25 189 VAL A C 1
ATOM 1383 O O . VAL A 1 189 ? 28.860 8.006 -5.739 1.00 95.25 189 VAL A O 1
ATOM 1386 N N . ALA A 1 190 ? 26.828 7.058 -5.939 1.00 95.69 190 ALA A N 1
ATOM 1387 C CA . ALA A 1 190 ? 27.218 6.088 -6.960 1.00 95.69 190 ALA A CA 1
ATOM 1388 C C . ALA A 1 190 ? 27.725 6.785 -8.236 1.00 95.69 190 ALA A C 1
ATOM 1390 O O . ALA A 1 190 ? 28.820 6.477 -8.698 1.00 95.69 190 ALA A O 1
ATOM 1391 N N . ALA A 1 191 ? 27.003 7.782 -8.763 1.00 94.56 191 ALA A N 1
ATOM 1392 C CA . ALA A 1 191 ? 27.461 8.567 -9.917 1.00 94.56 191 ALA A CA 1
ATOM 1393 C C . ALA A 1 191 ? 28.799 9.300 -9.685 1.00 94.56 191 ALA A C 1
ATOM 1395 O O . ALA A 1 191 ? 29.535 9.555 -10.637 1.00 94.56 191 ALA A O 1
ATOM 1396 N N . GLY A 1 192 ? 29.123 9.639 -8.432 1.00 92.81 192 GLY A N 1
ATOM 1397 C CA . GLY A 1 192 ? 30.365 10.307 -8.034 1.00 92.81 192 GLY A CA 1
ATOM 1398 C C . GLY A 1 192 ? 31.608 9.407 -7.947 1.00 92.81 192 GLY A C 1
ATOM 1399 O O . GLY A 1 192 ? 32.672 9.888 -7.537 1.00 92.81 192 GLY A O 1
ATOM 1400 N N . PHE A 1 193 ? 31.507 8.120 -8.293 1.00 91.31 193 PHE A N 1
ATOM 1401 C CA . PHE A 1 193 ? 32.634 7.184 -8.348 1.00 91.31 193 PHE A CA 1
ATOM 1402 C C . PHE A 1 193 ? 32.970 6.759 -9.787 1.00 91.31 193 PHE A C 1
ATOM 1404 O O . PHE A 1 193 ? 32.095 6.535 -10.619 1.00 91.31 193 PHE A O 1
ATOM 1411 N N . ASP A 1 194 ? 34.267 6.598 -10.072 1.00 84.50 194 ASP A N 1
ATOM 1412 C CA . ASP A 1 194 ? 34.754 6.027 -11.334 1.00 84.50 194 ASP A CA 1
ATOM 1413 C C . ASP A 1 194 ? 34.818 4.496 -11.230 1.00 84.50 194 ASP A C 1
ATOM 1415 O O . ASP A 1 194 ? 35.825 3.913 -10.811 1.00 84.50 194 ASP A O 1
ATOM 1419 N N . PHE A 1 195 ? 33.738 3.831 -11.644 1.00 80.12 195 PHE A N 1
ATOM 1420 C CA . PHE A 1 195 ? 33.644 2.371 -11.722 1.00 80.12 195 PHE A CA 1
ATOM 1421 C C . PHE A 1 195 ? 34.412 1.775 -12.921 1.00 80.12 195 PHE A C 1
ATOM 1423 O O . PHE A 1 195 ? 33.906 0.937 -13.668 1.00 80.12 195 PHE A O 1
ATOM 1430 N N . GLY A 1 196 ? 35.662 2.206 -13.111 1.00 62.09 196 GLY A N 1
ATOM 1431 C CA . GLY A 1 196 ? 36.587 1.713 -14.134 1.00 62.09 196 GLY A CA 1
ATOM 1432 C C . GLY A 1 196 ? 37.972 1.308 -13.619 1.00 62.09 196 GLY A C 1
ATOM 1433 O O . GLY A 1 196 ? 38.669 0.538 -14.287 1.00 62.09 196 GLY A O 1
ATOM 1434 N N . GLY A 1 197 ? 38.377 1.771 -12.430 1.00 57.75 197 GLY A N 1
ATOM 1435 C CA . GLY A 1 197 ? 39.764 1.685 -11.949 1.00 57.75 197 GLY A CA 1
ATOM 1436 C C . GLY A 1 197 ? 40.300 0.280 -11.627 1.00 57.75 197 GLY A C 1
ATOM 1437 O O . GLY A 1 197 ? 41.512 0.076 -11.641 1.00 57.75 197 GLY A O 1
ATOM 1438 N N . GLN A 1 198 ? 39.434 -0.706 -11.364 1.00 54.03 198 GLN A N 1
ATOM 1439 C CA . GLN A 1 198 ? 39.843 -2.084 -11.021 1.00 54.03 198 GLN A CA 1
ATOM 1440 C C . GLN A 1 198 ? 39.948 -3.035 -12.229 1.00 54.03 198 GLN A C 1
ATOM 1442 O O . GLN A 1 198 ? 40.154 -4.241 -12.069 1.00 54.03 198 GLN A O 1
ATOM 1447 N N . ARG A 1 199 ? 39.786 -2.532 -13.457 1.00 58.50 199 ARG A N 1
ATOM 1448 C CA . ARG A 1 199 ? 39.710 -3.370 -14.661 1.00 58.50 199 ARG A CA 1
ATOM 1449 C C . ARG A 1 199 ? 41.097 -3.887 -15.074 1.00 58.50 199 ARG A C 1
ATOM 1451 O O . ARG A 1 199 ? 41.993 -3.126 -15.428 1.00 58.50 199 ARG A O 1
ATOM 1458 N N . GLY A 1 200 ? 41.266 -5.211 -15.056 1.00 55.88 200 GLY A N 1
ATOM 1459 C CA . GLY A 1 200 ? 42.484 -5.877 -15.529 1.00 55.88 200 GLY A CA 1
ATOM 1460 C C . GLY A 1 200 ? 42.700 -5.738 -17.044 1.00 55.88 200 GLY A C 1
ATOM 1461 O O . GLY A 1 200 ? 41.778 -5.425 -17.795 1.00 55.88 200 GLY A O 1
ATOM 1462 N N . LEU A 1 201 ? 43.919 -6.046 -17.508 1.00 52.72 201 LEU A N 1
ATOM 1463 C CA . LEU A 1 201 ? 44.382 -5.830 -18.893 1.00 52.72 201 LEU A CA 1
ATOM 1464 C C . LEU A 1 201 ? 43.491 -6.449 -19.997 1.00 52.72 201 LEU A C 1
ATOM 1466 O O . LEU A 1 201 ? 43.569 -6.032 -21.150 1.00 52.72 201 LEU A O 1
ATOM 1470 N N . ALA A 1 202 ? 42.646 -7.427 -19.656 1.00 51.34 202 ALA A N 1
ATOM 1471 C CA . ALA A 1 202 ? 41.687 -8.056 -20.565 1.00 51.34 202 ALA A CA 1
ATOM 1472 C C . ALA A 1 202 ? 40.564 -7.108 -21.044 1.00 51.34 202 ALA A C 1
ATOM 1474 O O . ALA A 1 20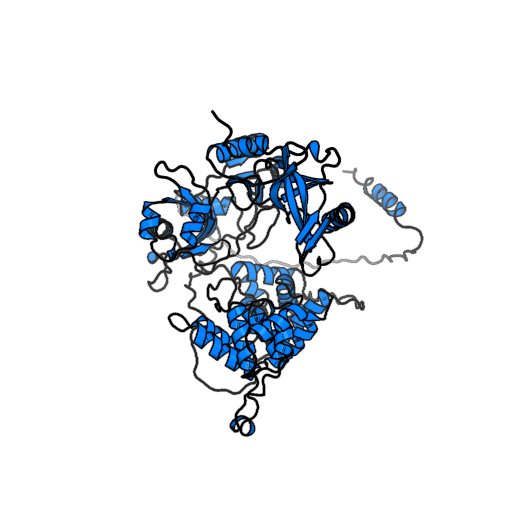2 ? 40.058 -7.285 -22.149 1.00 51.34 202 ALA A O 1
ATOM 1475 N N . ALA A 1 203 ? 40.225 -6.065 -20.274 1.00 52.50 203 ALA A N 1
ATOM 1476 C CA . ALA A 1 203 ? 39.153 -5.112 -20.599 1.00 52.50 203 ALA A CA 1
ATOM 1477 C C . ALA A 1 203 ? 39.453 -4.187 -21.803 1.00 52.50 203 ALA A C 1
ATOM 1479 O O . ALA A 1 203 ? 38.616 -3.374 -22.183 1.00 52.50 203 ALA A O 1
ATOM 1480 N N . PHE A 1 204 ? 40.645 -4.296 -22.402 1.00 51.66 204 PHE A N 1
ATOM 1481 C CA . PHE A 1 204 ? 41.032 -3.575 -23.621 1.00 51.66 204 PHE A CA 1
ATOM 1482 C C . PHE A 1 204 ? 40.813 -4.384 -24.916 1.00 51.66 204 PHE A C 1
ATOM 1484 O O . PHE A 1 204 ? 40.985 -3.831 -26.001 1.00 51.66 204 PHE A O 1
ATOM 1491 N N . GLY A 1 205 ? 40.498 -5.685 -24.824 1.00 44.53 205 GLY A N 1
ATOM 1492 C CA . GLY A 1 205 ? 40.421 -6.592 -25.981 1.00 44.53 205 GLY A CA 1
ATOM 1493 C C . GLY A 1 205 ? 39.017 -6.792 -26.554 1.00 44.53 205 GLY A C 1
ATOM 1494 O O . GLY A 1 205 ? 38.855 -6.871 -27.770 1.00 44.53 205 GLY A O 1
ATOM 1495 N N . GLU A 1 206 ? 38.006 -6.833 -25.689 1.00 41.97 206 GLU A N 1
ATOM 1496 C CA . GLU A 1 206 ? 36.592 -6.868 -26.060 1.00 41.97 206 GLU A CA 1
ATOM 1497 C C . GLU A 1 206 ? 35.943 -5.586 -25.529 1.00 41.97 206 GLU A C 1
ATOM 1499 O O . GLU A 1 206 ? 36.218 -5.160 -24.406 1.00 41.97 206 GLU A O 1
ATOM 1504 N N . GLY A 1 207 ? 35.162 -4.904 -26.372 1.00 48.16 207 GLY A N 1
ATOM 1505 C CA . GLY A 1 207 ? 34.546 -3.630 -26.000 1.00 48.16 207 GLY A CA 1
ATOM 1506 C C . GLY A 1 207 ? 33.577 -3.792 -24.828 1.00 48.16 207 GLY A C 1
ATOM 1507 O O . GLY A 1 207 ? 33.090 -4.892 -24.587 1.00 48.16 207 GLY A O 1
ATOM 1508 N N . ARG A 1 208 ? 33.271 -2.684 -24.133 1.00 56.59 208 ARG A N 1
ATOM 1509 C CA . ARG A 1 208 ? 32.212 -2.619 -23.109 1.00 56.59 208 ARG A CA 1
ATOM 1510 C C . ARG A 1 208 ? 30.962 -3.352 -23.613 1.00 56.59 208 ARG A C 1
ATOM 1512 O O . ARG A 1 208 ? 30.251 -2.804 -24.455 1.00 56.59 208 ARG A O 1
ATOM 1519 N N . ASP A 1 209 ? 30.691 -4.548 -23.088 1.00 66.31 209 ASP A N 1
ATOM 1520 C CA . ASP A 1 209 ? 29.404 -5.220 -23.265 1.00 66.31 209 ASP A CA 1
ATOM 1521 C C . ASP A 1 209 ? 28.393 -4.403 -22.456 1.00 66.31 209 ASP A C 1
ATOM 1523 O O . ASP A 1 209 ? 28.233 -4.583 -21.242 1.00 66.31 209 ASP A O 1
ATOM 1527 N N . ARG A 1 210 ? 27.811 -3.405 -23.132 1.00 82.38 210 ARG A N 1
ATOM 1528 C CA . ARG A 1 210 ? 26.896 -2.419 -22.556 1.00 82.38 210 ARG A CA 1
ATOM 1529 C C . ARG A 1 210 ? 25.756 -3.134 -21.846 1.00 82.38 210 ARG A C 1
ATOM 1531 O O . ARG A 1 210 ? 25.252 -4.150 -22.331 1.00 82.38 210 ARG A O 1
ATOM 1538 N N . LEU A 1 211 ? 25.364 -2.614 -20.688 1.00 91.25 211 LEU A N 1
ATOM 1539 C CA . LEU A 1 211 ? 24.202 -3.133 -19.986 1.00 91.25 211 LEU A CA 1
ATOM 1540 C C . LEU A 1 211 ? 22.948 -2.876 -20.829 1.00 91.25 211 LEU A C 1
ATOM 1542 O O . LEU A 1 211 ? 22.814 -1.852 -21.499 1.00 91.25 211 LEU A O 1
ATOM 1546 N N . THR A 1 212 ? 22.027 -3.829 -20.801 1.00 93.69 212 THR A N 1
ATOM 1547 C CA . THR A 1 212 ? 20.682 -3.694 -21.365 1.00 93.69 212 THR A CA 1
ATOM 1548 C C . THR A 1 212 ? 19.673 -3.871 -20.246 1.00 93.69 212 THR A C 1
ATOM 1550 O O . THR A 1 212 ? 19.969 -4.546 -19.258 1.00 93.69 212 THR A O 1
ATOM 1553 N N . VAL A 1 213 ? 18.483 -3.292 -20.395 1.00 94.81 213 VAL A N 1
ATOM 1554 C CA . VAL A 1 213 ? 17.418 -3.379 -19.383 1.00 94.81 213 VAL A CA 1
ATOM 1555 C C . VAL A 1 213 ? 17.123 -4.844 -19.025 1.00 94.81 213 VAL A C 1
ATOM 1557 O O . VAL A 1 213 ? 17.168 -5.207 -17.852 1.00 94.81 213 VAL A O 1
ATOM 1560 N N . ALA A 1 214 ? 16.967 -5.717 -20.027 1.00 92.56 214 ALA A N 1
ATOM 1561 C CA . ALA A 1 214 ? 16.792 -7.158 -19.818 1.00 92.56 214 ALA A CA 1
ATOM 1562 C C . ALA A 1 214 ? 17.980 -7.857 -19.123 1.00 92.56 214 ALA A C 1
ATOM 1564 O O . ALA A 1 214 ? 17.769 -8.818 -18.389 1.00 92.56 214 ALA A O 1
ATOM 1565 N N . ALA A 1 215 ? 19.225 -7.414 -19.338 1.00 93.12 215 ALA A N 1
ATOM 1566 C CA . ALA A 1 215 ? 20.385 -7.995 -18.654 1.00 93.12 215 ALA A CA 1
ATOM 1567 C C . ALA A 1 215 ? 20.471 -7.563 -17.180 1.00 93.12 215 ALA A C 1
ATOM 1569 O O . ALA A 1 215 ? 20.924 -8.345 -16.348 1.00 93.12 215 ALA A O 1
ATOM 1570 N N . VAL A 1 216 ? 20.026 -6.342 -16.859 1.00 96.38 216 VAL A N 1
ATOM 1571 C CA . VAL A 1 216 ? 19.905 -5.865 -15.473 1.00 96.38 216 VAL A CA 1
ATOM 1572 C C . VAL A 1 216 ? 18.769 -6.602 -14.759 1.00 96.38 216 VAL A C 1
ATOM 1574 O O . VAL A 1 216 ? 19.000 -7.147 -13.687 1.00 96.38 216 VAL A O 1
ATOM 1577 N N . ASP A 1 217 ? 17.585 -6.715 -15.368 1.00 96.31 217 ASP A N 1
ATOM 1578 C CA . ASP A 1 217 ? 16.449 -7.473 -14.814 1.00 96.31 217 ASP A CA 1
ATOM 1579 C C . ASP A 1 217 ? 16.793 -8.945 -14.561 1.00 96.31 217 ASP A C 1
ATOM 1581 O O . ASP A 1 217 ? 16.558 -9.443 -13.463 1.00 96.31 217 ASP A O 1
ATOM 1585 N N . ALA A 1 218 ? 17.443 -9.621 -15.515 1.00 94.75 218 ALA A N 1
ATOM 1586 C CA . ALA A 1 218 ? 17.913 -10.991 -15.318 1.00 94.75 218 ALA A CA 1
ATOM 1587 C C . ALA A 1 218 ? 18.870 -11.111 -14.116 1.00 94.75 218 ALA A C 1
ATOM 1589 O O . ALA A 1 218 ? 18.667 -11.972 -13.263 1.00 94.75 218 ALA A O 1
ATOM 1590 N N . ALA A 1 219 ? 19.859 -10.218 -13.999 1.00 95.31 219 ALA A N 1
ATOM 1591 C CA . ALA A 1 219 ? 20.811 -10.233 -12.888 1.00 95.31 219 ALA A CA 1
ATOM 1592 C C . ALA A 1 219 ? 20.152 -9.923 -11.529 1.00 95.31 219 ALA A C 1
ATOM 1594 O O . ALA A 1 219 ? 20.502 -10.537 -10.524 1.00 95.31 219 ALA A O 1
ATOM 1595 N N . LEU A 1 220 ? 19.179 -9.006 -11.483 1.00 96.69 220 LEU A N 1
ATOM 1596 C CA . LEU A 1 220 ? 18.424 -8.696 -10.262 1.00 96.69 220 LEU A CA 1
ATOM 1597 C C . LEU A 1 220 ? 17.478 -9.844 -9.863 1.00 96.69 220 LEU A C 1
ATOM 1599 O O . LEU A 1 220 ? 17.309 -10.116 -8.676 1.00 96.69 220 LEU A O 1
ATOM 1603 N N . ARG A 1 221 ? 16.917 -10.574 -10.834 1.00 95.50 221 ARG A N 1
ATOM 1604 C CA . ARG A 1 221 ? 16.105 -11.780 -10.593 1.00 95.50 221 ARG A CA 1
ATOM 1605 C C . ARG A 1 221 ? 16.941 -12.967 -10.113 1.00 95.50 221 ARG A C 1
ATOM 1607 O O . ARG A 1 221 ? 16.507 -13.681 -9.213 1.00 95.50 221 ARG A O 1
ATOM 1614 N N . GLU A 1 222 ? 18.142 -13.153 -10.662 1.00 94.12 222 GLU A N 1
ATOM 1615 C CA . GLU A 1 222 ? 19.124 -14.120 -10.149 1.00 94.12 222 GLU A CA 1
ATOM 1616 C C . GLU A 1 222 ? 19.537 -13.775 -8.709 1.00 94.12 222 GLU A C 1
ATOM 1618 O O . GLU A 1 222 ? 19.563 -14.657 -7.855 1.00 94.12 222 GLU A O 1
ATOM 1623 N N . LEU A 1 223 ? 19.766 -12.489 -8.417 1.00 93.31 223 LEU A N 1
ATOM 1624 C CA . LEU A 1 223 ? 20.089 -11.990 -7.078 1.00 93.31 223 LEU A CA 1
ATOM 1625 C C . LEU A 1 223 ? 18.956 -12.262 -6.070 1.00 93.31 223 LEU A C 1
ATOM 1627 O O . LEU A 1 223 ? 19.228 -12.722 -4.963 1.00 93.31 223 LEU A O 1
ATOM 1631 N N . ALA A 1 224 ? 17.694 -12.029 -6.442 1.00 93.38 224 ALA A N 1
ATOM 1632 C CA . ALA A 1 224 ? 16.534 -12.333 -5.595 1.00 93.38 224 ALA A CA 1
ATOM 1633 C C . ALA A 1 224 ? 16.416 -13.828 -5.254 1.00 93.38 224 ALA A C 1
ATOM 1635 O O . ALA A 1 224 ? 16.091 -14.188 -4.126 1.00 93.38 224 ALA A O 1
ATOM 1636 N N . ALA A 1 225 ? 16.715 -14.708 -6.216 1.00 92.88 225 ALA A N 1
ATOM 1637 C CA . ALA A 1 225 ? 16.674 -16.157 -6.023 1.00 92.88 225 ALA A CA 1
ATOM 1638 C C . ALA A 1 225 ? 17.814 -16.698 -5.133 1.00 92.88 225 ALA A C 1
ATOM 1640 O O . ALA A 1 225 ? 17.795 -17.870 -4.749 1.00 92.88 225 ALA A O 1
ATOM 1641 N N . ASP A 1 226 ? 18.818 -15.875 -4.821 1.00 90.19 226 ASP A N 1
ATOM 1642 C CA . ASP A 1 226 ? 20.030 -16.304 -4.136 1.00 90.19 226 ASP A CA 1
ATOM 1643 C C . ASP A 1 226 ? 19.847 -16.305 -2.603 1.00 90.19 226 ASP A C 1
ATOM 1645 O O . ASP A 1 226 ? 19.900 -15.266 -1.947 1.00 90.19 226 ASP A O 1
ATOM 1649 N N . ALA A 1 227 ? 19.622 -17.483 -2.014 1.00 88.19 227 ALA A N 1
ATOM 1650 C CA . ALA A 1 227 ? 19.253 -17.650 -0.602 1.00 88.19 227 ALA A CA 1
ATOM 1651 C C . ALA A 1 227 ? 20.229 -18.547 0.196 1.00 88.19 227 ALA A C 1
ATOM 1653 O O . ALA A 1 227 ? 21.157 -19.150 -0.352 1.00 88.19 227 ALA A O 1
ATOM 1654 N N . GLY A 1 228 ? 20.013 -18.635 1.514 1.00 89.62 228 GLY A N 1
ATOM 1655 C CA . GLY A 1 228 ? 20.797 -19.475 2.430 1.00 89.62 228 GLY A CA 1
ATOM 1656 C C . GLY A 1 228 ? 22.219 -18.970 2.705 1.00 89.62 228 GLY A C 1
ATOM 1657 O O . GLY A 1 228 ? 22.563 -17.829 2.400 1.00 89.62 228 GLY A O 1
ATOM 1658 N N . ASP A 1 229 ? 23.055 -19.826 3.296 1.00 91.94 229 ASP A N 1
ATOM 1659 C CA . ASP A 1 229 ? 24.390 -19.441 3.766 1.00 91.94 229 ASP A CA 1
ATOM 1660 C C . ASP A 1 229 ? 25.255 -18.802 2.665 1.00 91.94 229 ASP A C 1
ATOM 1662 O O . ASP A 1 229 ? 25.393 -19.303 1.542 1.00 91.94 229 ASP A O 1
ATOM 1666 N N . GLY A 1 230 ? 25.856 -17.659 3.002 1.00 91.06 230 GLY A N 1
ATOM 1667 C CA . GLY A 1 230 ? 26.710 -16.886 2.102 1.00 91.06 230 GLY A CA 1
ATOM 1668 C C . GLY A 1 230 ? 25.986 -16.168 0.955 1.00 91.06 230 GLY A C 1
ATOM 1669 O O . GLY A 1 230 ? 26.681 -15.621 0.097 1.00 91.06 230 GLY A O 1
ATOM 1670 N N . SER A 1 231 ? 24.645 -16.149 0.923 1.00 92.31 231 SER A N 1
ATOM 1671 C CA . SER A 1 231 ? 23.858 -15.403 -0.074 1.00 92.31 231 SER A CA 1
ATOM 1672 C C . SER A 1 231 ? 24.280 -13.941 -0.151 1.00 92.31 231 SER A C 1
ATOM 1674 O O . SER A 1 231 ? 24.608 -13.464 -1.229 1.00 92.31 231 SER A O 1
ATOM 1676 N N . GLU A 1 232 ? 24.396 -13.261 0.988 1.00 92.44 232 GLU A N 1
ATOM 1677 C CA . GLU A 1 232 ? 24.803 -11.855 1.089 1.00 92.44 232 GLU A CA 1
ATOM 1678 C C . GLU A 1 232 ? 26.111 -11.560 0.332 1.00 92.44 232 GLU A C 1
ATOM 1680 O O . GLU A 1 232 ? 26.190 -10.598 -0.432 1.00 92.44 232 GLU A O 1
ATOM 1685 N N . SER A 1 233 ? 27.123 -12.436 0.436 1.00 93.25 233 SER A N 1
ATOM 1686 C CA . SER A 1 233 ? 28.366 -12.254 -0.324 1.00 93.25 233 SER A CA 1
ATOM 1687 C C . SER A 1 233 ? 28.168 -12.440 -1.827 1.00 93.25 233 SER A C 1
ATOM 1689 O O . SER A 1 233 ? 28.801 -11.718 -2.595 1.00 93.25 233 SER A O 1
ATOM 1691 N N . ARG A 1 234 ? 27.306 -13.372 -2.257 1.00 94.25 234 ARG A N 1
ATOM 1692 C CA . ARG A 1 234 ? 26.997 -13.587 -3.680 1.00 94.25 234 ARG A CA 1
ATOM 1693 C C . ARG A 1 234 ? 26.183 -12.423 -4.251 1.00 94.25 234 ARG A C 1
ATOM 1695 O O . ARG A 1 234 ? 26.559 -11.890 -5.292 1.00 94.25 234 ARG A O 1
ATOM 1702 N N . LYS A 1 235 ? 25.175 -11.935 -3.514 1.00 95.69 235 LYS A N 1
ATOM 1703 C CA . LYS A 1 235 ? 24.414 -10.711 -3.827 1.00 95.69 235 LYS A CA 1
ATOM 1704 C C . LYS A 1 235 ? 25.357 -9.502 -3.963 1.00 95.69 235 LYS A C 1
ATOM 1706 O O . LYS A 1 235 ? 25.295 -8.787 -4.962 1.00 95.69 235 LYS A O 1
ATOM 1711 N N . ARG A 1 236 ? 26.313 -9.322 -3.038 1.00 95.25 236 ARG A N 1
ATOM 1712 C CA . ARG A 1 236 ? 27.368 -8.289 -3.127 1.00 95.25 236 ARG A CA 1
ATOM 1713 C C . ARG A 1 236 ? 28.264 -8.445 -4.357 1.00 95.25 236 ARG A C 1
ATOM 1715 O O . ARG A 1 236 ? 28.565 -7.450 -5.011 1.00 95.25 236 ARG A O 1
ATOM 1722 N N . ASP A 1 237 ? 28.717 -9.663 -4.656 1.00 92.12 237 ASP A N 1
ATOM 1723 C CA . ASP A 1 237 ? 29.576 -9.952 -5.813 1.00 92.12 237 ASP A CA 1
ATOM 1724 C C . ASP A 1 237 ? 28.847 -9.669 -7.142 1.00 92.12 237 ASP A C 1
ATOM 1726 O O . ASP A 1 237 ? 29.443 -9.101 -8.061 1.00 92.12 237 ASP A O 1
ATOM 1730 N N . ALA A 1 238 ? 27.550 -9.987 -7.222 1.00 93.38 238 ALA A N 1
ATOM 1731 C CA . ALA A 1 238 ? 26.691 -9.682 -8.365 1.00 93.38 238 ALA A CA 1
ATOM 1732 C C . ALA A 1 238 ? 26.490 -8.166 -8.552 1.00 93.38 238 ALA A C 1
ATOM 1734 O O . ALA A 1 238 ? 26.716 -7.649 -9.649 1.00 93.38 238 ALA A O 1
ATOM 1735 N N . LEU A 1 239 ? 26.152 -7.432 -7.483 1.00 95.31 239 LEU A N 1
ATOM 1736 C CA . LEU A 1 239 ? 26.016 -5.967 -7.521 1.00 95.31 239 LEU A CA 1
ATOM 1737 C C . LEU A 1 239 ? 27.331 -5.278 -7.900 1.00 95.31 239 LEU A C 1
ATOM 1739 O O . LEU A 1 239 ? 27.332 -4.395 -8.753 1.00 95.31 239 LEU A O 1
ATOM 1743 N N . PHE A 1 240 ? 28.461 -5.714 -7.336 1.00 93.00 240 PHE A N 1
ATOM 1744 C CA . PHE A 1 240 ? 29.796 -5.264 -7.747 1.00 93.00 240 PHE A CA 1
ATOM 1745 C C . PHE A 1 240 ? 30.030 -5.479 -9.253 1.00 93.00 240 PHE A C 1
ATOM 1747 O O . PHE A 1 240 ? 30.539 -4.588 -9.937 1.00 93.00 240 PHE A O 1
ATOM 1754 N N . GLY A 1 241 ? 29.631 -6.640 -9.785 1.00 90.56 241 GLY A N 1
ATOM 1755 C CA . GLY A 1 241 ? 29.718 -6.959 -11.210 1.00 90.56 241 GLY A CA 1
ATOM 1756 C C . GLY A 1 241 ? 28.855 -6.062 -12.105 1.00 90.56 241 GLY A C 1
ATOM 1757 O O . GLY A 1 241 ? 29.265 -5.760 -13.228 1.00 90.56 241 GLY A O 1
ATOM 1758 N N . LEU A 1 242 ? 27.697 -5.607 -11.613 1.00 94.06 242 LEU A N 1
ATOM 1759 C CA . LEU A 1 242 ? 26.850 -4.624 -12.292 1.00 94.06 242 LEU A CA 1
ATOM 1760 C C . LEU A 1 242 ? 27.454 -3.213 -12.220 1.00 94.06 242 LEU A C 1
ATOM 1762 O O . LEU A 1 242 ? 27.698 -2.622 -13.269 1.00 94.06 242 LEU A O 1
ATOM 1766 N N . PHE A 1 243 ? 27.786 -2.703 -11.026 1.00 94.00 243 PHE A N 1
ATOM 1767 C CA . PHE A 1 243 ? 28.367 -1.361 -10.855 1.00 94.00 243 PHE A CA 1
ATOM 1768 C C . PHE A 1 243 ? 29.661 -1.170 -11.660 1.00 94.00 243 PHE A C 1
ATOM 1770 O O . PHE A 1 243 ? 29.808 -0.165 -12.345 1.00 94.00 243 PHE A O 1
ATOM 1777 N N . ASN A 1 244 ? 30.559 -2.163 -11.687 1.00 90.00 244 ASN A N 1
ATOM 1778 C CA . ASN A 1 244 ? 31.798 -2.135 -12.485 1.00 90.00 244 ASN A CA 1
ATOM 1779 C C . ASN A 1 244 ? 31.563 -2.128 -14.017 1.00 90.00 244 ASN A C 1
ATOM 1781 O O . ASN A 1 244 ? 32.517 -2.028 -14.792 1.00 90.00 244 ASN A O 1
ATOM 1785 N N . ARG A 1 245 ? 30.313 -2.245 -14.485 1.00 89.38 245 ARG A N 1
ATOM 1786 C CA . ARG A 1 245 ? 29.909 -2.111 -15.897 1.00 89.38 245 ARG A CA 1
ATOM 1787 C C . ARG A 1 245 ? 29.098 -0.844 -16.186 1.00 89.38 245 ARG A C 1
ATOM 1789 O O . ARG A 1 245 ? 28.893 -0.559 -17.363 1.00 89.38 245 ARG A O 1
ATOM 1796 N N . CYS A 1 246 ? 28.659 -0.117 -15.161 1.00 91.38 246 CYS A N 1
ATOM 1797 C CA . CYS A 1 246 ? 27.869 1.101 -15.294 1.00 91.38 246 CYS A CA 1
ATOM 1798 C C . CYS A 1 246 ? 28.735 2.330 -15.602 1.00 91.38 246 CYS A C 1
ATOM 1800 O O . CYS A 1 246 ? 29.802 2.525 -15.019 1.00 91.38 246 CYS A O 1
ATOM 1802 N N . GLU A 1 247 ? 28.218 3.212 -16.450 1.00 90.88 247 GLU A N 1
ATOM 1803 C CA . GLU A 1 247 ? 28.594 4.629 -16.486 1.00 90.88 247 GLU A CA 1
ATOM 1804 C C . GLU A 1 247 ? 27.852 5.407 -15.360 1.00 90.88 247 GLU A C 1
ATOM 1806 O O . GLU A 1 247 ? 26.912 4.868 -14.768 1.00 90.88 247 GLU A O 1
ATOM 1811 N N . PRO A 1 248 ? 28.205 6.671 -15.034 1.00 93.31 248 PRO A N 1
ATOM 1812 C CA . PRO A 1 248 ? 27.659 7.380 -13.864 1.00 93.31 248 PRO A CA 1
ATOM 1813 C C . PRO A 1 248 ? 26.124 7.431 -13.758 1.00 93.31 248 PRO A C 1
ATOM 1815 O O . PRO A 1 248 ? 25.575 7.138 -12.695 1.00 93.31 248 PRO A O 1
ATOM 1818 N N . ALA A 1 249 ? 25.421 7.735 -14.856 1.00 93.62 249 ALA A N 1
ATOM 1819 C CA . ALA A 1 249 ? 23.954 7.772 -14.889 1.00 93.62 249 ALA A CA 1
ATOM 1820 C C . ALA A 1 249 ? 23.326 6.376 -14.692 1.00 93.62 249 ALA A C 1
ATOM 1822 O O . ALA A 1 249 ? 22.319 6.229 -13.999 1.00 93.62 249 ALA A O 1
ATOM 1823 N N . GLU A 1 250 ? 23.948 5.328 -15.244 1.00 96.00 250 GLU A N 1
ATOM 1824 C CA . GLU A 1 250 ? 23.523 3.940 -15.026 1.00 96.00 250 GLU A CA 1
ATOM 1825 C C . GLU A 1 250 ? 23.720 3.527 -13.565 1.00 96.00 250 GLU A C 1
ATOM 1827 O O . GLU A 1 250 ? 22.842 2.896 -12.984 1.00 96.00 250 GLU A O 1
ATOM 1832 N N . ALA A 1 251 ? 24.839 3.909 -12.944 1.00 96.44 251 ALA A N 1
ATOM 1833 C CA . ALA A 1 251 ? 25.114 3.581 -11.549 1.00 96.44 251 ALA A CA 1
ATOM 1834 C C . ALA A 1 251 ? 24.155 4.299 -10.588 1.00 96.44 251 ALA A C 1
ATOM 1836 O O . ALA A 1 251 ? 23.678 3.686 -9.631 1.00 96.44 251 ALA A O 1
ATOM 1837 N N . LYS A 1 252 ? 23.813 5.564 -10.877 1.00 96.50 252 LYS A N 1
ATOM 1838 C CA . LYS A 1 252 ? 22.762 6.313 -10.172 1.00 96.50 252 LYS A CA 1
ATOM 1839 C C . LYS A 1 252 ? 21.429 5.577 -10.216 1.00 96.50 252 LYS A C 1
ATOM 1841 O O . LYS A 1 252 ? 20.807 5.371 -9.175 1.00 96.50 252 LYS A O 1
ATOM 1846 N N . LEU A 1 253 ? 21.012 5.163 -11.412 1.00 97.06 253 LEU A N 1
ATOM 1847 C CA . LEU A 1 253 ? 19.746 4.468 -11.614 1.00 97.06 253 LEU A CA 1
ATOM 1848 C C . LEU A 1 253 ? 19.735 3.081 -10.963 1.00 97.06 253 LEU A C 1
ATOM 1850 O O . LEU A 1 253 ? 18.746 2.713 -10.340 1.00 97.06 253 LEU A O 1
ATOM 1854 N N . LEU A 1 254 ? 20.837 2.332 -11.063 1.00 97.81 254 LEU A N 1
ATOM 1855 C CA . LEU A 1 254 ? 20.974 1.009 -10.459 1.00 97.81 254 LEU A CA 1
ATOM 1856 C C . LEU A 1 254 ? 20.909 1.076 -8.929 1.00 97.81 254 LEU A C 1
ATOM 1858 O O . LEU A 1 254 ? 20.174 0.299 -8.328 1.00 97.81 254 LEU A O 1
ATOM 1862 N N . ALA A 1 255 ? 21.633 2.007 -8.298 1.00 97.12 255 ALA A N 1
ATOM 1863 C CA . ALA A 1 255 ? 21.611 2.166 -6.843 1.00 97.12 255 ALA A CA 1
ATOM 1864 C C . ALA A 1 255 ? 20.208 2.529 -6.326 1.00 97.12 255 ALA A C 1
ATOM 1866 O O . ALA A 1 255 ? 19.764 1.982 -5.318 1.00 97.12 255 ALA A O 1
ATOM 1867 N N . ARG A 1 256 ? 19.496 3.401 -7.053 1.00 95.88 256 ARG A N 1
ATOM 1868 C CA . ARG A 1 256 ? 18.096 3.757 -6.785 1.00 95.88 256 ARG A CA 1
ATOM 1869 C C . ARG A 1 256 ? 17.151 2.559 -6.952 1.00 95.88 256 ARG A C 1
ATOM 1871 O O . ARG A 1 256 ? 16.400 2.258 -6.032 1.00 95.88 256 ARG A O 1
ATOM 1878 N N . LEU A 1 257 ? 17.235 1.834 -8.071 1.00 96.69 257 LEU A N 1
ATOM 1879 C CA . LEU A 1 257 ? 16.393 0.666 -8.372 1.00 96.69 257 LEU A CA 1
ATOM 1880 C C . LEU A 1 257 ? 16.584 -0.476 -7.366 1.00 96.69 257 LEU A C 1
ATOM 1882 O O . LEU A 1 257 ? 15.613 -1.096 -6.948 1.00 96.69 257 LEU A O 1
ATOM 1886 N N . VAL A 1 258 ? 17.824 -0.742 -6.952 1.00 96.19 258 VAL A N 1
ATOM 1887 C CA . VAL A 1 258 ? 18.152 -1.816 -6.001 1.00 96.19 258 VAL A CA 1
ATOM 1888 C C . VAL A 1 258 ? 17.599 -1.546 -4.595 1.00 96.19 258 VAL A C 1
ATOM 1890 O O . VAL A 1 258 ? 17.305 -2.501 -3.881 1.00 96.19 258 VAL A O 1
ATOM 1893 N N . LEU A 1 259 ? 17.416 -0.276 -4.214 1.00 93.06 259 LEU A N 1
ATOM 1894 C CA . LEU A 1 259 ? 16.750 0.118 -2.963 1.00 93.06 259 LEU A CA 1
ATOM 1895 C C . LEU A 1 259 ? 15.252 0.450 -3.134 1.00 93.06 259 LEU A C 1
ATOM 1897 O O . LEU A 1 259 ? 14.592 0.770 -2.152 1.00 93.06 259 LEU A O 1
ATOM 1901 N N . GLY A 1 260 ? 14.707 0.406 -4.355 1.00 90.94 260 GLY A N 1
ATOM 1902 C CA . GLY A 1 260 ? 13.326 0.814 -4.660 1.00 90.94 260 GLY A CA 1
ATOM 1903 C C . GLY A 1 260 ? 13.073 2.333 -4.664 1.00 90.94 260 GLY A C 1
ATOM 1904 O O . GLY A 1 260 ? 11.944 2.775 -4.861 1.00 90.94 260 GLY A O 1
ATOM 1905 N N . GLU A 1 261 ? 14.105 3.162 -4.494 1.00 88.94 261 GLU A N 1
ATOM 1906 C CA . GLU A 1 261 ? 14.001 4.619 -4.348 1.00 88.94 261 GLU A CA 1
ATOM 1907 C C . GLU A 1 261 ? 14.290 5.367 -5.660 1.00 88.94 261 GLU A C 1
ATOM 1909 O O . GLU A 1 261 ? 15.290 6.075 -5.799 1.00 88.94 261 GLU A O 1
ATOM 1914 N N . MET A 1 262 ? 13.411 5.239 -6.657 1.00 92.38 262 MET A N 1
ATOM 1915 C CA . MET A 1 262 ? 13.683 5.778 -8.000 1.00 92.38 262 MET A CA 1
ATOM 1916 C C . MET A 1 262 ? 13.824 7.305 -8.066 1.00 92.38 262 MET A C 1
ATOM 1918 O O . MET A 1 262 ? 14.601 7.793 -8.889 1.00 92.38 262 MET A O 1
ATOM 1922 N N . ARG A 1 263 ? 13.121 8.060 -7.204 1.00 89.50 263 ARG A N 1
ATOM 1923 C CA . ARG A 1 263 ? 13.182 9.538 -7.103 1.00 89.50 263 ARG A CA 1
ATOM 1924 C C . ARG A 1 263 ? 13.133 10.233 -8.486 1.00 89.50 263 ARG A C 1
ATOM 1926 O O . ARG A 1 263 ? 14.029 11.008 -8.827 1.00 89.50 263 ARG A O 1
ATOM 1933 N N . LEU A 1 264 ? 12.119 9.891 -9.295 1.00 89.56 264 LEU A N 1
ATOM 1934 C CA . LEU A 1 264 ? 11.924 10.386 -10.675 1.00 89.56 264 LEU A CA 1
ATOM 1935 C C . LEU A 1 264 ? 10.764 11.382 -10.843 1.00 89.56 264 LEU A C 1
ATOM 1937 O O . LEU A 1 264 ? 10.538 11.828 -11.958 1.00 89.56 264 LEU A O 1
ATOM 1941 N N . GLY A 1 265 ? 9.972 11.649 -9.799 1.00 86.69 265 GLY A N 1
ATOM 1942 C CA . GLY A 1 265 ? 8.682 12.350 -9.940 1.00 86.69 265 GLY A CA 1
ATOM 1943 C C . GLY A 1 265 ? 7.565 11.504 -10.579 1.00 86.69 265 GLY A C 1
ATOM 1944 O O . GLY A 1 265 ? 6.441 11.968 -10.708 1.00 86.69 265 GLY A O 1
ATOM 1945 N N . VAL A 1 266 ? 7.851 10.250 -10.944 1.00 91.19 266 VAL A N 1
ATOM 1946 C CA . VAL A 1 266 ? 6.903 9.323 -11.577 1.00 91.19 266 VAL A CA 1
ATOM 1947 C C . VAL A 1 266 ? 6.195 8.487 -10.511 1.00 91.19 266 VAL A C 1
ATOM 1949 O O . VAL A 1 266 ? 6.843 7.719 -9.799 1.00 91.19 266 VAL A O 1
ATOM 1952 N N . GLY A 1 267 ? 4.873 8.635 -10.412 1.00 91.00 267 GLY A N 1
ATOM 1953 C CA . GLY A 1 267 ? 4.011 7.829 -9.546 1.00 91.00 267 GLY A CA 1
ATOM 1954 C C . GLY A 1 267 ? 3.196 6.783 -10.312 1.00 91.00 267 GLY A C 1
ATOM 1955 O O . GLY A 1 267 ? 3.203 6.731 -11.540 1.00 91.00 267 GLY A O 1
ATOM 1956 N N . GLU A 1 268 ? 2.443 5.969 -9.573 1.00 92.06 268 GLU A N 1
ATOM 1957 C CA . GLU A 1 268 ? 1.564 4.933 -10.133 1.00 92.06 268 GLU A CA 1
ATOM 1958 C C . GLU A 1 268 ? 0.505 5.508 -11.102 1.00 92.06 268 GLU A C 1
ATOM 1960 O O . GLU A 1 268 ? 0.367 5.007 -12.220 1.00 92.06 268 GLU A O 1
ATOM 1965 N N . GLY A 1 269 ? -0.130 6.638 -10.759 1.00 92.19 269 GLY A N 1
ATOM 1966 C CA . GLY A 1 269 ? -1.038 7.365 -11.662 1.00 92.19 269 GLY A CA 1
ATOM 1967 C C . GLY A 1 269 ? -0.354 7.882 -12.936 1.00 92.19 269 GLY A C 1
ATOM 1968 O O . GLY A 1 269 ? -0.867 7.683 -14.032 1.00 92.19 269 GLY A O 1
ATOM 1969 N N . THR A 1 270 ? 0.860 8.435 -12.823 1.00 94.81 270 THR A N 1
ATOM 1970 C CA . THR A 1 270 ? 1.672 8.869 -13.978 1.00 94.81 270 THR A CA 1
ATOM 1971 C C . THR A 1 270 ? 1.931 7.715 -14.949 1.00 94.81 270 THR A C 1
ATOM 1973 O O . THR A 1 270 ? 1.874 7.899 -16.161 1.00 94.81 270 THR A O 1
ATOM 1976 N N . VAL A 1 271 ? 2.209 6.509 -14.436 1.00 97.00 271 VAL A N 1
ATOM 1977 C CA . VAL A 1 271 ? 2.443 5.324 -15.276 1.00 97.00 271 VAL A CA 1
ATOM 1978 C C . VAL A 1 271 ? 1.139 4.806 -15.889 1.00 97.00 271 VAL A C 1
ATOM 1980 O O . VAL A 1 271 ? 1.147 4.465 -17.070 1.00 97.00 271 VAL A O 1
ATOM 1983 N N . ARG A 1 272 ? 0.018 4.797 -15.152 1.00 96.44 272 ARG A N 1
ATOM 1984 C CA . ARG A 1 272 ? -1.323 4.496 -15.700 1.00 96.44 272 ARG A CA 1
ATOM 1985 C C . ARG A 1 272 ? -1.640 5.404 -16.894 1.00 96.44 272 ARG A C 1
ATOM 1987 O O . ARG A 1 272 ? -1.946 4.911 -17.980 1.00 96.44 272 ARG A O 1
ATOM 1994 N N . ASP A 1 273 ? -1.509 6.713 -16.709 1.00 95.12 273 ASP A N 1
ATOM 1995 C CA . ASP A 1 273 ? -1.865 7.707 -17.726 1.00 95.12 273 ASP A CA 1
ATOM 1996 C C . ASP A 1 273 ? -0.900 7.659 -18.919 1.00 95.12 273 ASP A C 1
ATOM 1998 O O . ASP A 1 273 ? -1.324 7.748 -20.072 1.00 95.12 273 ASP A O 1
ATOM 2002 N N . ALA A 1 274 ? 0.384 7.388 -18.674 1.00 96.50 274 ALA A N 1
ATOM 2003 C CA . ALA A 1 274 ? 1.371 7.180 -19.727 1.00 96.50 274 ALA A CA 1
ATOM 2004 C C . ALA A 1 274 ? 1.154 5.889 -20.540 1.00 96.50 274 ALA A C 1
ATOM 2006 O O . ALA A 1 274 ? 1.439 5.882 -21.737 1.00 96.50 274 ALA A O 1
ATOM 2007 N N . ILE A 1 275 ? 0.642 4.804 -19.939 1.00 97.12 275 ILE A N 1
ATOM 2008 C CA . ILE A 1 275 ? 0.240 3.590 -20.677 1.00 97.12 275 ILE A CA 1
ATOM 2009 C C . ILE A 1 275 ? -0.933 3.912 -21.612 1.00 97.12 275 ILE A C 1
ATOM 2011 O O . ILE A 1 275 ? -0.917 3.514 -22.780 1.00 97.12 275 ILE A O 1
ATOM 2015 N N . ALA A 1 276 ? -1.929 4.655 -21.119 1.00 95.94 276 ALA A N 1
ATOM 2016 C CA . ALA A 1 276 ? -3.067 5.082 -21.925 1.00 95.94 276 ALA A CA 1
ATOM 2017 C C . ALA A 1 276 ? -2.631 6.003 -23.082 1.00 95.94 276 ALA A C 1
ATOM 2019 O O . ALA A 1 276 ? -3.009 5.765 -24.231 1.00 95.94 276 ALA A O 1
ATOM 2020 N N . GLU A 1 277 ? -1.777 6.996 -22.814 1.00 94.25 277 GLU A N 1
ATOM 2021 C CA . GLU A 1 277 ? -1.235 7.911 -23.828 1.00 94.25 277 GLU A CA 1
ATOM 2022 C C . GLU A 1 277 ? -0.388 7.180 -24.882 1.00 94.25 277 GLU A C 1
ATOM 2024 O O . GLU A 1 277 ? -0.566 7.404 -26.080 1.00 94.25 277 GLU A O 1
ATOM 2029 N N . ALA A 1 278 ? 0.498 6.268 -24.464 1.00 93.25 278 ALA A N 1
ATOM 2030 C CA . ALA A 1 278 ? 1.419 5.577 -25.368 1.00 93.25 278 ALA A CA 1
ATOM 2031 C C . ALA A 1 278 ? 0.727 4.604 -26.338 1.00 93.25 278 ALA A C 1
ATOM 2033 O O . ALA A 1 278 ? 1.219 4.409 -27.453 1.00 93.25 278 ALA A O 1
ATOM 2034 N N . PHE A 1 279 ? -0.373 3.963 -25.918 1.00 93.25 279 PHE A N 1
ATOM 2035 C CA . PHE A 1 279 ? -0.938 2.814 -26.642 1.00 93.25 279 PHE A CA 1
ATOM 2036 C C . PHE A 1 279 ? -2.431 2.922 -26.992 1.00 93.25 279 PHE A C 1
ATOM 2038 O O . PHE A 1 279 ? -2.883 2.210 -27.886 1.00 93.25 279 PHE A O 1
ATOM 2045 N N . LEU A 1 280 ? -3.200 3.807 -26.345 1.00 90.94 280 LEU A N 1
ATOM 2046 C CA . LEU A 1 280 ? -4.665 3.884 -26.495 1.00 90.94 280 LEU A CA 1
ATOM 2047 C C . LEU A 1 280 ? -5.175 5.238 -27.018 1.00 90.94 280 LEU A C 1
ATOM 2049 O O . LEU A 1 280 ? -6.361 5.351 -27.345 1.00 90.94 280 LEU A O 1
ATOM 2053 N N . ALA A 1 281 ? -4.305 6.247 -27.140 1.00 83.56 281 ALA A N 1
ATOM 2054 C CA . ALA A 1 281 ? -4.658 7.589 -27.608 1.00 83.56 281 ALA A CA 1
ATOM 2055 C C . ALA A 1 281 ? -5.353 7.601 -28.986 1.00 83.56 281 ALA A C 1
ATOM 2057 O O . ALA A 1 281 ? -6.375 8.262 -29.152 1.00 83.56 281 ALA A O 1
ATOM 2058 N N . GLU A 1 282 ? -4.851 6.832 -29.962 1.00 76.31 282 GLU A N 1
ATOM 2059 C CA . GLU A 1 282 ? -5.471 6.729 -31.297 1.00 76.31 282 GLU A CA 1
ATOM 2060 C C . GLU A 1 282 ? -6.788 5.931 -31.272 1.00 76.31 282 GLU A C 1
ATOM 2062 O O . GLU A 1 282 ? -7.737 6.279 -31.968 1.00 76.31 282 GLU A O 1
ATOM 2067 N N . ALA A 1 283 ? -6.871 4.882 -30.446 1.00 61.38 283 ALA A N 1
ATOM 2068 C CA . ALA A 1 283 ? -8.043 4.004 -30.357 1.00 61.38 283 ALA A CA 1
ATOM 2069 C C . ALA A 1 283 ? -9.244 4.649 -29.641 1.00 61.38 283 ALA A C 1
ATOM 2071 O O . ALA A 1 283 ? -10.368 4.172 -29.779 1.00 61.38 283 ALA A O 1
ATOM 2072 N N . SER A 1 284 ? -9.003 5.723 -28.884 1.00 57.25 284 SER A N 1
ATOM 2073 C CA . SER A 1 284 ? -10.024 6.480 -28.146 1.00 57.25 284 SER A CA 1
ATOM 2074 C C . SER A 1 284 ? -10.526 7.715 -28.910 1.00 57.25 284 SER A C 1
ATOM 2076 O O . SER A 1 284 ? -11.316 8.497 -28.376 1.00 57.25 284 SER A O 1
ATOM 2078 N N . ALA A 1 285 ? -10.063 7.927 -30.146 1.00 55.06 285 ALA A N 1
ATOM 2079 C CA . ALA A 1 285 ? -10.522 9.012 -31.002 1.00 55.06 285 ALA A CA 1
ATOM 2080 C C . ALA A 1 285 ? -11.893 8.681 -31.620 1.00 55.06 285 ALA A C 1
ATOM 2082 O O . ALA A 1 285 ? -12.069 7.651 -32.263 1.00 55.06 285 ALA A O 1
ATOM 2083 N N . ASP A 1 286 ? -12.859 9.584 -31.439 1.00 47.91 286 ASP A N 1
ATOM 2084 C CA . ASP A 1 286 ? -14.166 9.521 -32.109 1.00 47.91 286 ASP A CA 1
ATOM 2085 C C . ASP A 1 286 ? -14.098 10.204 -33.487 1.00 47.91 286 ASP A C 1
ATOM 2087 O O . ASP A 1 286 ? -13.391 11.202 -33.660 1.00 47.91 286 ASP A O 1
ATOM 2091 N N . ASP A 1 287 ? -14.863 9.678 -34.442 1.00 45.53 287 ASP A N 1
ATOM 2092 C CA . ASP A 1 287 ? -14.676 9.744 -35.904 1.00 45.53 287 ASP A CA 1
ATOM 2093 C C . ASP A 1 287 ? -15.032 11.119 -36.539 1.00 45.53 287 ASP A C 1
ATOM 2095 O O . ASP A 1 287 ? -15.515 11.207 -37.670 1.00 45.53 287 ASP A O 1
ATOM 2099 N N . GLY A 1 288 ? -14.861 12.231 -35.805 1.00 45.88 288 GLY A N 1
ATOM 2100 C CA . GLY A 1 288 ? -15.300 13.551 -36.281 1.00 45.88 288 GLY A CA 1
ATOM 2101 C C . GLY A 1 288 ? -15.086 14.785 -35.395 1.00 45.88 288 GLY A C 1
ATOM 2102 O O . GLY A 1 288 ? -15.744 15.798 -35.641 1.00 45.88 288 GLY A O 1
ATOM 2103 N N . LYS A 1 289 ? -14.205 14.760 -34.385 1.00 43.38 289 LYS A N 1
ATOM 2104 C CA . LYS A 1 289 ? -13.801 15.984 -33.659 1.00 43.38 289 LYS A CA 1
ATOM 2105 C C . LYS A 1 289 ? -12.285 16.132 -33.603 1.00 43.38 289 LYS A C 1
ATOM 2107 O O . LYS A 1 289 ? -11.643 15.660 -32.668 1.00 43.38 289 LYS A O 1
ATOM 2112 N N . GLU A 1 290 ? -11.747 16.840 -34.593 1.00 42.62 290 GLU A N 1
ATOM 2113 C CA . GLU A 1 290 ? -10.417 17.446 -34.511 1.00 42.62 290 GLU A CA 1
ATOM 2114 C C . GLU A 1 290 ? -10.363 18.330 -33.253 1.00 42.62 290 GLU A C 1
ATOM 2116 O O . GLU A 1 290 ? -11.228 19.188 -33.041 1.00 42.62 290 GLU A O 1
ATOM 2121 N N . GLY A 1 291 ? -9.394 18.057 -32.376 1.00 46.09 291 GLY A N 1
ATOM 2122 C CA . GLY A 1 291 ? -9.163 18.853 -31.176 1.00 46.09 291 GLY A CA 1
ATOM 2123 C C . GLY A 1 291 ? -8.726 20.268 -31.546 1.00 46.09 291 GLY A C 1
ATOM 2124 O O . GLY A 1 291 ? -8.068 20.480 -32.559 1.00 46.09 291 GLY A O 1
ATOM 2125 N N . ASN A 1 292 ? -9.106 21.248 -30.730 1.00 43.53 292 ASN A N 1
ATOM 2126 C CA . ASN A 1 292 ? -8.697 22.633 -30.937 1.00 43.53 292 ASN A CA 1
ATOM 2127 C C . ASN A 1 292 ? -7.183 22.768 -30.688 1.00 43.53 292 ASN A C 1
ATOM 2129 O O . ASN A 1 292 ? -6.758 22.600 -29.546 1.00 43.53 292 ASN A O 1
ATOM 2133 N N . ASP A 1 293 ? -6.406 23.088 -31.730 1.00 44.69 293 ASP A N 1
ATOM 2134 C CA . ASP A 1 293 ? -4.953 23.326 -31.678 1.00 44.69 293 ASP A CA 1
ATOM 2135 C C . ASP A 1 293 ? -4.610 24.578 -30.839 1.00 44.69 293 ASP A C 1
ATOM 2137 O O . ASP A 1 293 ? -4.302 25.653 -31.359 1.00 44.69 293 ASP A O 1
ATOM 2141 N N . GLY A 1 294 ? -4.694 24.455 -29.515 1.00 45.66 294 GLY A N 1
ATOM 2142 C CA . GLY A 1 294 ? -4.076 25.376 -28.566 1.00 45.66 294 GLY A CA 1
ATOM 2143 C C . GLY A 1 294 ? -2.683 24.880 -28.178 1.00 45.66 294 GLY A C 1
ATOM 2144 O O . GLY A 1 294 ? -2.510 23.690 -27.937 1.00 45.66 294 GLY A O 1
ATOM 2145 N N . ASP A 1 295 ? -1.713 25.791 -28.058 1.00 48.41 295 ASP A N 1
ATOM 2146 C CA . ASP A 1 295 ? -0.310 25.515 -27.674 1.00 48.41 295 ASP A CA 1
ATOM 2147 C C . ASP A 1 295 ? -0.121 24.975 -26.227 1.00 48.41 295 ASP A C 1
ATOM 2149 O O . ASP A 1 295 ? 0.989 24.993 -25.695 1.00 48.41 295 ASP A O 1
ATOM 2153 N N . ASP A 1 296 ? -1.183 24.509 -25.564 1.00 48.34 296 ASP A N 1
ATOM 2154 C CA . ASP A 1 296 ? -1.150 23.988 -24.193 1.00 48.34 296 ASP A CA 1
ATOM 2155 C C . ASP A 1 296 ? -0.919 22.461 -24.206 1.00 48.34 296 ASP A C 1
ATOM 2157 O O . ASP A 1 296 ? -1.676 21.732 -24.865 1.00 48.34 296 ASP A O 1
ATOM 2161 N N . PRO A 1 297 ? 0.123 21.928 -23.536 1.00 54.47 297 PRO A N 1
ATOM 2162 C CA . PRO A 1 297 ? 0.379 20.494 -23.488 1.00 54.47 297 PRO A CA 1
ATOM 2163 C C . PRO A 1 297 ? -0.772 19.713 -22.831 1.00 54.47 297 PRO A C 1
ATOM 2165 O O . PRO A 1 297 ? -0.863 19.611 -21.615 1.00 54.47 297 PRO A O 1
ATOM 2168 N N . THR A 1 298 ? -1.615 19.086 -23.652 1.00 72.25 298 THR A N 1
ATOM 2169 C CA . THR A 1 298 ? -2.689 18.168 -23.233 1.00 72.25 298 THR A CA 1
ATOM 2170 C C . THR A 1 298 ? -2.354 16.708 -23.564 1.00 72.25 298 THR A C 1
ATOM 2172 O O . THR A 1 298 ? -1.618 16.429 -24.519 1.00 72.25 298 THR A O 1
ATOM 2175 N N . LEU A 1 299 ? -2.859 15.763 -22.764 1.00 76.75 299 LEU A N 1
ATOM 2176 C CA . LEU A 1 299 ? -2.841 14.333 -23.102 1.00 76.75 299 LEU A CA 1
ATOM 2177 C C . LEU A 1 299 ? -3.913 14.042 -24.165 1.00 76.75 299 LEU A C 1
ATOM 2179 O O . LEU A 1 299 ? -4.944 14.714 -24.219 1.00 76.75 299 LEU A O 1
ATOM 2183 N N . ARG A 1 300 ? -3.657 13.065 -25.036 1.00 76.56 300 ARG A N 1
ATOM 2184 C CA . ARG A 1 300 ? -4.553 12.648 -26.127 1.00 76.56 300 ARG A CA 1
ATOM 2185 C C . ARG A 1 300 ? -5.464 11.499 -25.714 1.00 76.56 300 ARG A C 1
ATOM 2187 O O . ARG A 1 300 ? -6.581 11.396 -26.224 1.00 76.56 300 ARG A O 1
ATOM 2194 N N . ALA A 1 301 ? -4.987 10.621 -24.833 1.00 77.00 301 ALA A N 1
ATOM 2195 C CA . ALA A 1 301 ? -5.810 9.579 -24.240 1.00 77.00 301 ALA A CA 1
ATOM 2196 C C . ALA A 1 301 ? -6.982 10.195 -23.464 1.00 77.00 301 ALA A C 1
ATOM 2198 O O . ALA A 1 301 ? -6.820 11.149 -22.708 1.00 77.00 301 ALA A O 1
ATOM 2199 N N . ARG A 1 302 ? -8.178 9.639 -23.676 1.00 78.06 302 ARG A N 1
ATOM 2200 C CA . ARG A 1 302 ? -9.404 10.042 -22.975 1.00 78.06 302 ARG A CA 1
ATOM 2201 C C . ARG A 1 302 ? -9.571 9.251 -21.681 1.00 78.06 302 ARG A C 1
ATOM 2203 O O . ARG A 1 302 ? -9.033 8.152 -21.558 1.00 78.06 302 ARG A O 1
ATOM 2210 N N . ASP A 1 303 ? -10.422 9.753 -20.792 1.00 82.19 303 ASP A N 1
ATOM 2211 C CA . ASP A 1 303 ? -10.775 9.137 -19.506 1.00 82.19 303 ASP A CA 1
ATOM 2212 C C . ASP A 1 303 ? -11.142 7.643 -19.626 1.00 82.19 303 ASP A C 1
ATOM 2214 O O . ASP A 1 303 ? -10.750 6.840 -18.788 1.00 82.19 303 ASP A O 1
ATOM 2218 N N . GLU A 1 304 ? -11.818 7.236 -20.710 1.00 87.19 304 GLU A N 1
ATOM 2219 C CA . GLU A 1 304 ? -12.158 5.830 -20.997 1.00 87.19 304 GLU A CA 1
ATOM 2220 C C . GLU A 1 304 ? -10.921 4.914 -21.099 1.00 87.19 304 GLU A C 1
ATOM 2222 O O . GLU A 1 304 ? -10.965 3.761 -20.666 1.00 87.19 304 GLU A O 1
ATOM 2227 N N . ALA A 1 305 ? -9.813 5.415 -21.652 1.00 91.06 305 ALA A N 1
ATOM 2228 C CA . ALA A 1 305 ? -8.562 4.672 -21.757 1.00 91.06 305 ALA A CA 1
ATOM 2229 C C . ALA A 1 305 ? -7.835 4.595 -20.413 1.00 91.06 305 ALA A C 1
ATOM 2231 O O . ALA A 1 305 ? -7.374 3.516 -20.044 1.00 91.06 305 ALA A O 1
ATOM 2232 N N . ALA A 1 306 ? -7.779 5.703 -19.666 1.00 91.12 306 ALA A N 1
ATOM 2233 C CA . ALA A 1 306 ? -7.218 5.716 -18.317 1.00 91.12 306 ALA A CA 1
ATOM 2234 C C . ALA A 1 306 ? -7.986 4.751 -17.395 1.00 91.12 306 ALA A C 1
ATOM 2236 O O . ALA A 1 306 ? -7.367 3.902 -16.759 1.00 91.12 306 ALA A O 1
ATOM 2237 N N . ALA A 1 307 ? -9.323 4.783 -17.425 1.00 91.38 307 ALA A N 1
ATOM 2238 C CA . ALA A 1 307 ? -10.186 3.878 -16.668 1.00 91.38 307 ALA A CA 1
ATOM 2239 C C . ALA A 1 307 ? -10.028 2.402 -17.084 1.00 91.38 307 ALA A C 1
ATOM 2241 O O . ALA A 1 307 ? -10.028 1.518 -16.230 1.00 91.38 307 ALA A O 1
ATOM 2242 N N . ALA A 1 308 ? -9.848 2.104 -18.378 1.00 94.44 308 ALA A N 1
ATOM 2243 C CA . ALA A 1 308 ? -9.588 0.735 -18.835 1.00 94.44 308 ALA A CA 1
ATOM 2244 C C . ALA A 1 308 ? -8.223 0.203 -18.358 1.00 94.44 308 ALA A C 1
ATOM 2246 O O . ALA A 1 308 ? -8.118 -0.966 -17.985 1.00 94.44 308 ALA A O 1
ATOM 2247 N N . VAL A 1 309 ? -7.189 1.053 -18.343 1.00 96.62 309 VAL A N 1
ATOM 2248 C CA . VAL A 1 309 ? -5.873 0.725 -17.768 1.00 96.62 309 VAL A CA 1
ATOM 2249 C C . VAL A 1 309 ? -5.987 0.541 -16.252 1.00 96.62 309 VAL A C 1
ATOM 2251 O O . VAL A 1 309 ? -5.474 -0.440 -15.727 1.00 96.62 309 VAL A O 1
ATOM 2254 N N . GLU A 1 310 ? -6.704 1.423 -15.554 1.00 94.75 310 GLU A N 1
ATOM 2255 C CA . GLU A 1 310 ? -6.933 1.362 -14.105 1.00 94.75 310 GLU A CA 1
ATOM 2256 C C . GLU A 1 310 ? -7.637 0.073 -13.680 1.00 94.75 310 GLU A C 1
ATOM 2258 O O . GLU A 1 310 ? -7.124 -0.666 -12.843 1.00 94.75 310 GLU A O 1
ATOM 2263 N N . ARG A 1 311 ? -8.747 -0.268 -14.341 1.00 93.81 311 ARG A N 1
ATOM 2264 C CA . ARG A 1 311 ? -9.501 -1.505 -14.099 1.00 93.81 311 ARG A CA 1
ATOM 2265 C C . ARG A 1 311 ? -8.647 -2.750 -14.358 1.00 93.81 311 ARG A C 1
ATOM 2267 O O . ARG A 1 311 ? -8.733 -3.729 -13.619 1.00 93.81 311 ARG A O 1
ATOM 2274 N N . ALA A 1 312 ? -7.785 -2.724 -15.377 1.00 95.62 312 ALA A N 1
ATOM 2275 C CA . ALA A 1 312 ? -6.834 -3.807 -15.627 1.00 95.62 312 ALA A CA 1
ATOM 2276 C C . ALA A 1 312 ? -5.724 -3.881 -14.558 1.00 95.62 312 ALA A C 1
ATOM 2278 O O . ALA A 1 312 ? -5.303 -4.980 -14.195 1.00 95.62 312 ALA A O 1
ATOM 2279 N N . LEU A 1 313 ? -5.261 -2.750 -14.014 1.00 95.19 313 LEU A N 1
ATOM 2280 C CA . LEU A 1 313 ? -4.310 -2.713 -12.895 1.00 95.19 313 LEU A CA 1
ATOM 2281 C C . LEU A 1 313 ? -4.932 -3.277 -11.615 1.00 95.19 313 LEU A C 1
ATOM 2283 O O . LEU A 1 313 ? -4.318 -4.137 -10.988 1.00 95.19 313 LEU A O 1
ATOM 2287 N N . GLN A 1 314 ? -6.163 -2.881 -11.287 1.00 92.19 314 GLN A N 1
ATOM 2288 C CA . GLN A 1 314 ? -6.914 -3.351 -10.119 1.00 92.19 314 GLN A CA 1
ATOM 2289 C C . GLN A 1 314 ? -7.016 -4.886 -10.047 1.00 92.19 314 GLN A C 1
ATOM 2291 O O . GLN A 1 314 ? -6.870 -5.455 -8.965 1.00 92.19 314 GLN A O 1
ATOM 2296 N N . VAL A 1 315 ? -7.185 -5.571 -11.188 1.00 93.38 315 VAL A N 1
ATOM 2297 C CA . VAL A 1 315 ? -7.286 -7.047 -11.247 1.00 93.38 315 VAL A CA 1
ATOM 2298 C C . VAL A 1 315 ? -5.953 -7.784 -11.458 1.00 93.38 315 VAL A C 1
ATOM 2300 O O . VAL A 1 315 ? -5.903 -9.010 -11.322 1.00 93.38 315 VAL A O 1
ATOM 2303 N N . THR A 1 316 ? -4.859 -7.085 -11.789 1.00 93.25 316 THR A N 1
ATOM 2304 C CA . THR A 1 316 ? -3.553 -7.709 -12.111 1.00 93.25 316 THR A CA 1
ATOM 2305 C C . THR A 1 316 ? -2.414 -7.353 -11.162 1.00 93.25 316 THR A C 1
ATOM 2307 O O . THR A 1 316 ? -1.527 -8.179 -10.948 1.00 93.25 316 THR A O 1
ATOM 2310 N N . ASN A 1 317 ? -2.383 -6.133 -10.627 1.00 91.31 317 ASN A N 1
ATOM 2311 C CA . ASN A 1 317 ? -1.254 -5.568 -9.882 1.00 91.31 317 ASN A CA 1
ATOM 2312 C C . ASN A 1 317 ? 0.105 -5.688 -10.617 1.00 91.31 317 ASN A C 1
ATOM 2314 O O . ASN A 1 317 ? 1.167 -5.768 -9.992 1.00 91.31 317 ASN A O 1
ATOM 2318 N N . ASP A 1 318 ? 0.086 -5.698 -11.959 1.00 94.44 318 ASP A N 1
ATOM 2319 C CA . ASP A 1 318 ? 1.279 -5.734 -12.817 1.00 94.44 318 ASP A CA 1
ATOM 2320 C C . ASP A 1 318 ? 1.184 -4.694 -13.942 1.00 94.44 318 ASP A C 1
ATOM 2322 O O . ASP A 1 318 ? 0.717 -4.972 -15.049 1.00 94.44 318 ASP A O 1
ATOM 2326 N N . TYR A 1 319 ? 1.709 -3.495 -13.677 1.00 95.88 319 TYR A N 1
ATOM 2327 C CA . TYR A 1 319 ? 1.868 -2.435 -14.677 1.00 95.88 319 TYR A CA 1
ATOM 2328 C C . TYR A 1 319 ? 2.609 -2.907 -15.936 1.00 95.88 319 TYR A C 1
ATOM 2330 O O . TYR A 1 319 ? 2.313 -2.441 -17.034 1.00 95.88 319 TYR A O 1
ATOM 2338 N N . GLY A 1 320 ? 3.543 -3.857 -15.809 1.00 95.94 320 GLY A N 1
ATOM 2339 C CA . GLY A 1 320 ? 4.262 -4.405 -16.952 1.00 95.94 320 GLY A CA 1
ATOM 2340 C C . GLY A 1 320 ? 3.374 -5.268 -17.851 1.00 95.94 320 GLY A C 1
ATOM 2341 O O . GLY A 1 320 ? 3.454 -5.145 -19.074 1.00 95.94 320 GLY A O 1
ATOM 2342 N N . ARG A 1 321 ? 2.495 -6.093 -17.264 1.00 95.25 321 ARG A N 1
ATOM 2343 C CA . ARG A 1 321 ? 1.468 -6.851 -18.001 1.00 95.25 321 ARG A CA 1
ATOM 2344 C C . ARG A 1 321 ? 0.466 -5.907 -18.662 1.00 95.25 321 ARG A C 1
ATOM 2346 O O . ARG A 1 321 ? 0.208 -6.041 -19.854 1.00 95.25 321 ARG A O 1
ATOM 2353 N N . VAL A 1 322 ? -0.060 -4.939 -17.911 1.00 97.19 322 VAL A N 1
ATOM 2354 C CA . VAL A 1 322 ? -1.067 -3.987 -18.409 1.00 97.19 322 VAL A CA 1
ATOM 2355 C C . VAL A 1 322 ? -0.525 -3.146 -19.568 1.00 97.19 322 VAL A C 1
ATOM 2357 O O . VAL A 1 322 ? -1.224 -2.979 -20.564 1.00 97.19 322 VAL A O 1
ATOM 2360 N N . ALA A 1 323 ? 0.733 -2.697 -19.510 1.00 96.62 323 ALA A N 1
ATOM 2361 C CA . ALA A 1 323 ? 1.369 -1.993 -20.624 1.00 96.62 323 ALA A CA 1
ATOM 2362 C C . ALA A 1 323 ? 1.463 -2.857 -21.899 1.00 96.62 323 ALA A C 1
ATOM 2364 O O . ALA A 1 323 ? 1.182 -2.376 -22.997 1.00 96.62 323 ALA A O 1
ATOM 2365 N N . VAL A 1 324 ? 1.818 -4.141 -21.763 1.00 95.25 324 VAL A N 1
ATOM 2366 C CA . VAL A 1 324 ? 1.876 -5.092 -22.889 1.00 95.25 324 VAL A CA 1
ATOM 2367 C C . VAL A 1 324 ? 0.484 -5.352 -23.475 1.00 95.25 324 VAL A C 1
ATOM 2369 O O . VAL A 1 324 ? 0.323 -5.274 -24.690 1.00 95.25 324 VAL A O 1
ATOM 2372 N N . LEU A 1 325 ? -0.534 -5.570 -22.638 1.00 95.06 325 LEU A N 1
ATOM 2373 C CA . LEU A 1 325 ? -1.924 -5.752 -23.079 1.00 95.06 325 LEU A CA 1
ATOM 2374 C C . LEU A 1 325 ? -2.478 -4.512 -23.789 1.00 95.06 325 LEU A C 1
ATOM 2376 O O . LEU A 1 325 ? -3.087 -4.635 -24.849 1.00 95.06 325 LEU A O 1
ATOM 2380 N N . ALA A 1 326 ? -2.230 -3.317 -23.245 1.00 95.06 326 ALA A N 1
ATOM 2381 C CA . ALA A 1 326 ? -2.641 -2.058 -23.860 1.00 95.06 326 ALA A CA 1
ATOM 2382 C C . ALA A 1 326 ? -2.047 -1.895 -25.269 1.00 95.06 326 ALA A C 1
ATOM 2384 O O . ALA A 1 326 ? -2.744 -1.451 -26.179 1.00 95.06 326 ALA A O 1
ATOM 2385 N N . ARG A 1 327 ? -0.784 -2.301 -25.467 1.00 93.06 327 ARG A N 1
ATOM 2386 C CA . ARG A 1 327 ? -0.112 -2.283 -26.774 1.00 93.06 327 ARG A CA 1
ATOM 2387 C C . ARG A 1 327 ? -0.639 -3.348 -27.742 1.00 93.06 327 ARG A C 1
ATOM 2389 O O . ARG A 1 327 ? -0.853 -3.038 -28.912 1.00 93.06 327 ARG A O 1
ATOM 2396 N N . ASP A 1 328 ? -0.768 -4.593 -27.289 1.00 92.38 328 ASP A N 1
ATOM 2397 C CA . ASP A 1 328 ? -0.988 -5.747 -28.175 1.00 92.38 328 ASP A CA 1
ATOM 2398 C C . ASP A 1 328 ? -2.474 -6.035 -28.442 1.00 92.38 328 ASP A C 1
ATOM 2400 O O . ASP A 1 328 ? -2.825 -6.510 -29.524 1.00 92.38 328 ASP A O 1
ATOM 2404 N N . GLU A 1 329 ? -3.350 -5.722 -27.484 1.00 93.50 329 GLU A N 1
ATOM 2405 C CA . GLU A 1 329 ? -4.783 -6.054 -27.508 1.00 93.50 329 GLU A CA 1
ATOM 2406 C C . GLU A 1 329 ? -5.707 -4.839 -27.273 1.00 93.50 329 GLU A C 1
ATOM 2408 O O . GLU A 1 329 ? -6.928 -4.933 -27.450 1.00 93.50 329 GLU A O 1
ATOM 2413 N N . GLY A 1 330 ? -5.145 -3.681 -26.909 1.00 93.50 330 GLY A N 1
ATOM 2414 C CA . GLY A 1 330 ? -5.871 -2.423 -26.737 1.00 93.50 330 GLY A CA 1
ATOM 2415 C C . GLY A 1 330 ? -6.956 -2.475 -25.657 1.00 93.50 330 GLY A C 1
ATOM 2416 O O . GLY A 1 330 ? -6.919 -3.282 -24.727 1.00 93.50 330 GLY A O 1
ATOM 2417 N N . LEU A 1 331 ? -7.978 -1.623 -25.807 1.00 93.31 331 LEU A N 1
ATOM 2418 C CA . LEU A 1 331 ? -9.133 -1.572 -24.896 1.00 93.31 331 LEU A CA 1
ATOM 2419 C C . LEU A 1 331 ? -9.853 -2.924 -24.759 1.00 93.31 331 LEU A C 1
ATOM 2421 O O . LEU A 1 331 ? -10.442 -3.197 -23.717 1.00 93.31 331 LEU A O 1
ATOM 2425 N N . ALA A 1 332 ? -9.828 -3.769 -25.795 1.00 92.69 332 ALA A N 1
ATOM 2426 C CA . ALA A 1 332 ? -10.488 -5.070 -25.769 1.00 92.69 332 ALA A CA 1
ATOM 2427 C C . ALA A 1 332 ? -9.772 -6.063 -24.841 1.00 92.69 332 ALA A C 1
ATOM 2429 O O . ALA A 1 332 ? -10.442 -6.703 -24.035 1.00 92.69 332 ALA A O 1
ATOM 2430 N N . GLY A 1 333 ? -8.438 -6.148 -24.905 1.00 94.69 333 GLY A N 1
ATOM 2431 C CA . GLY A 1 333 ? -7.658 -7.002 -24.002 1.00 94.69 333 GLY A CA 1
ATOM 2432 C C . GLY A 1 333 ? -7.744 -6.541 -22.547 1.00 94.69 333 GLY A C 1
ATOM 2433 O O . GLY A 1 333 ? -8.044 -7.336 -21.661 1.00 94.69 333 GLY A O 1
ATOM 2434 N N . LEU A 1 334 ? -7.603 -5.231 -22.306 1.00 95.56 334 LEU A N 1
ATOM 2435 C CA . LEU A 1 334 ? -7.719 -4.640 -20.963 1.00 95.56 334 LEU A CA 1
ATOM 2436 C C . LEU A 1 334 ? -9.078 -4.911 -20.294 1.00 95.56 334 LEU A C 1
ATOM 2438 O O . LEU A 1 334 ? -9.138 -5.180 -19.096 1.00 95.56 334 LEU A O 1
ATOM 2442 N N . ARG A 1 335 ? -10.171 -4.889 -21.068 1.00 92.06 335 ARG A N 1
ATOM 2443 C CA . ARG A 1 335 ? -11.523 -5.248 -20.597 1.00 92.06 335 ARG A CA 1
ATOM 2444 C C . ARG A 1 335 ? -11.738 -6.753 -20.443 1.00 92.06 335 ARG A C 1
ATOM 2446 O O . ARG A 1 335 ? -12.642 -7.155 -19.720 1.00 92.06 335 ARG A O 1
ATOM 2453 N N . ALA A 1 336 ? -10.968 -7.575 -21.155 1.00 92.56 336 ALA A N 1
ATOM 2454 C CA . ALA A 1 336 ? -11.096 -9.028 -21.132 1.00 92.56 336 ALA A CA 1
ATOM 2455 C C . ALA A 1 336 ? -10.321 -9.694 -19.985 1.00 92.56 336 ALA A C 1
ATOM 2457 O O . ALA A 1 336 ? -10.645 -10.842 -19.659 1.00 92.56 336 ALA A O 1
ATOM 2458 N N . GLU A 1 337 ? -9.342 -8.999 -19.395 1.00 93.75 337 GLU A N 1
ATOM 2459 C CA . GLU A 1 337 ? -8.689 -9.376 -18.136 1.00 93.75 337 GLU A CA 1
ATOM 2460 C C . GLU A 1 337 ? -9.693 -9.525 -16.984 1.00 93.75 337 GLU A C 1
ATOM 2462 O O . GLU A 1 337 ? -10.819 -9.025 -17.029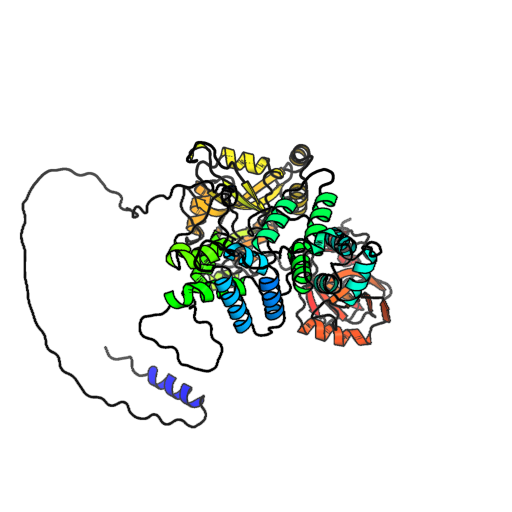 1.00 93.75 337 GLU A O 1
ATOM 2467 N N . GLY A 1 338 ? -9.272 -10.217 -15.934 1.00 93.19 338 GLY A N 1
ATOM 2468 C CA . GLY A 1 338 ? -10.076 -10.474 -14.743 1.00 93.19 338 GLY A CA 1
ATOM 2469 C C . GLY A 1 338 ? -9.197 -10.890 -13.575 1.00 93.19 338 GLY A C 1
ATOM 2470 O O . GLY A 1 338 ? -7.962 -10.854 -13.667 1.00 93.19 338 GLY A O 1
ATOM 2471 N N . LEU A 1 339 ? -9.828 -11.282 -12.476 1.00 95.00 339 LEU A N 1
ATOM 2472 C CA . LEU A 1 339 ? -9.121 -11.834 -11.334 1.00 95.00 339 LEU A CA 1
ATOM 2473 C C . LEU A 1 339 ? -8.500 -13.190 -11.688 1.00 95.00 339 LEU A C 1
ATOM 2475 O O . LEU A 1 339 ? -8.982 -13.941 -12.537 1.00 95.00 339 LEU A O 1
ATOM 2479 N N . ALA A 1 340 ? -7.392 -13.502 -11.022 1.00 93.06 340 ALA A N 1
ATOM 2480 C CA . ALA A 1 340 ? -6.758 -14.808 -11.089 1.00 93.06 340 ALA A CA 1
ATOM 2481 C C . ALA A 1 340 ? -6.565 -15.309 -9.659 1.00 93.06 340 ALA A C 1
ATOM 2483 O O . ALA A 1 340 ? -5.868 -14.676 -8.867 1.00 93.06 340 ALA A O 1
ATOM 2484 N N . VAL A 1 341 ? -7.186 -16.438 -9.321 1.00 93.56 341 VAL A N 1
ATOM 2485 C CA . VAL A 1 341 ? -7.049 -17.029 -7.985 1.00 93.56 341 VAL A CA 1
ATOM 2486 C C . VAL A 1 341 ? -5.587 -17.436 -7.765 1.00 93.56 341 VAL A C 1
ATOM 2488 O O . VAL A 1 341 ? -5.008 -18.168 -8.567 1.00 93.56 341 VAL A O 1
ATOM 2491 N N . GLY A 1 342 ? -4.985 -16.931 -6.687 1.00 91.94 342 GLY A N 1
ATOM 2492 C CA . GLY A 1 342 ? -3.549 -17.021 -6.398 1.00 91.94 342 GLY A CA 1
ATOM 2493 C C . GLY A 1 342 ? -2.741 -15.772 -6.771 1.00 91.94 342 GLY A C 1
ATOM 2494 O O . GLY A 1 342 ? -1.532 -15.751 -6.545 1.00 91.94 342 GLY A O 1
ATOM 2495 N N . ARG A 1 343 ? -3.381 -14.727 -7.313 1.00 93.06 343 ARG A N 1
ATOM 2496 C CA . ARG A 1 343 ? -2.776 -13.412 -7.562 1.00 93.06 343 ARG A CA 1
ATOM 2497 C C . ARG A 1 343 ? -3.468 -12.365 -6.680 1.00 93.06 343 ARG A C 1
ATOM 2499 O O . ARG A 1 343 ? -4.594 -11.982 -7.000 1.00 93.06 343 ARG A O 1
ATOM 2506 N N . PRO A 1 344 ? -2.847 -11.899 -5.580 1.00 92.38 344 PRO A N 1
ATOM 2507 C CA . PRO A 1 344 ? -3.502 -10.976 -4.662 1.00 92.38 344 PRO A CA 1
ATOM 2508 C C . PRO A 1 344 ? -3.890 -9.637 -5.304 1.00 92.38 344 PRO A C 1
ATOM 2510 O O . PRO A 1 344 ? -3.259 -9.133 -6.240 1.00 92.38 344 PRO A O 1
ATOM 2513 N N . VAL A 1 345 ? -4.974 -9.088 -4.763 1.00 91.62 345 VAL A N 1
ATOM 2514 C CA . VAL A 1 345 ? -5.704 -7.897 -5.200 1.00 91.62 345 VAL A CA 1
ATOM 2515 C C . VAL A 1 345 ? -5.531 -6.816 -4.139 1.00 91.62 345 VAL A C 1
ATOM 2517 O O . VAL A 1 345 ? -5.651 -7.107 -2.948 1.00 91.62 345 VAL A O 1
ATOM 2520 N N . GLN A 1 346 ? -5.280 -5.567 -4.539 1.00 90.81 346 GLN A N 1
ATOM 2521 C CA . GLN A 1 346 ? -5.189 -4.463 -3.584 1.00 90.81 346 GLN A CA 1
ATOM 2522 C C . GLN A 1 346 ? -6.501 -4.301 -2.805 1.00 90.81 346 GLN A C 1
ATOM 2524 O O . GLN A 1 346 ? -7.576 -4.165 -3.381 1.00 90.81 346 GLN A O 1
ATOM 2529 N N . ALA A 1 347 ? -6.395 -4.263 -1.481 1.00 90.81 347 ALA A N 1
ATOM 2530 C CA . ALA A 1 347 ? -7.524 -4.061 -0.585 1.00 90.81 347 ALA A CA 1
ATOM 2531 C C . ALA A 1 347 ? -8.216 -2.700 -0.811 1.00 90.81 347 ALA A C 1
ATOM 2533 O O . ALA A 1 347 ? -7.553 -1.663 -0.748 1.00 90.81 347 ALA A O 1
ATOM 2534 N N . MET A 1 348 ? -9.543 -2.692 -0.983 1.00 94.56 348 MET A N 1
ATOM 2535 C CA . MET A 1 348 ? -10.367 -1.473 -0.926 1.00 94.56 348 MET A CA 1
ATOM 2536 C C . MET A 1 348 ? -10.255 -0.830 0.466 1.00 94.56 348 MET A C 1
ATOM 2538 O O . MET A 1 348 ? -10.277 -1.522 1.494 1.00 94.56 348 MET A O 1
ATOM 2542 N N . LEU A 1 349 ? -10.090 0.492 0.525 1.00 88.81 349 LEU A N 1
ATOM 2543 C CA . LEU A 1 349 ? -9.778 1.236 1.747 1.00 88.81 349 LEU A CA 1
ATOM 2544 C C . LEU A 1 349 ? -10.930 2.140 2.194 1.00 88.81 349 LEU A C 1
ATOM 2546 O O . LEU A 1 349 ? -11.631 2.728 1.382 1.00 88.81 349 LEU A O 1
ATOM 2550 N N . ALA A 1 350 ? -11.038 2.342 3.510 1.00 87.50 350 ALA A N 1
ATOM 2551 C CA . ALA A 1 350 ? -12.055 3.203 4.108 1.00 87.50 350 ALA A CA 1
ATOM 2552 C C . ALA A 1 350 ? -11.534 4.585 4.545 1.00 87.50 350 ALA A C 1
ATOM 2554 O O . ALA A 1 350 ? -10.455 4.709 5.158 1.00 87.50 350 ALA A O 1
ATOM 2555 N N . GLN A 1 351 ? -12.348 5.614 4.299 1.00 88.62 351 GLN A N 1
ATOM 2556 C CA . GLN A 1 351 ? -12.214 6.940 4.918 1.00 88.62 351 GLN A CA 1
ATOM 2557 C C . GLN A 1 351 ? -12.725 6.909 6.371 1.00 88.62 351 GLN A C 1
ATOM 2559 O O . GLN A 1 351 ? -13.221 5.888 6.835 1.00 88.62 351 GLN A O 1
ATOM 2564 N N . ALA A 1 352 ? -12.534 7.987 7.133 1.00 87.38 352 ALA A N 1
ATOM 2565 C CA . ALA A 1 352 ? -13.236 8.166 8.409 1.00 87.38 352 ALA A CA 1
ATOM 2566 C C . ALA A 1 352 ? -14.584 8.854 8.146 1.00 87.38 352 ALA A C 1
ATOM 2568 O O . ALA A 1 352 ? -14.666 9.663 7.223 1.00 87.38 352 ALA A O 1
ATOM 2569 N N . GLY A 1 353 ? -15.606 8.552 8.945 1.00 88.56 353 GLY A N 1
ATOM 2570 C CA . GLY A 1 353 ? -16.924 9.185 8.841 1.00 88.56 353 GLY A CA 1
ATOM 2571 C C . GLY A 1 353 ? -17.792 8.931 10.071 1.00 88.56 353 GLY A C 1
ATOM 2572 O O . GLY A 1 353 ? -17.418 8.145 10.946 1.00 88.56 353 GLY A O 1
ATOM 2573 N N . THR A 1 354 ? -18.936 9.610 10.141 1.00 91.00 354 THR A N 1
ATOM 2574 C CA . THR A 1 354 ? -19.945 9.433 11.196 1.00 91.00 354 THR A CA 1
ATOM 2575 C C . THR A 1 354 ? -21.141 8.608 10.712 1.00 91.00 354 THR A C 1
ATOM 2577 O O . THR A 1 354 ? -21.328 8.410 9.510 1.00 91.00 354 THR A O 1
ATOM 2580 N N . ALA A 1 355 ? -21.973 8.144 11.650 1.00 92.69 355 ALA A N 1
ATOM 2581 C CA . ALA A 1 355 ? -23.246 7.492 11.344 1.00 92.69 355 ALA A CA 1
ATOM 2582 C C . ALA A 1 355 ? -24.159 8.395 10.490 1.00 92.69 355 ALA A C 1
ATOM 2584 O O . ALA A 1 355 ? -24.690 7.955 9.472 1.00 92.69 355 ALA A O 1
ATOM 2585 N N . THR A 1 356 ? -24.261 9.681 10.845 1.00 92.50 356 THR A N 1
ATOM 2586 C CA . THR A 1 356 ? -25.024 10.684 10.089 1.00 92.50 356 THR A CA 1
ATOM 2587 C C . THR A 1 356 ? -24.494 10.859 8.668 1.00 92.50 356 THR A C 1
ATOM 2589 O O . THR A 1 356 ? -25.285 10.809 7.732 1.00 92.50 356 THR A O 1
ATOM 2592 N N . ASP A 1 357 ? -23.172 10.995 8.481 1.00 91.06 357 ASP A N 1
ATOM 2593 C CA . ASP A 1 357 ? -22.580 11.131 7.138 1.00 91.06 357 ASP A CA 1
ATOM 2594 C C . ASP A 1 357 ? -22.898 9.914 6.254 1.00 91.06 357 ASP A C 1
ATOM 2596 O O . ASP A 1 357 ? -23.161 10.066 5.062 1.00 91.06 357 ASP A O 1
ATOM 2600 N N . ALA A 1 358 ? -22.870 8.705 6.830 1.00 95.31 358 ALA A N 1
ATOM 2601 C CA . ALA A 1 358 ? -23.165 7.465 6.116 1.00 95.31 358 ALA A CA 1
ATOM 2602 C C . ALA A 1 358 ? -24.641 7.384 5.693 1.00 95.31 358 ALA A C 1
ATOM 2604 O O . ALA A 1 358 ? -24.931 7.091 4.534 1.00 95.31 358 ALA A O 1
ATOM 2605 N N . VAL A 1 359 ? -25.572 7.695 6.602 1.00 97.12 359 VAL A N 1
ATOM 2606 C CA . VAL A 1 359 ? -27.016 7.709 6.309 1.00 97.12 359 VAL A CA 1
ATOM 2607 C C . VAL A 1 359 ? -27.359 8.799 5.287 1.00 97.12 359 VAL A C 1
ATOM 2609 O O . VAL A 1 359 ? -28.100 8.536 4.342 1.00 97.12 359 VAL A O 1
ATOM 2612 N N . GLU A 1 360 ? -26.783 10.000 5.398 1.00 96.00 360 GLU A N 1
ATOM 2613 C CA . GLU A 1 360 ? -26.988 11.071 4.409 1.00 96.00 360 GLU A CA 1
ATOM 2614 C C . GLU A 1 360 ? -26.408 10.728 3.025 1.00 96.00 360 GLU A C 1
ATOM 2616 O O . GLU A 1 360 ? -26.975 11.136 2.008 1.00 96.00 360 GLU A O 1
ATOM 2621 N N . ALA A 1 361 ? -25.298 9.982 2.965 1.00 95.62 361 ALA A N 1
ATOM 2622 C CA . ALA A 1 361 ? -24.639 9.614 1.712 1.00 95.62 361 ALA A CA 1
ATOM 2623 C C . ALA A 1 361 ? -25.268 8.398 1.010 1.00 95.62 361 ALA A C 1
ATOM 2625 O O . ALA A 1 361 ? -25.345 8.393 -0.221 1.00 95.62 361 ALA A O 1
ATOM 2626 N N . PHE A 1 362 ? -25.684 7.373 1.761 1.00 97.06 362 PHE A N 1
ATOM 2627 C CA . PHE A 1 362 ? -26.117 6.078 1.212 1.00 97.06 362 PHE A CA 1
ATOM 2628 C C . PHE A 1 362 ? -27.629 5.832 1.350 1.00 97.06 362 PHE A C 1
ATOM 2630 O O . PHE A 1 362 ? -28.189 5.015 0.623 1.00 97.06 362 PHE A O 1
ATOM 2637 N N . GLY A 1 363 ? -28.312 6.534 2.260 1.00 96.31 363 GLY A N 1
ATOM 2638 C CA . GLY A 1 363 ? -29.720 6.316 2.612 1.00 96.31 363 GLY A CA 1
ATOM 2639 C C . GLY A 1 363 ? -29.937 5.087 3.498 1.00 96.31 363 GLY A C 1
ATOM 2640 O O . GLY A 1 363 ? -30.541 5.198 4.557 1.00 96.31 363 GLY A O 1
ATOM 2641 N N . GLU A 1 364 ? -29.408 3.936 3.087 1.00 97.31 364 GLU A N 1
ATOM 2642 C CA . GLU A 1 364 ? -29.337 2.699 3.870 1.00 97.31 364 GLU A CA 1
ATOM 2643 C C . GLU A 1 364 ? -27.866 2.266 3.946 1.00 97.31 364 GLU A C 1
ATOM 2645 O O . GLU A 1 364 ? -27.140 2.320 2.953 1.00 97.31 364 GLU A O 1
ATOM 2650 N N . VAL A 1 365 ? -27.409 1.861 5.127 1.00 98.44 365 VAL A N 1
ATOM 2651 C CA . VAL A 1 365 ? -26.001 1.591 5.438 1.00 98.44 365 VAL A CA 1
ATOM 2652 C C . VAL A 1 365 ? -25.840 0.124 5.813 1.00 98.44 365 VAL A C 1
ATOM 2654 O O . VAL A 1 365 ? -26.555 -0.366 6.683 1.00 98.44 365 VAL A O 1
ATOM 2657 N N . ALA A 1 366 ? -24.881 -0.568 5.198 1.00 98.44 366 ALA A N 1
ATOM 2658 C CA . ALA A 1 366 ? -24.413 -1.867 5.672 1.00 98.44 366 ALA A CA 1
ATOM 2659 C C . ALA A 1 366 ? -23.394 -1.649 6.802 1.00 98.44 366 ALA A C 1
ATOM 2661 O O . ALA A 1 366 ? -22.315 -1.092 6.582 1.00 98.44 366 ALA A O 1
ATOM 2662 N N . VAL A 1 367 ? -23.759 -2.054 8.014 1.00 98.50 367 VAL A N 1
ATOM 2663 C CA . VAL A 1 367 ? -22.980 -1.906 9.245 1.00 98.50 367 VAL A CA 1
ATOM 2664 C C . VAL A 1 367 ? -22.338 -3.243 9.593 1.00 98.50 367 VAL A C 1
ATOM 2666 O O . VAL A 1 367 ? -23.021 -4.258 9.709 1.00 98.50 367 VAL A O 1
ATOM 2669 N N . GLU A 1 368 ? -21.024 -3.236 9.788 1.00 98.12 368 GLU A N 1
ATOM 2670 C CA . GLU A 1 368 ? -20.241 -4.402 10.206 1.00 98.12 368 GLU A CA 1
ATOM 2671 C C . GLU A 1 368 ? -19.343 -4.042 11.387 1.00 98.12 368 GLU A C 1
ATOM 2673 O O . GLU A 1 368 ? -18.860 -2.915 11.497 1.00 98.12 368 GLU A O 1
ATOM 2678 N N . THR A 1 369 ? -19.018 -5.020 12.229 1.00 98.06 369 THR A N 1
ATOM 2679 C CA . THR A 1 369 ? -17.968 -4.877 13.243 1.00 98.06 369 THR A CA 1
ATOM 2680 C C . THR A 1 369 ? -16.631 -4.512 12.597 1.00 98.06 369 THR A C 1
ATOM 2682 O O . THR A 1 369 ? -16.121 -5.234 11.738 1.00 98.06 369 THR A O 1
ATOM 2685 N N . LYS A 1 370 ? -15.988 -3.437 13.066 1.00 96.25 370 LYS A N 1
ATOM 2686 C CA . LYS A 1 370 ? -14.590 -3.168 12.736 1.00 96.25 370 LYS A CA 1
ATOM 2687 C C . LYS A 1 370 ? -13.681 -3.961 13.677 1.00 96.25 370 LYS A C 1
ATOM 2689 O O . LYS A 1 370 ? -13.225 -3.449 14.695 1.00 96.25 370 LYS A O 1
ATOM 2694 N N . PHE A 1 371 ? -13.385 -5.198 13.299 1.00 95.12 371 PHE A N 1
ATOM 2695 C CA . PHE A 1 371 ? -12.466 -6.079 14.022 1.00 95.12 371 PHE A CA 1
ATOM 2696 C C . PHE A 1 371 ? -11.083 -5.430 14.281 1.00 95.12 371 PHE A C 1
ATOM 2698 O O . PHE A 1 371 ? -10.570 -4.705 13.421 1.00 95.12 371 PHE A O 1
ATOM 2705 N N . ASP A 1 372 ? -10.496 -5.706 15.457 1.00 86.56 372 ASP A N 1
ATOM 2706 C CA . ASP A 1 372 ? -9.082 -5.432 15.786 1.00 86.56 372 ASP A CA 1
ATOM 2707 C C . ASP A 1 372 ? -8.260 -6.677 15.432 1.00 86.56 372 ASP A C 1
ATOM 2709 O O . ASP A 1 372 ? -8.423 -7.737 16.039 1.00 86.56 372 ASP A O 1
ATOM 2713 N N . GLY A 1 373 ? -7.425 -6.596 14.399 1.00 88.94 373 GLY A N 1
ATOM 2714 C CA . GLY A 1 373 ? -6.756 -7.776 13.858 1.00 88.94 373 GLY A CA 1
ATOM 2715 C C . GLY A 1 373 ? -5.753 -7.458 12.757 1.00 88.94 373 GLY A C 1
ATOM 2716 O O . GLY A 1 373 ? -5.128 -6.394 12.739 1.00 88.94 373 GLY A O 1
ATOM 2717 N N . ALA A 1 374 ? -5.558 -8.416 11.852 1.00 87.31 374 ALA A N 1
ATOM 2718 C CA . ALA A 1 374 ? -4.807 -8.197 10.625 1.00 87.31 374 ALA A CA 1
ATOM 2719 C C . ALA A 1 374 ? -5.600 -8.652 9.396 1.00 87.31 374 ALA A C 1
ATOM 2721 O O . ALA A 1 374 ? -5.876 -9.842 9.227 1.00 87.31 374 ALA A O 1
ATOM 2722 N N . ARG A 1 375 ? -5.908 -7.698 8.511 1.00 94.25 375 ARG A N 1
ATOM 2723 C CA . ARG A 1 375 ? -6.564 -7.954 7.228 1.00 94.25 375 ARG A CA 1
ATOM 2724 C C . ARG A 1 375 ? -5.764 -8.928 6.373 1.00 94.25 375 ARG A C 1
ATOM 2726 O O . ARG A 1 375 ? -4.565 -8.726 6.136 1.00 94.25 375 ARG A O 1
ATOM 2733 N N . VAL A 1 376 ? -6.464 -9.936 5.873 1.00 96.50 376 VAL A N 1
ATOM 2734 C CA . VAL A 1 376 ? -5.968 -10.952 4.956 1.00 96.50 376 VAL A CA 1
ATOM 2735 C C . VAL A 1 376 ? -6.876 -11.098 3.743 1.00 96.50 376 VAL A C 1
ATOM 2737 O O . VAL A 1 376 ? -8.083 -10.877 3.811 1.00 96.50 376 VAL A O 1
ATOM 2740 N N . GLN A 1 377 ? -6.292 -11.552 2.642 1.00 97.56 377 GLN A N 1
ATOM 2741 C CA . GLN A 1 377 ? -7.024 -11.992 1.466 1.00 97.56 377 GLN A CA 1
ATOM 2742 C C . GLN A 1 377 ? -6.752 -13.477 1.229 1.00 97.56 377 GLN A C 1
ATOM 2744 O O . GLN A 1 377 ? -5.598 -13.892 1.096 1.00 97.56 377 GLN A O 1
ATOM 2749 N N . VAL A 1 378 ? -7.812 -14.278 1.195 1.00 98.25 378 VAL A N 1
ATOM 2750 C CA . VAL A 1 378 ? -7.755 -15.733 1.037 1.00 98.25 378 VAL A CA 1
ATOM 2751 C C . VAL A 1 378 ? -8.043 -16.089 -0.415 1.00 98.25 378 VAL A C 1
ATOM 2753 O O . VAL A 1 378 ? -9.113 -15.781 -0.930 1.00 98.25 378 VAL A O 1
ATOM 2756 N N . HIS A 1 379 ? -7.104 -16.771 -1.063 1.00 97.81 379 HIS A N 1
ATOM 2757 C CA . HIS A 1 379 ? -7.257 -17.325 -2.409 1.00 97.81 379 HIS A CA 1
ATOM 2758 C C . HIS A 1 379 ? -7.236 -18.840 -2.314 1.00 97.81 379 HIS A C 1
ATOM 2760 O O . HIS A 1 379 ? -6.327 -19.397 -1.703 1.00 97.81 379 HIS A O 1
ATOM 2766 N N . TYR A 1 380 ? -8.187 -19.530 -2.932 1.00 96.56 380 TYR A N 1
ATOM 2767 C CA . TYR A 1 380 ? -8.190 -20.991 -2.912 1.00 96.56 380 TYR A CA 1
ATOM 2768 C C . TYR A 1 380 ? -8.817 -21.562 -4.180 1.00 96.56 380 TYR A C 1
ATOM 2770 O O . TYR A 1 380 ? -9.904 -21.159 -4.581 1.00 96.56 380 TYR A O 1
ATOM 2778 N N . VAL A 1 381 ? -8.125 -22.523 -4.796 1.00 94.44 381 VAL A N 1
ATOM 2779 C CA . VAL A 1 381 ? -8.679 -23.419 -5.818 1.00 94.44 381 VAL A CA 1
ATOM 2780 C C . VAL A 1 381 ? -8.671 -24.837 -5.237 1.00 94.44 381 VAL A C 1
ATOM 2782 O O . VAL A 1 381 ? -7.586 -25.428 -5.145 1.00 94.44 381 VAL A O 1
ATOM 2785 N N . PRO A 1 382 ? -9.835 -25.383 -4.837 1.00 90.75 382 PRO A N 1
ATOM 2786 C CA . PRO A 1 382 ? -9.958 -26.763 -4.372 1.00 90.75 382 PRO A CA 1
ATOM 2787 C C . PRO A 1 382 ? -9.523 -27.771 -5.439 1.00 90.75 382 PRO A C 1
ATOM 2789 O O . PRO A 1 382 ? -9.788 -27.572 -6.626 1.00 90.75 382 PRO A O 1
ATOM 2792 N N . GLU A 1 383 ? -8.929 -28.899 -5.033 1.00 87.19 383 GLU A N 1
ATOM 2793 C CA . GLU A 1 383 ? -8.535 -29.977 -5.963 1.00 87.19 383 GLU A CA 1
ATOM 2794 C C . GLU A 1 383 ? -9.711 -30.465 -6.829 1.00 87.19 383 GLU A C 1
ATOM 2796 O O . GLU A 1 383 ? -9.540 -30.776 -8.006 1.00 87.19 383 GLU A O 1
ATOM 2801 N N . SER A 1 384 ? -10.924 -30.481 -6.264 1.00 84.25 384 SER A N 1
ATOM 2802 C CA . SER A 1 384 ? -12.166 -30.862 -6.946 1.00 84.25 384 SER A CA 1
ATOM 2803 C C . SER A 1 384 ? -12.580 -29.921 -8.081 1.00 84.25 384 SER A C 1
ATOM 2805 O O . SER A 1 384 ? -13.346 -30.340 -8.949 1.00 84.25 384 SER A O 1
ATOM 2807 N N . ALA A 1 385 ? -12.087 -28.680 -8.080 1.00 83.94 385 ALA A N 1
ATOM 2808 C CA . ALA A 1 385 ? -12.354 -27.661 -9.093 1.00 83.94 385 ALA A CA 1
ATOM 2809 C C . ALA A 1 385 ? -11.154 -27.409 -10.032 1.00 83.94 385 ALA A C 1
ATOM 2811 O O . ALA A 1 385 ? -11.266 -26.644 -10.988 1.00 83.94 385 ALA A O 1
ATOM 2812 N N . ALA A 1 386 ? -10.001 -28.038 -9.782 1.00 80.25 386 ALA A N 1
ATOM 2813 C CA . ALA A 1 386 ? -8.761 -27.761 -10.501 1.00 80.25 386 ALA A CA 1
ATOM 2814 C C . ALA A 1 386 ? -8.666 -28.497 -11.854 1.00 80.25 386 ALA A C 1
ATOM 2816 O O . ALA A 1 386 ? -8.595 -29.730 -11.916 1.00 80.25 386 ALA A O 1
ATOM 2817 N N . GLU A 1 387 ? -8.562 -27.746 -12.957 1.00 68.50 387 GLU A N 1
ATOM 2818 C CA . GLU A 1 387 ? -8.262 -28.309 -14.281 1.00 68.50 387 GLU A CA 1
ATOM 2819 C C . GLU A 1 387 ? -6.835 -28.886 -14.331 1.00 68.50 387 GLU A C 1
ATOM 2821 O O . GLU A 1 387 ? -5.861 -28.183 -14.593 1.00 68.50 387 GLU A O 1
ATOM 2826 N N . GLY A 1 388 ? -6.709 -30.196 -14.104 1.00 67.94 388 GLY A N 1
ATOM 2827 C CA . GLY A 1 388 ? -5.429 -30.917 -14.127 1.00 67.94 388 GLY A CA 1
ATOM 2828 C C . GLY A 1 388 ? -5.150 -31.756 -12.879 1.00 67.94 388 GLY A C 1
ATOM 2829 O O . GLY A 1 388 ? -4.263 -32.604 -12.925 1.00 67.94 388 GLY A O 1
ATOM 2830 N N . GLY A 1 389 ? -5.942 -31.589 -11.814 1.00 58.91 389 GLY A N 1
ATOM 2831 C CA . GLY A 1 389 ? -5.885 -32.424 -10.608 1.00 58.91 389 GLY A CA 1
ATOM 2832 C C . GLY A 1 389 ? -4.891 -31.982 -9.529 1.00 58.91 389 GLY A C 1
ATOM 2833 O O . GLY A 1 389 ? -4.801 -32.656 -8.511 1.00 58.91 389 GLY A O 1
ATOM 2834 N N . GLU A 1 390 ? -4.184 -30.866 -9.717 1.00 62.91 390 GLU A N 1
ATOM 2835 C CA . GLU A 1 390 ? -3.436 -30.181 -8.654 1.00 62.91 390 GLU A CA 1
ATOM 2836 C C . GLU A 1 390 ? -4.106 -28.823 -8.401 1.00 62.91 390 GLU A C 1
ATOM 2838 O O . GLU A 1 390 ? -4.084 -27.939 -9.261 1.00 62.91 390 GLU A O 1
ATOM 2843 N N . GLY A 1 391 ? -4.760 -28.680 -7.244 1.00 67.50 391 GLY A N 1
ATOM 2844 C CA . GLY A 1 391 ? -5.284 -27.394 -6.781 1.00 67.50 391 GLY A CA 1
ATOM 2845 C C . GLY A 1 391 ? -4.161 -26.462 -6.321 1.00 67.50 391 GLY A C 1
ATOM 2846 O O . GLY A 1 391 ? -3.029 -26.887 -6.095 1.00 67.50 391 GLY A O 1
ATOM 2847 N N . LEU A 1 392 ? -4.474 -25.179 -6.134 1.00 77.81 392 LEU A N 1
ATOM 2848 C CA . LEU A 1 392 ? -3.509 -24.217 -5.580 1.00 77.81 392 LEU A CA 1
ATOM 2849 C C . LEU A 1 392 ? -3.170 -24.538 -4.106 1.00 77.81 392 LEU A C 1
ATOM 2851 O O . LEU A 1 392 ? -2.086 -24.199 -3.618 1.00 77.81 392 LEU A O 1
ATOM 2855 N N . GLY A 1 393 ? -4.111 -25.178 -3.400 1.00 87.69 393 GLY A N 1
ATOM 2856 C CA . GLY A 1 393 ? -4.238 -25.093 -1.944 1.00 87.69 393 GLY A CA 1
ATOM 2857 C C . GLY A 1 393 ? -4.669 -23.680 -1.518 1.00 87.69 393 GLY A C 1
ATOM 2858 O O . GLY A 1 393 ? -4.636 -22.757 -2.341 1.00 87.69 393 GLY A O 1
ATOM 2859 N N . PRO A 1 394 ? -5.100 -23.463 -0.266 1.00 95.19 394 PRO A N 1
ATOM 2860 C CA . PRO A 1 394 ? -5.353 -22.110 0.205 1.00 95.19 394 PRO A CA 1
ATOM 2861 C C . PRO A 1 394 ? -4.051 -21.299 0.251 1.00 95.19 394 PRO A C 1
ATOM 2863 O O . PRO A 1 394 ? -2.978 -21.810 0.586 1.00 95.19 394 PRO A O 1
ATOM 2866 N N . ARG A 1 395 ? -4.150 -20.019 -0.093 1.00 96.12 395 ARG A N 1
ATOM 2867 C CA . ARG A 1 395 ? -3.114 -19.000 0.073 1.00 96.12 395 ARG A CA 1
ATOM 2868 C C . ARG A 1 395 ? -3.705 -17.831 0.833 1.00 96.12 395 ARG A C 1
ATOM 2870 O O . ARG A 1 395 ? -4.839 -17.434 0.568 1.00 96.12 395 ARG A O 1
ATOM 2877 N N . VAL A 1 396 ? -2.939 -17.296 1.771 1.00 95.75 396 VAL A N 1
ATOM 2878 C CA . VAL A 1 396 ? -3.356 -16.182 2.619 1.00 95.75 396 VAL A CA 1
ATOM 2879 C C . VAL A 1 396 ? -2.351 -15.057 2.440 1.00 95.75 396 VAL A C 1
ATOM 2881 O O . VAL A 1 396 ? -1.170 -15.225 2.739 1.00 95.75 396 VAL A O 1
ATOM 2884 N N . TYR A 1 397 ? -2.819 -13.916 1.947 1.00 94.19 397 TYR A N 1
ATOM 2885 C CA . TYR A 1 397 ? -1.996 -12.732 1.724 1.00 94.19 397 TYR A CA 1
ATOM 2886 C C . TYR A 1 397 ? -2.317 -11.655 2.754 1.00 94.19 397 TYR A C 1
ATOM 2888 O O . TYR A 1 397 ? -3.478 -11.472 3.108 1.00 94.19 397 TYR A O 1
ATOM 2896 N N . SER A 1 398 ? -1.308 -10.925 3.221 1.00 90.69 398 SER A N 1
ATOM 2897 C CA . SER A 1 398 ? -1.477 -9.750 4.075 1.00 90.69 398 SER A CA 1
ATOM 2898 C C . SER A 1 398 ? -2.173 -8.618 3.308 1.00 90.69 398 SER A C 1
ATOM 2900 O O . SER A 1 398 ? -2.208 -8.602 2.076 1.00 90.69 398 SER A O 1
ATOM 2902 N N . ARG A 1 399 ? -2.627 -7.586 4.027 1.00 86.81 399 ARG A N 1
ATOM 2903 C CA . ARG A 1 399 ? -3.044 -6.296 3.447 1.00 86.81 399 ARG A CA 1
ATOM 2904 C C . ARG A 1 399 ? -2.085 -5.724 2.386 1.00 86.81 399 ARG A C 1
ATOM 2906 O O . ARG A 1 399 ? -2.539 -5.032 1.478 1.00 86.81 399 ARG A O 1
ATOM 2913 N N . ASN A 1 400 ? -0.780 -5.968 2.519 1.00 81.44 400 ASN A N 1
ATOM 2914 C CA . ASN A 1 400 ? 0.253 -5.473 1.603 1.00 81.44 400 ASN A CA 1
ATOM 2915 C C . ASN A 1 400 ? 0.625 -6.497 0.514 1.00 81.44 400 ASN A C 1
ATOM 2917 O O . ASN A 1 400 ? 1.601 -6.291 -0.200 1.00 81.44 400 ASN A O 1
ATOM 2921 N N . MET A 1 401 ? -0.166 -7.566 0.369 1.00 88.62 401 MET A N 1
ATOM 2922 C CA . MET A 1 401 ? 0.029 -8.684 -0.562 1.00 88.62 401 MET A CA 1
ATOM 2923 C C . MET A 1 401 ? 1.209 -9.619 -0.220 1.00 88.62 401 MET A C 1
ATOM 2925 O O . MET A 1 401 ? 1.581 -10.457 -1.039 1.00 88.62 401 MET A O 1
ATOM 2929 N N . ASP A 1 402 ? 1.765 -9.541 0.997 1.00 86.25 402 ASP A N 1
ATOM 2930 C CA . ASP A 1 402 ? 2.770 -10.506 1.471 1.00 86.25 402 ASP A CA 1
ATOM 2931 C C . ASP A 1 402 ? 2.129 -11.883 1.686 1.00 86.25 402 ASP A C 1
ATOM 2933 O O . ASP A 1 402 ? 1.092 -11.980 2.336 1.00 86.25 402 ASP A O 1
ATOM 2937 N N . ASP A 1 403 ? 2.755 -12.961 1.221 1.00 90.44 403 ASP A N 1
ATOM 2938 C CA . ASP A 1 403 ? 2.296 -14.326 1.484 1.00 90.44 403 ASP A CA 1
ATOM 2939 C C . ASP A 1 403 ? 2.581 -14.686 2.952 1.00 90.44 403 ASP A C 1
ATOM 2941 O O . ASP A 1 403 ? 3.736 -14.748 3.391 1.00 90.44 403 ASP A O 1
ATOM 2945 N N . VAL A 1 404 ? 1.505 -14.891 3.713 1.00 90.44 404 VAL A N 1
ATOM 2946 C CA . VAL A 1 404 ? 1.504 -15.263 5.134 1.00 90.44 404 VAL A CA 1
ATOM 2947 C C . VAL A 1 404 ? 0.905 -16.657 5.358 1.00 90.44 404 VAL A C 1
ATOM 2949 O O . VAL A 1 404 ? 0.630 -17.026 6.499 1.00 90.44 404 VAL A O 1
ATOM 2952 N N . THR A 1 405 ? 0.740 -17.455 4.294 1.00 92.44 405 THR A N 1
ATOM 2953 C CA . THR A 1 405 ? 0.129 -18.799 4.326 1.00 92.44 405 THR A CA 1
ATOM 2954 C C . THR A 1 405 ? 0.779 -19.697 5.387 1.00 92.44 405 THR A C 1
ATOM 2956 O O . THR A 1 405 ? 0.086 -20.235 6.249 1.00 92.44 405 THR A O 1
ATOM 2959 N N . ASP A 1 406 ? 2.115 -19.782 5.399 1.00 89.12 406 ASP A N 1
ATOM 2960 C CA . ASP A 1 406 ? 2.881 -20.619 6.341 1.00 89.12 406 ASP A CA 1
ATOM 2961 C C . ASP A 1 406 ? 2.780 -20.160 7.814 1.00 89.12 406 ASP A C 1
ATOM 2963 O O . ASP A 1 406 ? 3.076 -20.931 8.727 1.00 89.12 406 ASP A O 1
ATOM 2967 N N . ALA A 1 407 ? 2.394 -18.904 8.073 1.00 87.25 407 ALA A N 1
ATOM 2968 C CA . ALA A 1 407 ? 2.259 -18.362 9.430 1.00 87.25 407 ALA A CA 1
ATOM 2969 C C . ALA A 1 407 ? 0.880 -18.651 10.061 1.00 87.25 407 ALA A C 1
ATOM 2971 O O . ALA A 1 407 ? 0.715 -18.512 11.281 1.00 87.25 407 ALA A O 1
ATOM 2972 N N . LEU A 1 408 ? -0.096 -19.043 9.231 1.00 91.12 408 LEU A N 1
ATOM 2973 C CA . LEU A 1 408 ? -1.519 -19.170 9.565 1.00 91.12 408 LEU A CA 1
ATOM 2974 C C . LEU A 1 408 ? -2.098 -20.557 9.193 1.00 91.12 408 LEU A C 1
ATOM 2976 O O . LEU A 1 408 ? -3.160 -20.618 8.561 1.00 91.12 408 LEU A O 1
ATOM 2980 N N . PRO A 1 409 ? -1.444 -21.682 9.555 1.00 90.88 409 PRO A N 1
ATOM 2981 C CA . PRO A 1 409 ? -1.891 -23.020 9.160 1.00 90.88 409 PRO A CA 1
ATOM 2982 C C . PRO A 1 409 ? -3.320 -23.338 9.620 1.00 90.88 409 PRO A C 1
ATOM 2984 O O . PRO A 1 409 ? -4.056 -23.997 8.896 1.00 90.88 409 PRO A O 1
ATOM 2987 N N . GLU A 1 410 ? -3.769 -22.820 10.767 1.00 90.12 410 GLU A N 1
ATOM 2988 C CA . GLU A 1 410 ? -5.149 -23.000 11.229 1.00 90.12 410 GLU A CA 1
ATOM 2989 C C . GLU A 1 410 ? -6.192 -22.324 10.323 1.00 90.12 410 GLU A C 1
ATOM 2991 O O . GLU A 1 410 ? -7.292 -22.852 10.171 1.00 90.12 410 GLU A O 1
ATOM 2996 N N . VAL A 1 411 ? -5.851 -21.200 9.678 1.00 94.12 411 VAL A N 1
ATOM 2997 C CA . VAL A 1 411 ? -6.730 -20.518 8.711 1.00 94.12 411 VAL A CA 1
ATOM 2998 C C . VAL A 1 411 ? -6.756 -21.295 7.395 1.00 94.12 411 VAL A C 1
ATOM 3000 O O . VAL A 1 411 ? -7.823 -21.489 6.816 1.00 94.12 411 VAL A O 1
ATOM 3003 N N . VAL A 1 412 ? -5.597 -21.797 6.956 1.00 95.44 412 VAL A N 1
ATOM 3004 C CA . VAL A 1 412 ? -5.461 -22.659 5.770 1.00 95.44 412 VAL A CA 1
ATOM 3005 C C . VAL A 1 412 ? -6.304 -23.929 5.927 1.00 95.44 412 VAL A C 1
ATOM 3007 O O . VAL A 1 412 ? -7.182 -24.177 5.103 1.00 95.44 412 VAL A O 1
ATOM 3010 N N . GLU A 1 413 ? -6.116 -24.678 7.017 1.00 95.12 413 GLU A N 1
ATOM 3011 C CA . GLU A 1 413 ? -6.888 -25.888 7.340 1.00 95.12 413 GLU A CA 1
ATOM 3012 C C . GLU A 1 413 ? -8.399 -25.609 7.438 1.00 95.12 413 GLU A C 1
ATOM 3014 O O . GLU A 1 413 ? -9.222 -26.401 6.971 1.00 95.12 413 GLU A O 1
ATOM 3019 N N . TYR A 1 414 ? -8.784 -24.480 8.044 1.00 95.69 414 TYR A N 1
ATOM 3020 C CA . TYR A 1 414 ? -10.186 -24.097 8.208 1.00 95.69 414 TYR A CA 1
ATOM 3021 C C . TYR A 1 414 ? -10.889 -23.848 6.866 1.00 95.69 414 TYR A C 1
ATOM 3023 O O . TYR A 1 414 ? -12.021 -24.312 6.680 1.00 95.69 414 TYR A O 1
ATOM 3031 N N . VAL A 1 415 ? -10.216 -23.136 5.952 1.00 96.56 415 VAL A N 1
ATOM 3032 C CA . VAL A 1 415 ? -10.696 -22.817 4.599 1.00 96.56 415 VAL A CA 1
ATOM 3033 C C . VAL A 1 415 ? -10.731 -24.073 3.729 1.00 96.56 415 VAL A C 1
ATOM 3035 O O . VAL A 1 415 ? -11.760 -24.351 3.112 1.00 96.56 415 VAL A O 1
ATOM 3038 N N . GLU A 1 416 ? -9.651 -24.863 3.724 1.00 95.62 416 GLU A N 1
ATOM 3039 C CA . GLU A 1 416 ? -9.533 -26.103 2.944 1.00 95.62 416 GLU A CA 1
ATOM 3040 C C . GLU A 1 416 ? -10.671 -27.088 3.248 1.00 95.62 416 GLU A C 1
ATOM 3042 O O . GLU A 1 416 ? -11.232 -27.697 2.337 1.00 95.62 416 GLU A O 1
ATOM 3047 N N . ALA A 1 417 ? -11.054 -27.199 4.524 1.00 95.56 417 ALA A N 1
ATOM 3048 C CA . ALA A 1 417 ? -12.091 -28.115 4.990 1.00 95.56 417 ALA A CA 1
ATOM 3049 C C . ALA A 1 417 ? -13.541 -27.674 4.692 1.00 95.56 417 ALA A C 1
ATOM 3051 O O . ALA A 1 417 ? -14.458 -28.472 4.907 1.00 95.56 417 ALA A O 1
ATOM 3052 N N . ARG A 1 418 ? -13.775 -26.423 4.264 1.00 96.00 418 ARG A N 1
ATOM 3053 C CA . ARG A 1 418 ? -15.127 -25.838 4.113 1.00 96.00 418 ARG A CA 1
ATOM 3054 C C . ARG A 1 418 ? -15.438 -25.341 2.707 1.00 96.00 418 ARG A C 1
ATOM 3056 O O . ARG A 1 418 ? -16.550 -25.551 2.228 1.00 96.00 418 ARG A O 1
ATOM 3063 N N . VAL A 1 419 ? -14.478 -24.706 2.044 1.00 95.31 419 VAL A N 1
ATOM 3064 C CA . VAL A 1 419 ? -14.678 -24.113 0.719 1.00 95.31 419 VAL A CA 1
ATOM 3065 C C . VAL A 1 419 ? -14.553 -25.187 -0.366 1.00 95.31 419 VAL A C 1
ATOM 3067 O O . VAL A 1 419 ? -13.593 -25.954 -0.390 1.00 95.31 419 VAL A O 1
ATOM 3070 N N . SER A 1 420 ? -15.527 -25.239 -1.280 1.00 93.75 420 SER A N 1
ATOM 3071 C CA . SER A 1 420 ? -15.624 -26.282 -2.321 1.00 93.75 420 SER A CA 1
ATOM 3072 C C . SER A 1 420 ? -15.589 -25.771 -3.768 1.00 93.75 420 SER A C 1
ATOM 3074 O O . SER A 1 420 ? -15.494 -26.582 -4.692 1.00 93.75 420 SER A O 1
ATOM 3076 N N . VAL A 1 421 ? -15.573 -24.449 -3.960 1.00 94.25 421 VAL A N 1
ATOM 3077 C CA . VAL A 1 421 ? -15.424 -23.755 -5.253 1.00 94.25 421 VAL A CA 1
ATOM 3078 C C . VAL A 1 421 ? -14.165 -22.871 -5.250 1.00 94.25 421 VAL A C 1
ATOM 3080 O O . VAL A 1 421 ? -13.640 -22.584 -4.173 1.00 94.25 421 VAL A O 1
ATOM 3083 N N . PRO A 1 422 ? -13.637 -22.438 -6.411 1.00 95.19 422 PRO A N 1
ATOM 3084 C CA . PRO A 1 422 ? -12.601 -21.407 -6.476 1.00 95.19 422 PRO A CA 1
ATOM 3085 C C . PRO A 1 422 ? -13.078 -20.091 -5.847 1.00 95.19 422 PRO A C 1
ATOM 3087 O O . PRO A 1 422 ? -14.191 -19.658 -6.141 1.00 95.19 422 PRO A O 1
ATOM 3090 N N . VAL A 1 423 ? -12.255 -19.454 -5.006 1.00 97.62 423 VAL A N 1
ATOM 3091 C CA . VAL A 1 423 ? -12.628 -18.217 -4.290 1.00 97.62 423 VAL A CA 1
ATOM 3092 C C . VAL A 1 423 ? -11.497 -17.201 -4.163 1.00 97.62 423 VAL A C 1
ATOM 3094 O O . VAL A 1 423 ? -10.320 -17.567 -4.077 1.00 97.62 423 VAL A O 1
ATOM 3097 N N . ILE A 1 424 ? -11.890 -15.930 -4.044 1.00 98.31 424 ILE A N 1
ATOM 3098 C CA . ILE A 1 424 ? -11.082 -14.849 -3.464 1.00 98.31 424 ILE A CA 1
ATOM 3099 C C . ILE A 1 424 ? -11.935 -14.150 -2.401 1.00 98.31 424 ILE A C 1
ATOM 3101 O O . ILE A 1 424 ? -12.942 -13.527 -2.735 1.00 98.31 424 ILE A O 1
ATOM 3105 N N . LEU A 1 425 ? -11.543 -14.255 -1.131 1.00 98.56 425 LEU A N 1
ATOM 3106 C CA . LEU A 1 425 ? -12.253 -13.680 0.019 1.00 98.56 425 LEU A CA 1
ATOM 3107 C C . LEU A 1 425 ? -11.387 -12.610 0.696 1.00 98.56 425 LEU A C 1
ATOM 3109 O O . LEU A 1 425 ? -10.172 -12.779 0.802 1.00 98.56 425 LEU A O 1
ATOM 3113 N N . ASP A 1 426 ? -12.004 -11.538 1.181 1.00 98.50 426 ASP A N 1
ATOM 3114 C CA . ASP A 1 426 ? -11.359 -10.462 1.946 1.00 98.50 426 ASP A CA 1
ATOM 3115 C C . ASP A 1 426 ? -11.870 -10.514 3.393 1.00 98.50 426 ASP A C 1
ATOM 3117 O O . ASP A 1 426 ? -13.062 -10.732 3.624 1.00 98.50 426 ASP A O 1
ATOM 3121 N N . GLY A 1 427 ? -10.982 -10.388 4.377 1.00 98.00 427 GLY A N 1
ATOM 3122 C CA . GLY A 1 427 ? -11.323 -10.656 5.774 1.00 98.00 427 GLY A CA 1
ATOM 3123 C C . GLY A 1 427 ? -10.296 -10.162 6.779 1.00 98.00 427 GLY A C 1
ATOM 3124 O O . GLY A 1 427 ? -9.187 -9.784 6.419 1.00 98.00 427 GLY A O 1
ATOM 3125 N N . GLU A 1 428 ? -10.645 -10.208 8.060 1.00 97.62 428 GLU A N 1
ATOM 3126 C CA . GLU A 1 428 ? -9.735 -9.929 9.171 1.00 97.62 428 GLU A CA 1
ATOM 3127 C C . GLU A 1 428 ? -9.391 -11.232 9.905 1.00 97.62 428 GLU A C 1
ATOM 3129 O O . GLU A 1 428 ? -10.274 -12.038 10.200 1.00 97.62 428 GLU A O 1
ATOM 3134 N N . VAL A 1 429 ? -8.114 -11.447 10.231 1.00 96.31 429 VAL A N 1
ATOM 3135 C CA . VAL A 1 429 ? -7.711 -12.473 11.204 1.00 96.31 429 VAL A CA 1
ATOM 3136 C C . VAL A 1 429 ? -7.563 -11.818 12.571 1.00 96.31 429 VAL A C 1
ATOM 3138 O O . VAL A 1 429 ? -6.762 -10.900 12.741 1.00 96.31 429 VAL A O 1
ATOM 3141 N N . VAL A 1 430 ? -8.329 -12.315 13.538 1.00 94.12 430 VAL A N 1
ATOM 3142 C CA . VAL A 1 430 ? -8.396 -11.824 14.920 1.00 94.12 430 VAL A CA 1
ATOM 3143 C C . VAL A 1 430 ? -7.759 -12.862 15.842 1.00 94.12 430 VAL A C 1
ATOM 3145 O O . VAL A 1 430 ? -8.022 -14.059 15.702 1.00 94.12 430 VAL A O 1
ATOM 3148 N N . ALA A 1 431 ? -6.911 -12.417 16.770 1.00 90.25 431 ALA A N 1
ATOM 3149 C CA . ALA A 1 431 ? -6.389 -13.275 17.831 1.00 90.25 431 ALA A CA 1
ATOM 3150 C C . ALA A 1 431 ? -7.441 -13.440 18.929 1.00 90.25 431 ALA A C 1
ATOM 3152 O O . ALA A 1 431 ? -8.165 -12.495 19.221 1.00 90.25 431 ALA A O 1
ATOM 3153 N N . VAL A 1 432 ? -7.530 -14.624 19.529 1.00 91.31 432 VAL A N 1
ATOM 3154 C CA . VAL A 1 432 ? -8.501 -14.934 20.585 1.00 91.31 432 VAL A CA 1
ATOM 3155 C C . VAL A 1 432 ? -7.877 -15.783 21.684 1.00 91.31 432 VAL A C 1
ATOM 3157 O O . VAL A 1 432 ? -6.907 -16.510 21.439 1.00 91.31 432 VAL A O 1
ATOM 3160 N N . ASP A 1 433 ? -8.439 -15.686 22.884 1.00 86.56 433 ASP A N 1
ATOM 3161 C CA . ASP A 1 433 ? -8.093 -16.544 24.018 1.00 86.56 433 ASP A CA 1
ATOM 3162 C C . ASP A 1 433 ? -8.888 -17.870 24.039 1.00 86.56 433 ASP A C 1
ATOM 3164 O O . ASP A 1 433 ? -9.585 -18.220 23.081 1.00 86.56 433 ASP A O 1
ATOM 3168 N N . ASP A 1 434 ? -8.734 -18.637 25.126 1.00 84.81 434 ASP A N 1
ATOM 3169 C CA . ASP A 1 434 ? -9.384 -19.940 25.335 1.00 84.81 434 ASP A CA 1
ATOM 3170 C C . ASP A 1 434 ? -10.916 -19.850 25.488 1.00 84.81 434 ASP A C 1
ATOM 3172 O O . ASP A 1 434 ? -11.621 -20.807 25.149 1.00 84.81 434 ASP A O 1
ATOM 3176 N N . ASP A 1 435 ? -11.437 -18.729 26.002 1.00 85.06 435 ASP A N 1
ATOM 3177 C CA . ASP A 1 435 ? -12.877 -18.476 26.140 1.00 85.06 435 ASP A CA 1
ATOM 3178 C C . ASP A 1 435 ? -13.476 -17.932 24.823 1.00 85.06 435 ASP A C 1
ATOM 3180 O O . ASP A 1 435 ? -14.673 -18.087 24.553 1.00 85.06 435 ASP A O 1
ATOM 3184 N N . GLY A 1 436 ? -12.620 -17.411 23.939 1.00 84.19 436 GLY A N 1
ATOM 3185 C CA . GLY A 1 436 ? -12.949 -16.948 22.596 1.00 84.19 436 GLY A CA 1
ATOM 3186 C C . GLY A 1 436 ? -13.151 -15.438 22.497 1.00 84.19 436 GLY A C 1
ATOM 3187 O O . GLY A 1 436 ? -13.695 -14.987 21.478 1.00 84.19 436 GLY A O 1
ATOM 3188 N N . ASP A 1 437 ? -12.720 -14.682 23.506 1.00 86.81 437 ASP A N 1
ATOM 3189 C CA . ASP A 1 437 ? -12.719 -13.221 23.511 1.00 86.81 437 ASP A CA 1
ATOM 3190 C C . ASP A 1 437 ? -11.519 -12.691 22.696 1.00 86.81 437 ASP A C 1
ATOM 3192 O O . ASP A 1 437 ? -10.485 -13.365 22.596 1.00 86.81 437 ASP A O 1
ATOM 3196 N N . PRO A 1 438 ? -11.637 -11.527 22.027 1.00 89.19 438 PRO A N 1
ATOM 3197 C CA . PRO A 1 438 ? -10.574 -11.019 21.170 1.00 89.19 438 PRO A CA 1
ATOM 3198 C C . PRO A 1 438 ? -9.378 -10.486 21.963 1.00 89.19 438 PRO A C 1
ATOM 3200 O O . PRO A 1 438 ? -9.505 -9.744 22.935 1.00 89.19 438 PRO A O 1
ATOM 3203 N N . LEU A 1 439 ? -8.189 -10.827 21.474 1.00 84.06 439 LEU A N 1
ATOM 3204 C CA . LEU A 1 439 ? -6.903 -10.332 21.943 1.00 84.06 439 LEU A CA 1
ATOM 3205 C C . LEU A 1 439 ? -6.394 -9.206 21.026 1.00 84.06 439 LEU A C 1
ATOM 3207 O O . LEU A 1 439 ? -6.674 -9.233 19.824 1.00 84.06 439 LEU A O 1
ATOM 3211 N N . PRO A 1 440 ? -5.579 -8.262 21.539 1.00 75.69 440 PRO A N 1
ATOM 3212 C CA . PRO A 1 440 ? -5.082 -7.137 20.749 1.00 75.69 440 PRO A CA 1
ATOM 3213 C C . PRO A 1 440 ? -4.350 -7.566 19.469 1.00 75.69 440 PRO A C 1
ATOM 3215 O O . PRO A 1 440 ? -3.528 -8.490 19.496 1.00 75.69 440 PRO A O 1
ATOM 3218 N N . PHE A 1 441 ? -4.529 -6.819 18.373 1.00 76.00 441 PHE A N 1
ATOM 3219 C CA . PHE A 1 441 ? -3.920 -7.079 17.051 1.00 76.00 441 PHE A CA 1
ATOM 3220 C C . PHE A 1 441 ? -2.402 -7.376 17.073 1.00 76.00 441 PHE A C 1
ATOM 3222 O O . PHE A 1 441 ? -1.866 -8.037 16.176 1.00 76.00 441 PHE A O 1
ATOM 3229 N N . GLN A 1 442 ? -1.676 -6.896 18.093 1.00 68.69 442 GLN A N 1
ATOM 3230 C CA . GLN A 1 442 ? -0.250 -7.167 18.270 1.00 68.69 442 GLN A CA 1
ATOM 3231 C C . GLN A 1 442 ? 0.063 -8.665 18.343 1.00 68.69 442 GLN A C 1
ATOM 3233 O O . GLN A 1 442 ? 1.129 -9.072 17.873 1.00 68.69 442 GLN A O 1
ATOM 3238 N N . GLU A 1 443 ? -0.839 -9.479 18.898 1.00 80.25 443 GLU A N 1
ATOM 3239 C CA . GLU A 1 443 ? -0.676 -10.933 18.968 1.00 80.25 443 GLU A CA 1
ATOM 3240 C C . GLU A 1 443 ? -0.730 -11.561 17.565 1.00 80.25 443 GLU A C 1
ATOM 3242 O O . GLU A 1 443 ? 0.142 -12.360 17.208 1.00 80.25 443 GLU A O 1
ATOM 3247 N N . VAL A 1 444 ? -1.626 -11.084 16.690 1.00 79.12 444 VAL A N 1
ATOM 3248 C CA . VAL A 1 444 ? -1.658 -11.471 15.266 1.00 79.12 444 VAL A CA 1
ATOM 3249 C C . VAL A 1 444 ? -0.350 -11.075 14.561 1.00 79.12 444 VAL A C 1
ATOM 3251 O O . VAL A 1 444 ? 0.269 -11.883 13.863 1.00 79.12 444 VAL A O 1
ATOM 3254 N N . LEU A 1 445 ? 0.170 -9.868 14.819 1.00 74.19 445 LEU A N 1
ATOM 3255 C CA . LEU A 1 445 ? 1.459 -9.430 14.261 1.00 74.19 445 LEU A CA 1
ATOM 3256 C C . LEU A 1 445 ? 2.673 -10.204 14.804 1.00 74.19 445 LEU A C 1
ATOM 3258 O O . LEU A 1 445 ? 3.740 -10.179 14.181 1.00 74.19 445 LEU A O 1
ATOM 3262 N N . ARG A 1 446 ? 2.579 -10.870 15.962 1.00 74.06 446 ARG A N 1
ATOM 3263 C CA . ARG A 1 446 ? 3.630 -11.789 16.445 1.00 74.06 446 ARG A CA 1
ATOM 3264 C C . ARG A 1 446 ? 3.618 -13.107 15.670 1.00 74.06 446 ARG A C 1
ATOM 3266 O O . ARG A 1 446 ? 4.699 -13.644 15.427 1.00 74.06 446 ARG A O 1
ATOM 3273 N N . ARG A 1 447 ? 2.442 -13.575 15.230 1.00 76.06 447 ARG A N 1
ATOM 3274 C CA . ARG A 1 447 ? 2.282 -14.742 14.343 1.00 76.06 447 ARG A CA 1
ATOM 3275 C C . ARG A 1 447 ? 2.860 -14.461 12.951 1.00 76.06 447 ARG A C 1
ATOM 3277 O O . ARG A 1 447 ? 3.786 -15.152 12.540 1.00 76.06 447 ARG A O 1
ATOM 3284 N N . PHE A 1 448 ? 2.424 -13.385 12.285 1.00 71.19 448 PHE A N 1
ATOM 3285 C CA . PHE A 1 448 ? 2.835 -13.040 10.905 1.00 71.19 448 PHE A CA 1
ATOM 3286 C C . PHE A 1 448 ? 4.363 -12.939 10.719 1.00 71.19 448 PHE A C 1
ATOM 3288 O O . PHE A 1 448 ? 4.896 -13.271 9.664 1.00 71.19 448 PHE A O 1
ATOM 3295 N N . ARG A 1 449 ? 5.093 -12.471 11.741 1.00 65.31 449 ARG A N 1
ATOM 3296 C CA . ARG A 1 449 ? 6.547 -12.236 11.668 1.00 65.31 449 ARG A CA 1
ATOM 3297 C C . ARG A 1 449 ? 7.413 -13.481 11.912 1.00 65.31 449 ARG A C 1
ATOM 3299 O O . ARG A 1 449 ? 8.637 -13.370 11.836 1.00 65.31 449 ARG A O 1
ATOM 3306 N N . ARG A 1 450 ? 6.839 -14.649 12.231 1.00 65.88 450 ARG A N 1
ATOM 3307 C CA . ARG A 1 450 ? 7.599 -15.858 12.601 1.00 65.88 450 ARG A CA 1
ATOM 3308 C C . ARG A 1 450 ? 7.408 -16.995 11.599 1.00 65.88 450 ARG A C 1
ATOM 3310 O O . ARG A 1 450 ? 6.319 -17.519 11.442 1.00 65.88 450 ARG A O 1
ATOM 3317 N N . LYS A 1 451 ? 8.522 -17.438 11.004 1.00 58.03 451 LYS A N 1
ATOM 3318 C CA . LYS A 1 451 ? 8.603 -18.619 10.116 1.00 58.03 451 LYS A CA 1
ATOM 3319 C C . LYS A 1 451 ? 9.017 -19.910 10.850 1.00 58.03 451 LYS A C 1
ATOM 3321 O O . LYS A 1 451 ? 9.278 -20.931 10.220 1.00 58.03 451 LYS A O 1
ATOM 3326 N N . HIS A 1 452 ? 9.146 -19.853 12.178 1.00 58.16 452 HIS A N 1
ATOM 3327 C CA . HIS A 1 452 ? 9.607 -20.938 13.053 1.00 58.16 452 HIS A CA 1
ATOM 3328 C C . HIS A 1 452 ? 8.774 -20.948 14.347 1.00 58.16 452 HIS A C 1
ATOM 3330 O O . HIS A 1 452 ? 8.269 -19.901 14.753 1.00 58.16 452 HIS A O 1
ATOM 3336 N N . ASP A 1 453 ? 8.658 -22.112 14.995 1.00 66.25 453 ASP A N 1
ATOM 3337 C CA . ASP A 1 453 ? 7.833 -22.362 16.194 1.00 66.25 453 ASP A CA 1
ATOM 3338 C C . ASP A 1 453 ? 6.319 -22.077 16.029 1.00 66.25 453 ASP A C 1
ATOM 3340 O O . ASP A 1 453 ? 5.635 -21.806 17.018 1.00 66.25 453 ASP A O 1
ATOM 3344 N N . VAL A 1 454 ? 5.776 -22.153 14.805 1.00 73.00 454 VAL A N 1
ATOM 3345 C CA . VAL A 1 454 ? 4.350 -21.872 14.520 1.00 73.00 454 VAL A CA 1
ATOM 3346 C C . VAL A 1 454 ? 3.422 -22.783 15.336 1.00 73.00 454 VAL A C 1
ATOM 3348 O O . VAL A 1 454 ? 2.501 -22.278 15.972 1.00 73.00 454 VAL A O 1
ATOM 3351 N N . ASP A 1 455 ? 3.726 -24.084 15.418 1.00 71.00 455 ASP A N 1
ATOM 3352 C CA . ASP A 1 455 ? 2.939 -25.063 16.186 1.00 71.00 455 ASP A CA 1
ATOM 3353 C C . ASP A 1 455 ? 2.794 -24.678 17.668 1.00 71.00 455 ASP A C 1
ATOM 3355 O O . ASP A 1 455 ? 1.702 -24.754 18.221 1.00 71.00 455 ASP A O 1
ATOM 3359 N N . ARG A 1 456 ? 3.871 -24.192 18.307 1.00 68.69 456 ARG A N 1
ATOM 3360 C CA . ARG A 1 456 ? 3.819 -23.745 19.711 1.00 68.69 456 ARG A CA 1
ATOM 3361 C C . ARG A 1 456 ? 2.961 -22.487 19.859 1.00 68.69 456 ARG A C 1
ATOM 3363 O O . ARG A 1 456 ? 2.194 -22.373 20.803 1.00 68.69 456 ARG A O 1
ATOM 3370 N N . MET A 1 457 ? 3.068 -21.542 18.924 1.00 66.25 457 MET A N 1
ATOM 3371 C CA . MET A 1 457 ? 2.263 -20.313 18.968 1.00 66.25 457 MET A CA 1
ATOM 3372 C C . MET A 1 457 ? 0.773 -20.573 18.716 1.00 66.25 457 MET A C 1
ATOM 3374 O O . MET A 1 457 ? -0.051 -19.809 19.205 1.00 66.25 457 MET A O 1
ATOM 3378 N N . ARG A 1 458 ? 0.427 -21.645 17.994 1.00 74.44 458 ARG A N 1
ATOM 3379 C CA . ARG A 1 458 ? -0.954 -22.115 17.812 1.00 74.44 458 ARG A CA 1
ATOM 3380 C C . ARG A 1 458 ? -1.558 -22.693 19.100 1.00 74.44 458 ARG A C 1
ATOM 3382 O O . ARG A 1 458 ? -2.767 -22.618 19.274 1.00 74.44 458 ARG A O 1
ATOM 3389 N N . GLU A 1 459 ? -0.734 -23.245 19.994 1.00 68.75 459 GLU A N 1
ATOM 3390 C CA . GLU A 1 459 ? -1.150 -23.672 21.342 1.00 68.75 459 GLU A CA 1
ATOM 3391 C C . GLU A 1 459 ? -1.253 -22.499 22.339 1.00 68.75 459 GLU A C 1
ATOM 3393 O O . GLU A 1 459 ? -1.936 -22.629 23.348 1.00 68.75 459 GLU A O 1
ATOM 3398 N N . GLU A 1 460 ? -0.574 -21.372 22.081 1.00 71.25 460 GLU A N 1
ATOM 3399 C CA . GLU A 1 460 ? -0.551 -20.191 22.966 1.00 71.25 460 GLU A CA 1
ATOM 3400 C C . GLU A 1 460 ? -1.574 -19.100 22.580 1.00 71.25 460 GLU A C 1
ATOM 3402 O O . GLU A 1 460 ? -2.025 -18.366 23.454 1.00 71.25 460 GLU A O 1
ATOM 3407 N N . VAL A 1 461 ? -1.913 -18.951 21.290 1.00 74.19 461 VAL A N 1
ATOM 3408 C CA . VAL A 1 461 ? -2.827 -17.912 20.772 1.00 74.19 461 VAL A CA 1
ATOM 3409 C C . VAL A 1 461 ? -3.689 -18.484 19.646 1.00 74.19 461 VAL A C 1
ATOM 3411 O O . VAL A 1 461 ? -3.175 -18.795 18.563 1.00 74.19 461 VAL A O 1
ATOM 3414 N N . GLY A 1 462 ? -5.001 -18.565 19.879 1.00 86.69 462 GLY A N 1
ATOM 3415 C CA . GLY A 1 462 ? -5.979 -18.940 18.861 1.00 86.69 462 GLY A CA 1
ATOM 3416 C C . GLY A 1 462 ? -6.182 -17.826 17.832 1.00 86.69 462 GLY A C 1
ATOM 3417 O O . GLY A 1 462 ? -6.055 -16.646 18.149 1.00 86.69 462 GLY A O 1
ATOM 3418 N N . LEU A 1 463 ? -6.515 -18.190 16.592 1.00 92.00 463 LEU A N 1
ATOM 3419 C CA . LEU A 1 463 ? -6.844 -17.243 15.522 1.00 92.00 463 LEU A CA 1
ATOM 3420 C C . LEU A 1 463 ? -8.214 -17.579 14.919 1.00 92.00 463 LEU A C 1
ATOM 3422 O O . LEU A 1 463 ? -8.501 -18.746 14.642 1.00 92.00 463 LEU A O 1
ATOM 3426 N N . ARG A 1 464 ? -9.041 -16.558 14.664 1.00 94.44 464 ARG A N 1
ATOM 3427 C CA . ARG A 1 464 ? -10.302 -16.674 13.910 1.00 94.44 464 ARG A CA 1
ATOM 3428 C C . ARG A 1 464 ? -10.264 -15.803 12.659 1.00 94.44 464 ARG A C 1
ATOM 3430 O O . ARG A 1 464 ? -9.795 -14.670 12.708 1.00 94.44 464 ARG A O 1
ATOM 3437 N N . LEU A 1 465 ? -10.773 -16.338 11.551 1.00 97.50 465 LEU A N 1
ATOM 3438 C CA . LEU A 1 465 ? -11.034 -15.582 10.327 1.00 97.50 465 LEU A CA 1
ATOM 3439 C C . LEU A 1 465 ? -12.449 -14.998 10.393 1.00 97.50 465 LEU A C 1
ATOM 3441 O O . LEU A 1 465 ? -13.404 -15.738 10.611 1.00 97.50 465 LEU A O 1
ATOM 3445 N N . HIS A 1 466 ? -12.559 -13.698 10.149 1.00 98.06 466 HIS A N 1
ATOM 3446 C CA . HIS A 1 466 ? -13.805 -12.970 9.946 1.00 98.06 466 HIS A CA 1
ATOM 3447 C C . HIS A 1 466 ? -13.778 -12.389 8.526 1.00 98.06 466 HIS A C 1
ATOM 3449 O O . HIS A 1 466 ? -13.253 -11.300 8.293 1.00 98.06 466 HIS A O 1
ATOM 3455 N N . ALA A 1 467 ? -14.264 -13.154 7.550 1.00 98.44 467 ALA A N 1
ATOM 3456 C CA . ALA A 1 467 ? -14.361 -12.715 6.163 1.00 98.44 467 ALA A CA 1
ATOM 3457 C C . ALA A 1 467 ? -15.518 -11.719 6.013 1.00 98.44 467 ALA A C 1
ATOM 3459 O O . ALA A 1 467 ? -16.596 -11.961 6.540 1.00 98.44 467 ALA A O 1
ATOM 3460 N N . PHE A 1 468 ? -15.316 -10.611 5.304 1.00 98.38 468 PHE A N 1
ATOM 3461 C CA . PHE A 1 468 ? -16.307 -9.535 5.156 1.00 98.38 468 PHE A CA 1
ATOM 3462 C C . PHE A 1 468 ? -16.591 -9.143 3.698 1.00 98.38 468 PHE A C 1
ATOM 3464 O O . PHE A 1 468 ? -17.426 -8.273 3.455 1.00 98.38 468 PHE A O 1
ATOM 3471 N N . ASP A 1 469 ? -15.900 -9.737 2.721 1.00 98.50 469 ASP A N 1
ATOM 3472 C CA . ASP A 1 469 ? -16.225 -9.569 1.301 1.00 98.50 469 ASP A CA 1
ATOM 3473 C C . ASP A 1 469 ? -15.840 -10.807 0.465 1.00 98.50 469 ASP A C 1
ATOM 3475 O O . ASP A 1 469 ? -14.938 -11.570 0.831 1.00 98.50 469 ASP A O 1
ATOM 3479 N N . CYS A 1 470 ? -16.503 -10.990 -0.679 1.00 98.38 470 CYS A N 1
ATOM 3480 C CA . CYS A 1 470 ? -16.201 -12.018 -1.673 1.00 98.38 470 CYS A CA 1
ATOM 3481 C C . CYS A 1 470 ? -15.934 -11.346 -3.024 1.00 98.38 470 CYS A C 1
ATOM 3483 O O . CYS A 1 470 ? -16.814 -10.724 -3.613 1.00 98.38 470 CYS A O 1
ATOM 3485 N N . LEU A 1 471 ? -14.701 -11.463 -3.518 1.00 98.19 471 LEU A N 1
ATOM 3486 C CA . LEU A 1 471 ? -14.253 -10.805 -4.750 1.00 98.19 471 LEU A CA 1
ATOM 3487 C C . LEU A 1 471 ? -14.371 -11.722 -5.974 1.00 98.19 471 LEU A C 1
ATOM 3489 O O . LEU A 1 471 ? -14.420 -11.240 -7.104 1.00 98.19 471 LEU A O 1
ATOM 3493 N N . HIS A 1 472 ? -14.399 -13.037 -5.752 1.00 97.94 472 HIS A N 1
ATOM 3494 C CA . HIS A 1 472 ? -14.552 -14.062 -6.782 1.00 97.94 472 HIS A CA 1
ATOM 3495 C C . HIS A 1 472 ? -15.137 -15.337 -6.168 1.00 97.94 472 HIS A C 1
ATOM 3497 O O . HIS A 1 472 ? -14.668 -15.762 -5.106 1.00 97.94 472 HIS A O 1
ATOM 3503 N N . ALA A 1 473 ? -16.076 -15.981 -6.864 1.00 96.69 473 ALA A N 1
ATOM 3504 C CA . ALA A 1 473 ? -16.613 -17.296 -6.512 1.00 96.69 473 ALA A CA 1
ATOM 3505 C C . ALA A 1 473 ? -16.966 -18.108 -7.773 1.00 96.69 473 ALA A C 1
ATOM 3507 O O . ALA A 1 473 ? -17.534 -17.576 -8.719 1.00 96.69 473 ALA A O 1
ATOM 3508 N N . ASP A 1 474 ? -16.623 -19.400 -7.792 1.00 92.69 474 ASP A N 1
ATOM 3509 C CA . ASP A 1 474 ? -16.978 -20.381 -8.841 1.00 92.69 474 ASP A CA 1
ATOM 3510 C C . ASP A 1 474 ? -16.697 -19.958 -10.305 1.00 92.69 474 ASP A C 1
ATOM 3512 O O . ASP A 1 474 ? -17.367 -20.380 -11.248 1.00 92.69 474 ASP A O 1
ATOM 3516 N N . GLY A 1 475 ? -15.662 -19.137 -10.518 1.00 87.94 475 GLY A N 1
ATOM 3517 C CA . GLY A 1 475 ? -15.281 -18.634 -11.843 1.00 87.94 475 GLY A CA 1
ATOM 3518 C C . GLY A 1 475 ? -15.909 -17.291 -12.233 1.00 87.94 475 GLY A C 1
ATOM 3519 O O . GLY A 1 475 ? -15.637 -16.814 -13.339 1.00 87.94 475 GLY A O 1
ATOM 3520 N N . GLU A 1 476 ? -16.702 -16.673 -11.355 1.00 93.81 476 GLU A N 1
ATOM 3521 C CA . GLU A 1 476 ? -17.303 -15.349 -11.541 1.00 93.81 476 GLU A CA 1
ATOM 3522 C C . GLU A 1 476 ? -16.551 -14.287 -10.716 1.00 93.81 476 GLU A C 1
ATOM 3524 O O . GLU A 1 476 ? -16.333 -14.447 -9.514 1.00 93.81 476 GLU A O 1
ATOM 3529 N N . ASP A 1 477 ? -16.131 -13.201 -11.377 1.00 96.19 477 ASP A N 1
ATOM 3530 C CA . ASP A 1 477 ? -15.514 -12.030 -10.739 1.00 96.19 477 ASP A CA 1
ATOM 3531 C C . ASP A 1 477 ? -16.615 -11.095 -10.230 1.00 96.19 477 ASP A C 1
ATOM 3533 O O . ASP A 1 477 ? -17.475 -10.676 -11.002 1.00 96.19 477 ASP A O 1
ATOM 3537 N N . LEU A 1 478 ? -16.560 -10.728 -8.950 1.00 97.12 478 LEU A N 1
ATOM 3538 C CA . LEU A 1 478 ? -17.645 -10.028 -8.255 1.00 97.12 478 LEU A CA 1
ATOM 3539 C C . LEU A 1 478 ? -17.355 -8.543 -8.000 1.00 97.12 478 LEU A C 1
ATOM 3541 O O . LEU A 1 478 ? -18.162 -7.867 -7.375 1.00 97.12 478 LEU A O 1
ATOM 3545 N N . LEU A 1 479 ? -16.218 -8.008 -8.463 1.00 95.62 479 LEU A N 1
ATOM 3546 C CA . LEU A 1 479 ? -15.816 -6.622 -8.172 1.00 95.62 479 LEU A CA 1
ATOM 3547 C C . LEU A 1 479 ? -16.862 -5.586 -8.604 1.00 95.62 479 LEU A C 1
ATOM 3549 O O . LEU A 1 479 ? -17.109 -4.633 -7.874 1.00 95.62 479 LEU A O 1
ATOM 3553 N N . ASP A 1 480 ? -17.475 -5.796 -9.770 1.00 94.56 480 ASP A N 1
ATOM 3554 C CA . ASP A 1 480 ? -18.479 -4.900 -10.351 1.00 94.56 480 ASP A CA 1
ATOM 3555 C C . ASP A 1 480 ? -19.888 -5.089 -9.722 1.00 94.56 480 ASP A C 1
ATOM 3557 O O . ASP A 1 480 ? -20.792 -4.302 -10.005 1.00 94.56 480 ASP A O 1
ATOM 3561 N N . GLU A 1 481 ? -20.089 -6.102 -8.863 1.00 97.94 481 GLU A N 1
ATOM 3562 C CA . GLU A 1 481 ? -21.376 -6.409 -8.216 1.00 97.94 481 GLU A CA 1
ATOM 3563 C C . GLU A 1 481 ? -21.573 -5.642 -6.888 1.00 97.94 481 GLU A C 1
ATOM 3565 O O . GLU A 1 481 ? -20.599 -5.406 -6.162 1.00 97.94 481 GLU A O 1
ATOM 3570 N N . PRO A 1 482 ? -22.820 -5.290 -6.504 1.00 98.31 482 PRO A N 1
ATOM 3571 C CA . PRO A 1 482 ? -23.139 -4.645 -5.226 1.00 98.31 482 PRO A CA 1
ATOM 3572 C C . PRO A 1 482 ? -22.689 -5.441 -3.995 1.00 98.31 482 PRO A C 1
ATOM 3574 O O . PRO A 1 482 ? -22.798 -6.669 -3.980 1.00 98.31 482 PRO A O 1
ATOM 3577 N N . LEU A 1 483 ? -22.294 -4.751 -2.916 1.00 98.31 483 LEU A N 1
ATOM 3578 C CA . LEU A 1 483 ? -21.867 -5.375 -1.651 1.00 98.31 483 LEU A CA 1
ATOM 3579 C C . LEU A 1 483 ? -22.856 -6.434 -1.143 1.00 98.31 483 LEU A C 1
ATOM 3581 O O . LEU A 1 483 ? -22.416 -7.493 -0.706 1.00 98.31 483 LEU A O 1
ATOM 3585 N N . ARG A 1 484 ? -24.172 -6.192 -1.248 1.00 97.56 484 ARG A N 1
ATOM 3586 C CA . ARG A 1 484 ? -25.200 -7.189 -0.887 1.00 97.56 484 ARG A CA 1
ATOM 3587 C C . ARG A 1 484 ? -24.991 -8.534 -1.595 1.00 97.56 484 ARG A C 1
ATOM 3589 O O . ARG A 1 484 ? -24.965 -9.564 -0.937 1.00 97.56 484 ARG A O 1
ATOM 3596 N N . ALA A 1 485 ? -24.795 -8.522 -2.915 1.00 98.12 485 ALA A N 1
ATOM 3597 C CA . ALA A 1 485 ? -24.630 -9.738 -3.712 1.00 98.12 485 ALA A CA 1
ATOM 3598 C C . ALA A 1 485 ? -23.304 -10.454 -3.402 1.00 98.12 485 ALA A C 1
ATOM 3600 O O . ALA A 1 485 ? -23.260 -11.683 -3.334 1.00 98.12 485 ALA A O 1
ATOM 3601 N N . ARG A 1 486 ? -22.232 -9.688 -3.155 1.00 98.44 486 ARG A N 1
ATOM 3602 C CA . ARG A 1 486 ? -20.933 -10.237 -2.732 1.00 98.44 486 ARG A CA 1
ATOM 3603 C C . ARG A 1 486 ? -21.011 -10.879 -1.345 1.00 98.44 486 ARG A C 1
ATOM 3605 O O . ARG A 1 486 ? -20.418 -11.932 -1.123 1.00 98.44 486 ARG A O 1
ATOM 3612 N N . HIS A 1 487 ? -21.760 -10.274 -0.422 1.00 98.31 487 HIS A N 1
ATOM 3613 C CA . HIS A 1 487 ? -21.955 -10.793 0.933 1.00 98.31 487 HIS A CA 1
ATOM 3614 C C . HIS A 1 487 ? -22.887 -12.014 0.972 1.00 98.31 487 HIS A C 1
ATOM 3616 O O . HIS A 1 487 ? -22.552 -12.996 1.629 1.00 98.31 487 HIS A O 1
ATOM 3622 N N . ASP A 1 488 ? -23.971 -12.029 0.190 1.00 97.56 488 ASP A N 1
ATOM 3623 C CA . ASP A 1 488 ? -24.821 -13.220 0.025 1.00 97.56 488 ASP A CA 1
ATOM 3624 C C . ASP A 1 488 ? -23.983 -14.432 -0.447 1.00 97.56 488 ASP A C 1
ATOM 3626 O O . ASP A 1 488 ? -24.045 -15.511 0.147 1.00 97.56 488 ASP A O 1
ATOM 3630 N N . LEU A 1 489 ? -23.118 -14.241 -1.454 1.00 97.75 489 LEU A N 1
ATOM 3631 C CA . LEU A 1 489 ? -22.200 -15.283 -1.936 1.00 97.75 489 LEU A CA 1
ATOM 3632 C C . LEU A 1 489 ? -21.130 -15.670 -0.902 1.00 97.75 489 LEU A C 1
ATOM 3634 O O . LEU A 1 489 ? -20.774 -16.845 -0.802 1.00 97.75 489 LEU A O 1
ATOM 3638 N N . LEU A 1 490 ? -20.637 -14.722 -0.100 1.00 98.25 490 LEU A N 1
ATOM 3639 C CA . LEU A 1 490 ? -19.731 -15.011 1.014 1.00 98.25 490 LEU A CA 1
ATOM 3640 C C . LEU A 1 490 ? -20.383 -15.939 2.051 1.00 98.25 490 LEU A C 1
ATOM 3642 O O . LEU A 1 490 ? -19.749 -16.895 2.504 1.00 98.25 490 LEU A O 1
ATOM 3646 N N . VAL A 1 491 ? -21.641 -15.669 2.410 1.00 98.00 491 VAL A N 1
ATOM 3647 C CA . VAL A 1 491 ? -22.420 -16.475 3.361 1.00 98.00 491 VAL A CA 1
ATOM 3648 C C . VAL A 1 491 ? -22.700 -17.872 2.802 1.00 98.00 491 VAL A C 1
ATOM 3650 O O . VAL A 1 491 ? -22.587 -18.844 3.546 1.00 98.00 491 VAL A O 1
ATOM 3653 N N . ASP A 1 492 ? -22.995 -18.009 1.507 1.00 96.88 492 ASP A N 1
ATOM 3654 C CA . ASP A 1 492 ? -23.175 -19.321 0.866 1.00 96.88 492 ASP A CA 1
ATOM 3655 C C . ASP A 1 492 ? -21.872 -20.151 0.831 1.00 96.88 492 ASP A C 1
ATOM 3657 O O . ASP A 1 492 ? -21.899 -21.375 0.990 1.00 96.88 492 ASP A O 1
ATOM 3661 N N . VAL A 1 493 ? -20.721 -19.497 0.638 1.00 96.62 493 VAL A N 1
ATOM 3662 C CA . VAL A 1 493 ? -19.404 -20.142 0.487 1.00 96.62 493 VAL A CA 1
ATOM 3663 C C . VAL A 1 493 ? -18.742 -20.495 1.825 1.00 96.62 493 VAL A C 1
ATOM 3665 O O . VAL A 1 493 ? -18.106 -21.548 1.931 1.00 96.62 493 VAL A O 1
ATOM 3668 N N . LEU A 1 494 ? -18.839 -19.623 2.835 1.00 96.81 494 LEU A N 1
ATOM 3669 C CA . LEU A 1 494 ? -18.140 -19.778 4.117 1.00 96.81 494 LEU A CA 1
ATOM 3670 C C . LEU A 1 494 ? -18.952 -19.199 5.301 1.00 96.81 494 LEU A C 1
ATOM 3672 O O . LEU A 1 494 ? -18.484 -18.286 5.987 1.00 96.81 494 LEU A O 1
ATOM 3676 N N . PRO A 1 495 ? -20.151 -19.744 5.593 1.00 96.38 495 PRO A N 1
ATOM 3677 C CA . PRO A 1 495 ? -21.114 -19.140 6.525 1.00 96.38 495 PRO A CA 1
ATOM 3678 C C . PRO A 1 495 ? -20.568 -18.957 7.946 1.00 96.38 495 PRO A C 1
ATOM 3680 O O . PRO A 1 495 ? -20.823 -17.940 8.579 1.00 96.38 495 PRO A O 1
ATOM 3683 N N . ASP A 1 496 ? -19.786 -19.923 8.438 1.00 94.62 496 ASP A N 1
ATOM 3684 C CA . ASP A 1 496 ? -19.220 -19.926 9.796 1.00 94.62 496 ASP A CA 1
ATOM 3685 C C . ASP A 1 496 ? -18.173 -18.808 10.039 1.00 94.62 496 ASP A C 1
ATOM 3687 O O . ASP A 1 496 ? -17.827 -18.557 11.194 1.00 94.62 496 ASP A O 1
ATOM 3691 N N . ALA A 1 497 ? -17.628 -18.183 8.984 1.00 96.81 497 ALA A N 1
ATOM 3692 C CA . ALA A 1 497 ? -16.643 -17.095 9.075 1.00 96.81 497 ALA A CA 1
ATOM 3693 C C . ALA A 1 497 ? -17.108 -15.787 8.418 1.00 96.81 497 ALA A C 1
ATOM 3695 O O . ALA A 1 497 ? -16.366 -14.805 8.453 1.00 96.81 497 ALA A O 1
ATOM 3696 N N . ALA A 1 498 ? -18.298 -15.758 7.814 1.00 97.94 498 ALA A N 1
ATOM 3697 C CA . ALA A 1 498 ? -18.867 -14.540 7.257 1.00 97.94 498 ALA A CA 1
ATOM 3698 C C . ALA A 1 498 ? -19.191 -13.551 8.391 1.00 97.94 498 ALA A C 1
ATOM 3700 O O . ALA A 1 498 ? -19.886 -13.883 9.352 1.00 97.94 498 ALA A O 1
ATOM 3701 N N . ALA A 1 499 ? -18.674 -12.330 8.288 1.00 97.00 499 ALA A N 1
ATOM 3702 C CA . ALA A 1 499 ? -18.965 -11.243 9.205 1.00 97.00 499 ALA A CA 1
ATOM 3703 C C . ALA A 1 499 ? -20.452 -10.880 9.123 1.00 97.00 499 ALA A C 1
ATOM 3705 O O . ALA A 1 499 ? -21.017 -10.791 8.032 1.00 97.00 499 ALA A O 1
ATOM 3706 N N . SER A 1 500 ? -21.083 -10.659 10.274 1.00 95.88 500 SER A N 1
ATOM 3707 C CA . SER A 1 500 ? -22.470 -10.200 10.331 1.00 95.88 500 SER A CA 1
ATOM 3708 C C . SER A 1 500 ? -22.596 -8.787 9.759 1.00 95.88 500 SER A C 1
ATOM 3710 O O . SER A 1 500 ? -21.817 -7.907 10.124 1.00 95.88 500 SER A O 1
ATOM 3712 N N . VAL A 1 501 ? -23.605 -8.584 8.911 1.00 96.75 501 VAL A N 1
ATOM 3713 C CA . VAL A 1 501 ? -24.001 -7.278 8.371 1.00 96.75 501 VAL A CA 1
ATOM 3714 C C . VAL A 1 501 ? -25.386 -6.934 8.904 1.00 96.75 501 VAL A C 1
ATOM 3716 O O . VAL A 1 501 ? -26.325 -7.719 8.754 1.00 96.75 501 VAL A O 1
ATOM 3719 N N . GLU A 1 502 ? -25.523 -5.750 9.487 1.00 96.44 502 GLU A N 1
ATOM 3720 C CA . GLU A 1 502 ? -26.810 -5.149 9.834 1.00 96.44 502 GLU A CA 1
ATOM 3721 C C . GLU A 1 502 ? -27.102 -4.000 8.862 1.00 96.44 502 GLU A C 1
ATOM 3723 O O . GLU A 1 502 ? -26.207 -3.233 8.523 1.00 96.44 502 GLU A O 1
ATOM 3728 N N . PHE A 1 503 ? -28.341 -3.879 8.381 1.00 97.12 503 PHE A N 1
ATOM 3729 C CA . PHE A 1 503 ? -28.738 -2.777 7.499 1.00 97.12 503 PHE A CA 1
ATOM 3730 C C . PHE A 1 503 ? -29.532 -1.740 8.296 1.00 97.12 503 PHE A C 1
ATOM 3732 O O . PHE A 1 503 ? -30.541 -2.090 8.913 1.00 97.12 503 PHE A O 1
ATOM 3739 N N . ALA A 1 504 ? -29.077 -0.486 8.282 1.00 97.31 504 ALA A N 1
ATOM 3740 C CA . ALA A 1 504 ? -29.650 0.615 9.055 1.00 97.31 504 ALA A CA 1
ATOM 3741 C C . ALA A 1 504 ? -29.885 1.862 8.187 1.00 97.31 504 ALA A C 1
ATOM 3743 O O . ALA A 1 504 ? -29.031 2.226 7.379 1.00 97.31 504 ALA A O 1
ATOM 3744 N N . ASP A 1 505 ? -31.023 2.531 8.373 1.00 96.75 505 ASP A N 1
ATOM 3745 C CA . ASP A 1 505 ? -31.398 3.794 7.717 1.00 96.75 505 ASP A CA 1
ATOM 3746 C C . ASP A 1 505 ? -31.505 4.983 8.699 1.00 96.75 505 ASP A C 1
ATOM 3748 O O . ASP A 1 505 ? -31.878 6.090 8.303 1.00 96.75 505 ASP A O 1
ATOM 3752 N N . ASP A 1 506 ? -31.123 4.783 9.968 1.00 96.69 506 ASP A N 1
ATOM 3753 C CA . ASP A 1 506 ? -31.024 5.826 10.994 1.00 96.69 506 ASP A CA 1
ATOM 3754 C C . ASP A 1 506 ? -29.697 5.763 11.794 1.00 96.69 506 ASP A C 1
ATOM 3756 O O . ASP A 1 506 ? -29.121 4.680 11.954 1.00 96.69 506 ASP A O 1
ATOM 3760 N N . PRO A 1 507 ? -29.160 6.911 12.269 1.00 95.38 507 PRO A N 1
ATOM 3761 C CA . PRO A 1 507 ? -27.916 6.940 13.040 1.00 95.38 507 PRO A CA 1
ATOM 3762 C C . PRO A 1 507 ? -28.001 6.219 14.389 1.00 95.38 507 PRO A C 1
ATOM 3764 O O . PRO A 1 507 ? -27.018 5.613 14.809 1.00 95.38 507 PRO A O 1
ATOM 3767 N N . GLU A 1 508 ? -29.148 6.256 15.068 1.00 95.12 508 GLU A N 1
ATOM 3768 C CA . GLU A 1 508 ? -29.325 5.640 16.384 1.00 95.12 508 GLU A CA 1
ATOM 3769 C C . GLU A 1 508 ? -29.163 4.106 16.351 1.00 95.12 508 GLU A C 1
ATOM 3771 O O . GLU A 1 508 ? -28.590 3.523 17.273 1.00 95.12 508 GLU A O 1
ATOM 3776 N N . ALA A 1 509 ? -29.601 3.436 15.282 1.00 95.62 509 ALA A N 1
ATOM 3777 C CA . ALA A 1 509 ? -29.352 2.013 15.054 1.00 95.62 509 ALA A CA 1
ATOM 3778 C C . ALA A 1 509 ? -27.856 1.716 14.838 1.00 95.62 509 ALA A C 1
ATOM 3780 O O . ALA A 1 509 ? -27.336 0.732 15.371 1.00 95.62 509 ALA A O 1
ATOM 3781 N N . ILE A 1 510 ? -27.146 2.595 14.122 1.00 96.50 510 ILE A N 1
ATOM 3782 C CA . ILE A 1 510 ? -25.693 2.492 13.920 1.00 96.50 510 ILE A CA 1
ATOM 3783 C C . ILE A 1 510 ? -24.946 2.659 15.254 1.00 96.50 510 ILE A C 1
ATOM 3785 O O . ILE A 1 510 ? -24.016 1.903 15.521 1.00 96.50 510 ILE A O 1
ATOM 3789 N N . GLU A 1 511 ? -25.365 3.590 16.117 1.00 93.69 511 GLU A N 1
ATOM 3790 C CA . GLU A 1 511 ? -24.779 3.782 17.455 1.00 93.69 511 GLU A CA 1
ATOM 3791 C C . GLU A 1 511 ? -24.951 2.545 18.358 1.00 93.69 511 GLU A C 1
ATOM 3793 O O . GLU A 1 511 ? -24.050 2.213 19.131 1.00 93.69 511 GLU A O 1
ATOM 3798 N N . VAL A 1 512 ? -26.072 1.819 18.244 1.00 95.25 512 VAL A N 1
ATOM 3799 C CA . VAL A 1 512 ? -26.281 0.549 18.968 1.00 95.25 512 VAL A CA 1
ATOM 3800 C C . VAL A 1 512 ? -25.312 -0.536 18.487 1.00 95.25 512 VAL A C 1
ATOM 3802 O O . VAL A 1 512 ? -24.734 -1.242 19.317 1.00 95.25 512 VAL A O 1
ATOM 3805 N N . ALA A 1 513 ? -25.092 -0.649 17.174 1.00 96.06 513 ALA A N 1
ATOM 3806 C CA . ALA A 1 513 ? -24.109 -1.574 16.610 1.00 96.06 513 ALA A CA 1
ATOM 3807 C C . ALA A 1 513 ? -22.659 -1.170 16.960 1.00 96.06 513 ALA A C 1
ATOM 3809 O O . ALA A 1 513 ? -21.843 -2.036 17.279 1.00 96.06 513 ALA A O 1
ATOM 3810 N N . GLU A 1 514 ? -22.344 0.133 16.978 1.00 94.88 514 GLU A N 1
ATOM 3811 C CA . GLU A 1 514 ? -21.047 0.663 17.430 1.00 94.88 514 GLU A CA 1
ATOM 3812 C C . GLU A 1 514 ? -20.777 0.286 18.893 1.00 94.88 514 GLU A C 1
ATOM 3814 O O . GLU A 1 514 ? -19.723 -0.275 19.197 1.00 94.88 514 GLU A O 1
ATOM 3819 N N . ALA A 1 515 ? -21.746 0.504 19.788 1.00 92.12 515 ALA A N 1
ATOM 3820 C CA . ALA A 1 515 ? -21.630 0.123 21.194 1.00 92.12 515 ALA A CA 1
ATOM 3821 C C . ALA A 1 515 ? -21.434 -1.393 21.374 1.00 92.12 515 ALA A C 1
ATOM 3823 O O . ALA A 1 515 ? -20.547 -1.808 22.116 1.00 92.12 515 ALA A O 1
ATOM 3824 N N . ALA A 1 516 ? -22.196 -2.224 20.653 1.00 95.12 516 ALA A N 1
ATOM 3825 C CA . ALA A 1 516 ? -22.062 -3.679 20.718 1.00 95.12 516 ALA A CA 1
ATOM 3826 C C . ALA A 1 516 ? -20.688 -4.178 20.225 1.00 95.12 516 ALA A C 1
ATOM 3828 O O . ALA A 1 516 ? -20.127 -5.107 20.806 1.00 95.12 516 ALA A O 1
ATOM 3829 N N . ALA A 1 517 ? -20.122 -3.554 19.187 1.00 94.44 517 ALA A N 1
ATOM 3830 C CA . ALA A 1 517 ? -18.782 -3.876 18.697 1.00 94.44 517 ALA A CA 1
ATOM 3831 C C . ALA A 1 517 ? -17.677 -3.483 19.697 1.00 94.44 517 ALA A C 1
ATOM 3833 O O . ALA A 1 517 ? -16.698 -4.216 19.848 1.00 94.44 517 ALA A O 1
ATOM 3834 N N . LEU A 1 518 ? -17.840 -2.356 20.397 1.00 89.06 518 LEU A N 1
ATOM 3835 C CA . LEU A 1 518 ? -16.909 -1.895 21.432 1.00 89.06 518 LEU A CA 1
ATOM 3836 C C . LEU A 1 518 ? -16.985 -2.750 22.705 1.00 89.06 518 LEU A C 1
ATOM 3838 O O . LEU A 1 518 ? -15.945 -3.157 23.220 1.00 89.06 518 LEU A O 1
ATOM 3842 N N . ASP A 1 519 ? -18.193 -3.091 23.167 1.00 90.94 519 ASP A N 1
ATOM 3843 C CA . ASP A 1 519 ? -18.412 -4.008 24.298 1.00 90.94 519 ASP A CA 1
ATOM 3844 C C . ASP A 1 519 ? -17.849 -5.416 24.014 1.00 90.94 519 ASP A C 1
ATOM 3846 O O . ASP A 1 519 ? -17.429 -6.115 24.936 1.00 90.94 519 ASP A O 1
ATOM 3850 N N . ALA A 1 520 ? -17.797 -5.820 22.739 1.00 89.94 520 ALA A N 1
ATOM 3851 C CA . ALA A 1 520 ? -17.159 -7.053 22.278 1.00 89.94 520 ALA A CA 1
ATOM 3852 C C . ALA A 1 520 ? -15.626 -6.953 22.108 1.00 89.94 520 ALA A C 1
ATOM 3854 O O . ALA A 1 520 ? -15.011 -7.926 21.683 1.00 89.94 520 ALA A O 1
ATOM 3855 N N . GLY A 1 521 ? -14.994 -5.813 22.415 1.00 85.00 521 GLY A N 1
ATOM 3856 C CA . GLY A 1 521 ? -13.535 -5.644 22.359 1.00 85.00 521 GLY A CA 1
ATOM 3857 C C . GLY A 1 521 ? -12.955 -5.357 20.967 1.00 85.00 521 GLY A C 1
ATOM 3858 O O . GLY A 1 521 ? -11.779 -5.629 20.725 1.00 85.00 521 GLY A O 1
ATOM 3859 N N . HIS A 1 522 ? -13.750 -4.825 20.035 1.00 90.38 522 HIS A N 1
ATOM 3860 C CA . HIS A 1 522 ? -13.302 -4.448 18.688 1.00 90.38 522 HIS A CA 1
ATOM 3861 C C . HIS A 1 522 ? -13.151 -2.922 18.515 1.00 90.38 522 HIS A C 1
ATOM 3863 O O . HIS A 1 522 ? -13.419 -2.150 19.428 1.00 90.38 522 HIS A O 1
ATOM 3869 N N . GLU A 1 523 ? -12.675 -2.450 17.354 1.00 87.19 523 GLU A N 1
ATOM 3870 C CA . GLU A 1 523 ? -12.286 -1.040 17.157 1.00 87.19 523 GLU A CA 1
ATOM 3871 C C . GLU A 1 523 ? -13.461 -0.059 16.923 1.00 87.19 523 GLU A C 1
ATOM 3873 O O . GLU A 1 523 ? -13.216 1.141 16.770 1.00 87.19 523 GLU A O 1
ATOM 3878 N N . GLY A 1 524 ? -14.701 -0.545 16.811 1.00 93.75 524 GLY A N 1
ATOM 3879 C CA . GLY A 1 524 ? -15.880 0.217 16.372 1.00 93.75 524 GLY A CA 1
ATOM 3880 C C . GLY A 1 524 ? -16.604 -0.486 15.220 1.00 93.75 524 GLY A C 1
ATOM 3881 O O . GLY A 1 524 ? -16.649 -1.716 15.186 1.00 93.75 524 GLY A O 1
ATOM 3882 N N . VAL A 1 525 ? -17.131 0.268 14.248 1.00 98.00 525 VAL A N 1
ATOM 3883 C CA . VAL A 1 525 ? -17.871 -0.274 13.087 1.00 98.00 525 VAL A CA 1
ATOM 3884 C C . VAL A 1 525 ? -17.372 0.241 11.734 1.00 98.00 525 VAL A C 1
ATOM 3886 O O . VAL A 1 525 ? -16.835 1.341 11.586 1.00 98.00 525 VAL A O 1
ATOM 3889 N N . MET A 1 526 ? -17.550 -0.590 10.714 1.00 98.25 526 MET A N 1
ATOM 3890 C CA . MET A 1 526 ? -17.444 -0.234 9.306 1.00 98.25 526 MET A CA 1
ATOM 3891 C C . MET A 1 526 ? -18.842 0.112 8.793 1.00 98.25 526 MET A C 1
ATOM 3893 O O . MET A 1 526 ? -19.790 -0.631 9.032 1.00 98.25 526 MET A O 1
ATOM 3897 N N . LEU A 1 527 ? -18.957 1.232 8.084 1.00 98.44 527 LEU A N 1
ATOM 3898 C CA . LEU A 1 527 ? -20.189 1.718 7.470 1.00 98.44 527 LEU A CA 1
ATOM 3899 C C . LEU A 1 527 ? -19.981 1.690 5.957 1.00 98.44 527 LEU A C 1
ATOM 3901 O O . LEU A 1 527 ? -19.151 2.438 5.432 1.00 98.44 527 LEU A O 1
ATOM 3905 N N . LYS A 1 528 ? -20.679 0.798 5.260 1.00 98.50 528 LYS A N 1
ATOM 3906 C CA . LYS A 1 528 ? -20.500 0.562 3.826 1.00 98.50 528 LYS A CA 1
ATOM 3907 C C . LYS A 1 528 ? -21.768 0.912 3.047 1.00 98.50 528 LYS A C 1
ATOM 3909 O O . LYS A 1 528 ? -22.880 0.632 3.491 1.00 98.50 528 LYS A O 1
ATOM 3914 N N . ASN A 1 529 ? -21.592 1.464 1.852 1.00 98.38 529 ASN A N 1
ATOM 3915 C CA . ASN A 1 529 ? -22.646 1.597 0.854 1.00 98.38 529 ASN A CA 1
ATOM 3916 C C . ASN A 1 529 ? -23.059 0.188 0.367 1.00 98.38 529 ASN A C 1
ATOM 3918 O O . ASN A 1 529 ? -22.225 -0.513 -0.217 1.00 98.38 529 ASN A O 1
ATOM 3922 N N . PRO A 1 530 ? -24.311 -0.255 0.591 1.00 98.12 530 PRO A N 1
ATOM 3923 C CA . PRO A 1 530 ? -24.754 -1.607 0.248 1.00 98.12 530 PRO A CA 1
ATOM 3924 C C . PRO A 1 530 ? -24.835 -1.855 -1.267 1.00 98.12 530 PRO A C 1
ATOM 3926 O O . PRO A 1 530 ? -24.749 -3.006 -1.704 1.00 98.12 530 PRO A O 1
ATOM 3929 N N . ASP A 1 531 ? -24.959 -0.786 -2.057 1.00 97.81 531 ASP A N 1
ATOM 3930 C CA . ASP A 1 531 ? -25.118 -0.840 -3.510 1.00 97.81 531 ASP A CA 1
ATOM 3931 C C . ASP A 1 531 ? -23.791 -0.610 -4.267 1.00 97.81 531 ASP A C 1
ATOM 3933 O O . ASP A 1 531 ? -23.762 -0.633 -5.498 1.00 97.81 531 ASP A O 1
ATOM 3937 N N . ALA A 1 532 ? -22.678 -0.402 -3.552 1.00 97.12 532 ALA A N 1
ATOM 3938 C CA . ALA A 1 532 ? -21.373 -0.129 -4.153 1.00 97.12 532 ALA A CA 1
ATOM 3939 C C . ALA A 1 532 ? -20.642 -1.387 -4.645 1.00 97.12 532 ALA A C 1
ATOM 3941 O O . ALA A 1 532 ? -20.590 -2.416 -3.961 1.00 97.12 532 ALA A O 1
ATOM 3942 N N . ALA A 1 533 ? -19.983 -1.239 -5.796 1.00 96.69 533 ALA A N 1
ATOM 3943 C CA . ALA A 1 533 ? -18.928 -2.123 -6.289 1.00 96.69 533 ALA A CA 1
ATOM 3944 C C . ALA A 1 533 ? -17.711 -2.142 -5.337 1.00 96.69 533 ALA A C 1
ATOM 3946 O O . ALA A 1 533 ? -17.534 -1.246 -4.508 1.00 96.69 533 ALA A O 1
ATOM 3947 N N . TYR A 1 534 ? -16.850 -3.151 -5.464 1.00 97.19 534 TYR A N 1
ATOM 3948 C CA . TYR A 1 534 ? -15.555 -3.186 -4.784 1.00 97.19 534 TYR A CA 1
ATOM 3949 C C . TYR A 1 534 ? -14.499 -2.516 -5.667 1.00 97.19 534 TYR A C 1
ATOM 3951 O O . TYR A 1 534 ? -14.275 -2.954 -6.794 1.00 97.19 534 TYR A O 1
ATOM 3959 N N . THR A 1 535 ? -13.806 -1.493 -5.160 1.00 93.44 535 THR A N 1
ATOM 3960 C CA . THR A 1 535 ? -12.752 -0.773 -5.896 1.00 93.44 535 THR A CA 1
ATOM 3961 C C . THR A 1 535 ? -11.358 -1.093 -5.329 1.00 93.44 535 THR A C 1
ATOM 3963 O O . THR A 1 535 ? -10.946 -0.518 -4.317 1.00 93.44 535 THR A O 1
ATOM 3966 N N . PRO A 1 536 ? -10.586 -2.020 -5.941 1.00 93.19 536 PRO A N 1
ATOM 3967 C CA . PRO A 1 536 ? -9.267 -2.391 -5.436 1.00 93.19 536 PRO A CA 1
ATOM 3968 C C . PRO A 1 536 ? -8.313 -1.200 -5.329 1.00 93.19 536 PRO A C 1
ATOM 3970 O O . PRO A 1 536 ? -8.203 -0.397 -6.256 1.00 93.19 536 PRO A O 1
ATOM 3973 N N . GLY A 1 537 ? -7.624 -1.092 -4.190 1.00 85.06 537 GLY A N 1
ATOM 3974 C CA . GLY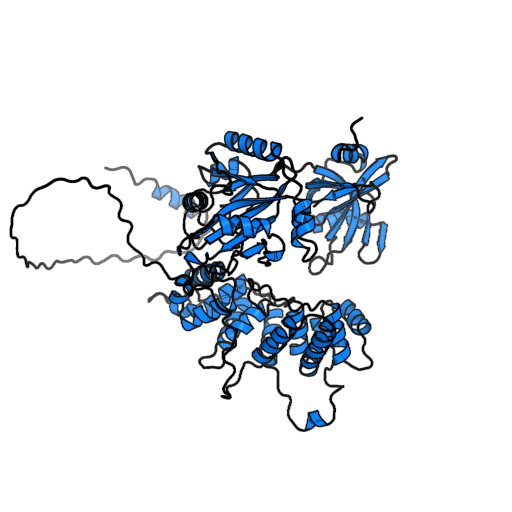 A 1 537 ? -6.621 -0.055 -3.906 1.00 85.06 537 GLY A CA 1
ATOM 3975 C C . GLY A 1 537 ? -7.156 1.360 -3.668 1.00 85.06 537 GLY A C 1
ATOM 3976 O O . GLY A 1 537 ? -6.445 2.190 -3.094 1.00 85.06 537 GLY A O 1
ATOM 3977 N N . ASP A 1 538 ? -8.400 1.633 -4.052 1.00 84.31 538 ASP A N 1
ATOM 3978 C CA . ASP A 1 538 ? -9.031 2.934 -3.883 1.00 84.31 538 ASP A CA 1
ATOM 3979 C C . ASP A 1 538 ? -9.378 3.214 -2.410 1.00 84.31 538 ASP A C 1
ATOM 3981 O O . ASP A 1 538 ? -9.585 2.314 -1.591 1.00 84.31 538 ASP A O 1
ATOM 3985 N N . ARG A 1 539 ? -9.439 4.504 -2.068 1.00 80.62 539 ARG A N 1
ATOM 3986 C CA . ARG A 1 539 ? -9.955 5.022 -0.799 1.00 80.62 539 ARG A CA 1
ATOM 3987 C C . ARG A 1 539 ? -11.142 5.944 -1.069 1.00 80.62 539 ARG A C 1
ATOM 3989 O O . ARG A 1 539 ? -11.133 7.107 -0.653 1.00 80.62 539 ARG A O 1
ATOM 3996 N N . GLY A 1 540 ? -12.135 5.417 -1.778 1.00 84.06 540 GLY A N 1
ATOM 3997 C CA . GLY A 1 540 ? -13.404 6.070 -2.066 1.00 84.06 540 GLY A CA 1
ATOM 3998 C C . GLY A 1 540 ? -14.227 6.373 -0.812 1.00 84.06 540 GLY A C 1
ATOM 3999 O O . GLY A 1 540 ? -13.784 6.183 0.324 1.00 84.06 540 GLY A O 1
ATOM 4000 N N . ARG A 1 541 ? -15.440 6.891 -1.018 1.00 89.75 541 ARG A N 1
ATOM 4001 C CA . ARG A 1 541 ? -16.365 7.225 0.078 1.00 89.75 541 ARG A CA 1
ATOM 4002 C C . ARG A 1 541 ? -17.307 6.088 0.449 1.00 89.75 541 ARG A C 1
ATOM 4004 O O . ARG A 1 541 ? -17.888 6.154 1.520 1.00 89.75 541 ARG A O 1
ATOM 4011 N N . ASP A 1 542 ? -17.424 5.061 -0.387 1.00 96.50 542 ASP A N 1
ATOM 4012 C CA . ASP A 1 542 ? -18.362 3.953 -0.192 1.00 96.50 542 ASP A CA 1
ATOM 4013 C C . ASP A 1 542 ? -18.076 3.113 1.053 1.00 96.50 542 ASP A C 1
ATOM 4015 O O . ASP A 1 542 ? -18.982 2.462 1.560 1.00 96.50 542 ASP A O 1
ATOM 4019 N N . TRP A 1 543 ? -16.840 3.122 1.563 1.00 97.25 543 TRP A N 1
ATOM 4020 C CA . TRP A 1 543 ? -16.489 2.531 2.853 1.00 97.25 543 TRP A CA 1
ATOM 4021 C C . TRP A 1 543 ? -16.012 3.625 3.812 1.00 97.25 543 TRP A C 1
ATOM 4023 O O . TRP A 1 543 ? -14.990 4.285 3.590 1.00 97.25 543 TRP A O 1
ATOM 4033 N N . LEU A 1 544 ? -16.712 3.768 4.931 1.00 96.44 544 LEU A N 1
ATOM 4034 C CA . LEU A 1 544 ? -16.333 4.612 6.056 1.00 96.44 544 LEU A CA 1
ATOM 4035 C C . LEU A 1 544 ? -16.003 3.716 7.254 1.00 96.44 544 LEU A C 1
ATOM 4037 O O . LEU A 1 544 ? -16.601 2.662 7.454 1.00 96.44 544 LEU A O 1
ATOM 4041 N N . LYS A 1 545 ? -15.037 4.131 8.069 1.00 92.88 545 LYS A N 1
ATOM 4042 C CA . LYS A 1 545 ? -14.780 3.540 9.384 1.00 92.88 545 LYS A CA 1
ATOM 4043 C C . LYS A 1 545 ? -15.203 4.533 10.456 1.00 92.88 545 LYS A C 1
ATOM 4045 O O . LYS A 1 545 ? -14.738 5.679 10.461 1.00 92.88 545 LYS A O 1
ATOM 4050 N N . ARG A 1 546 ? -16.051 4.074 11.363 1.00 92.06 546 ARG A N 1
ATOM 4051 C CA . ARG A 1 546 ? -16.444 4.789 12.565 1.00 92.06 546 ARG A CA 1
ATOM 4052 C C . ARG A 1 546 ? -15.746 4.112 13.741 1.00 92.06 546 ARG A C 1
ATOM 4054 O O . ARG A 1 546 ? -15.869 2.911 13.962 1.00 92.06 546 ARG A O 1
ATOM 4061 N N . LYS A 1 547 ? -14.929 4.901 14.427 1.00 84.25 547 LYS A N 1
ATOM 4062 C CA . LYS A 1 547 ? -14.350 4.569 15.724 1.00 84.25 547 LYS A CA 1
ATOM 4063 C C . LYS A 1 547 ? -14.972 5.513 16.753 1.00 84.25 547 LYS A C 1
ATOM 4065 O O . LYS A 1 547 ? -15.318 6.633 16.349 1.00 84.25 547 LYS A O 1
ATOM 4070 N N . PRO A 1 548 ? -14.983 5.145 18.044 1.00 75.38 548 PRO A N 1
ATOM 4071 C CA . PRO A 1 548 ? -15.174 6.121 19.102 1.00 75.38 548 PRO A CA 1
ATOM 4072 C C . PRO A 1 548 ? -14.137 7.236 18.953 1.00 75.38 548 PRO A C 1
ATOM 4074 O O . PRO A 1 548 ? -13.003 7.006 18.510 1.00 75.38 548 PRO A O 1
ATOM 4077 N N . ASP A 1 549 ? -14.538 8.452 19.306 1.00 66.81 549 ASP A N 1
ATOM 4078 C CA . ASP A 1 549 ? -13.642 9.599 19.285 1.00 66.81 549 ASP A CA 1
ATOM 4079 C C . ASP A 1 549 ? -12.473 9.330 20.248 1.00 66.81 549 ASP A C 1
ATOM 4081 O O . ASP A 1 549 ? -12.672 8.927 21.396 1.00 66.81 549 ASP A O 1
ATOM 4085 N N . VAL A 1 550 ? -11.238 9.477 19.756 1.00 65.31 550 VAL A N 1
ATOM 4086 C CA . VAL A 1 550 ? -10.033 9.202 20.553 1.00 65.31 550 VAL A CA 1
ATOM 4087 C C . VAL A 1 550 ? -9.972 10.155 21.743 1.00 65.31 550 VAL A C 1
ATOM 4089 O O . VAL A 1 550 ? -10.020 11.370 21.553 1.00 65.31 550 VAL A O 1
ATOM 4092 N N . GLU A 1 551 ? -9.821 9.613 22.957 1.00 76.81 551 GLU A N 1
ATOM 4093 C CA . GLU A 1 551 ? -9.509 10.419 24.144 1.00 76.81 551 GLU A CA 1
ATOM 4094 C C . GLU A 1 551 ? -8.254 11.254 23.837 1.00 76.81 551 GLU A C 1
ATOM 4096 O O . GLU A 1 551 ? -7.278 10.762 23.257 1.00 76.81 551 GLU A O 1
ATOM 4101 N N . THR A 1 552 ? -8.300 12.538 24.185 1.00 88.88 552 THR A N 1
ATOM 4102 C CA . THR A 1 552 ? -7.199 13.468 23.948 1.00 88.88 552 THR A CA 1
ATOM 4103 C C . THR A 1 552 ? -6.456 13.774 25.241 1.00 88.88 552 THR A C 1
ATOM 4105 O O . THR A 1 552 ? -7.007 13.754 26.347 1.00 88.88 552 THR A O 1
ATOM 4108 N N . LEU A 1 553 ? -5.162 14.044 25.093 1.00 93.81 553 LEU A N 1
ATOM 4109 C CA . LEU A 1 553 ? -4.332 14.643 26.128 1.00 93.81 553 LEU A CA 1
ATOM 4110 C C . LEU A 1 553 ? -3.891 16.022 25.655 1.00 93.81 553 LEU A C 1
ATOM 4112 O O . LEU A 1 553 ? -3.352 16.171 24.556 1.00 93.81 553 LEU A O 1
ATOM 4116 N N . ASP A 1 554 ? -4.084 17.014 26.515 1.00 95.38 554 ASP A N 1
ATOM 4117 C CA . ASP A 1 554 ? -3.554 18.356 26.312 1.00 95.38 554 ASP A CA 1
ATOM 4118 C C . ASP A 1 554 ? -2.110 18.388 26.830 1.00 95.38 554 ASP A C 1
ATOM 4120 O O . ASP A 1 554 ? -1.876 18.495 28.034 1.00 95.38 554 ASP A O 1
ATOM 4124 N N . ALA A 1 555 ? -1.136 18.251 25.928 1.00 97.38 555 ALA A N 1
ATOM 4125 C CA . ALA A 1 555 ? 0.278 18.068 26.256 1.00 97.38 555 ALA A CA 1
ATOM 4126 C C . ALA A 1 555 ? 1.143 19.259 25.813 1.00 97.38 555 ALA A C 1
ATOM 4128 O O . ALA A 1 555 ? 0.901 19.894 24.788 1.00 97.38 555 ALA A O 1
ATOM 4129 N N . VAL A 1 556 ? 2.186 19.561 26.583 1.00 97.69 556 VAL A N 1
ATOM 4130 C CA . VAL A 1 556 ? 3.076 20.709 26.363 1.00 97.69 556 VAL A CA 1
ATOM 4131 C C . VAL A 1 556 ? 4.201 20.358 25.400 1.00 97.69 556 VAL A C 1
ATOM 4133 O O . VAL A 1 556 ? 4.814 19.298 25.523 1.00 97.69 556 VAL A O 1
ATOM 4136 N N . VAL A 1 557 ? 4.534 21.264 24.480 1.00 97.81 557 VAL A N 1
ATOM 4137 C CA . VAL A 1 557 ? 5.741 21.131 23.653 1.00 97.81 557 VAL A CA 1
ATOM 4138 C C . VAL A 1 557 ? 6.977 21.476 24.483 1.00 97.81 557 VAL A C 1
ATOM 4140 O O . VAL A 1 557 ? 7.132 22.614 24.927 1.00 97.81 557 VAL A O 1
ATOM 4143 N N . VAL A 1 558 ? 7.863 20.494 24.660 1.00 97.50 558 VAL A N 1
ATOM 4144 C CA . VAL A 1 558 ? 9.131 20.620 25.411 1.00 97.50 558 VAL A CA 1
ATOM 4145 C C . VAL A 1 558 ? 10.373 20.428 24.528 1.00 97.50 558 VAL A C 1
ATOM 4147 O O . VAL A 1 558 ? 11.508 20.573 24.975 1.00 97.50 558 VAL A O 1
ATOM 4150 N N . GLY A 1 559 ? 10.172 20.110 23.250 1.00 97.44 559 GLY A N 1
ATOM 4151 C CA . GLY A 1 559 ? 11.229 19.976 22.253 1.00 97.44 559 GLY A CA 1
ATOM 4152 C C . GLY A 1 559 ? 10.666 19.721 20.859 1.00 97.44 559 GLY A C 1
ATOM 4153 O O . GLY A 1 559 ? 9.456 19.552 20.691 1.00 97.44 559 GLY A O 1
ATOM 4154 N N . ALA A 1 560 ? 11.537 19.677 19.859 1.00 97.69 560 ALA A N 1
ATOM 4155 C CA . ALA A 1 560 ? 11.186 19.357 18.480 1.00 97.69 560 ALA A CA 1
ATOM 4156 C C . ALA A 1 560 ? 12.338 18.658 17.744 1.00 97.69 560 ALA A C 1
ATOM 4158 O O . ALA A 1 560 ? 13.439 18.521 18.275 1.00 97.69 560 ALA A O 1
ATOM 4159 N N . GLU A 1 561 ? 12.080 18.240 16.509 1.00 97.06 561 GLU A N 1
ATOM 4160 C CA . GLU A 1 561 ? 13.103 17.821 15.550 1.00 97.06 561 GLU A CA 1
ATOM 4161 C C . GLU A 1 561 ? 12.928 18.584 14.234 1.00 97.06 561 GLU A C 1
ATOM 4163 O O . GLU A 1 561 ? 11.794 18.843 13.815 1.00 97.06 561 GLU A O 1
ATOM 4168 N N . TRP A 1 562 ? 14.029 18.907 13.553 1.00 93.88 562 TRP A N 1
ATOM 4169 C CA . TRP A 1 562 ? 13.976 19.394 12.170 1.00 93.88 562 TRP A CA 1
ATOM 4170 C C . TRP A 1 562 ? 13.373 18.333 11.236 1.00 93.88 562 TRP A C 1
ATOM 4172 O O . TRP A 1 562 ? 13.649 17.142 11.367 1.00 93.88 562 TRP A O 1
ATOM 4182 N N . GLY A 1 563 ? 12.539 18.765 10.288 1.00 87.44 563 GLY A N 1
ATOM 4183 C CA . GLY A 1 563 ? 11.976 17.887 9.266 1.00 87.44 563 GLY A CA 1
ATOM 4184 C C . GLY A 1 563 ? 13.011 17.415 8.239 1.00 87.44 563 GLY A C 1
ATOM 4185 O O . GLY A 1 563 ? 14.141 17.892 8.185 1.00 87.44 563 GLY A O 1
ATOM 4186 N N . GLU A 1 564 ? 12.598 16.504 7.359 1.00 78.62 564 GLU A N 1
ATOM 4187 C CA . GLU A 1 564 ? 13.437 16.000 6.266 1.00 78.62 564 GLU A CA 1
ATOM 4188 C C . GLU A 1 564 ? 12.937 16.455 4.883 1.00 78.62 564 GLU A C 1
ATOM 4190 O O . GLU A 1 564 ? 11.775 16.838 4.688 1.00 78.62 564 GLU A O 1
ATOM 4195 N N . GLY A 1 565 ? 13.827 16.398 3.887 1.00 80.88 565 GLY A N 1
ATOM 4196 C CA . GLY A 1 565 ? 13.504 16.672 2.486 1.00 80.88 565 GLY A CA 1
ATOM 4197 C C . GLY A 1 565 ? 12.875 18.053 2.283 1.00 80.88 565 GLY A C 1
ATOM 4198 O O . GLY A 1 565 ? 13.474 19.074 2.614 1.00 80.88 565 GLY A O 1
ATOM 4199 N N . ARG A 1 566 ? 11.643 18.097 1.754 1.00 76.44 566 ARG A N 1
ATOM 4200 C CA . ARG A 1 566 ? 10.928 19.360 1.472 1.00 76.44 566 ARG A CA 1
ATOM 4201 C C . ARG A 1 566 ? 10.590 20.189 2.721 1.00 76.44 566 ARG A C 1
ATOM 4203 O O . ARG A 1 566 ? 10.195 21.339 2.577 1.00 76.44 566 ARG A O 1
ATOM 4210 N N . ARG A 1 567 ? 10.678 19.597 3.920 1.00 82.25 567 ARG A N 1
ATOM 4211 C CA . ARG A 1 567 ? 10.344 20.223 5.212 1.00 82.25 567 ARG A CA 1
ATOM 4212 C C . ARG A 1 567 ? 11.581 20.512 6.074 1.00 82.25 567 ARG A C 1
ATOM 4214 O O . ARG A 1 567 ? 11.424 20.809 7.250 1.00 82.25 567 ARG A O 1
ATOM 4221 N N . ALA A 1 568 ? 12.790 20.456 5.508 1.00 85.69 568 ALA A N 1
ATOM 4222 C CA . ALA A 1 568 ? 14.043 20.631 6.252 1.00 85.69 568 ALA A CA 1
ATOM 4223 C C . ALA A 1 568 ? 14.202 21.989 6.969 1.00 85.69 568 ALA A C 1
ATOM 4225 O O . ALA A 1 568 ? 15.000 22.104 7.893 1.00 85.69 568 ALA A O 1
ATOM 4226 N N . GLU A 1 569 ? 13.439 23.014 6.575 1.00 89.25 569 GLU A N 1
ATOM 4227 C CA . GLU A 1 569 ? 13.442 24.339 7.217 1.00 89.25 569 GLU A CA 1
ATOM 4228 C C . GLU A 1 569 ? 12.365 24.505 8.313 1.00 89.25 569 GLU A C 1
ATOM 4230 O O . GLU A 1 569 ? 12.243 25.586 8.895 1.00 89.25 569 GLU A O 1
ATOM 4235 N N . LEU A 1 570 ? 11.587 23.452 8.602 1.00 94.69 570 LEU A N 1
ATOM 4236 C CA . LEU A 1 570 ? 10.487 23.429 9.574 1.00 94.69 570 LEU A CA 1
ATOM 4237 C C . LEU A 1 570 ? 10.732 22.389 10.675 1.00 94.69 570 LEU A C 1
ATOM 4239 O O . LEU A 1 570 ? 11.413 21.387 10.457 1.00 94.69 570 LEU A O 1
ATOM 4243 N N . PHE A 1 571 ? 10.122 22.586 11.843 1.00 96.69 571 PHE A N 1
ATOM 4244 C CA . PHE A 1 571 ? 10.021 21.537 12.858 1.00 96.69 571 PHE A CA 1
ATOM 4245 C C . PHE A 1 571 ? 9.058 20.453 12.351 1.00 96.69 571 PHE A C 1
ATOM 4247 O O . PHE A 1 571 ? 7.901 20.745 12.056 1.00 96.69 571 PHE A O 1
ATOM 4254 N N . GLY A 1 572 ? 9.544 19.219 12.191 1.00 92.06 572 GLY A N 1
ATOM 4255 C CA . GLY A 1 572 ? 8.788 18.084 11.643 1.00 92.06 572 GLY A CA 1
ATOM 4256 C C . GLY A 1 572 ? 8.151 17.180 12.702 1.00 92.06 572 GLY A C 1
ATOM 4257 O O . GLY A 1 572 ? 7.108 16.578 12.446 1.00 92.06 572 GLY A O 1
ATOM 4258 N N . THR A 1 573 ? 8.755 17.130 13.890 1.00 96.94 573 THR A N 1
ATOM 4259 C CA . THR A 1 573 ? 8.320 16.329 15.042 1.00 96.94 573 THR A CA 1
ATOM 4260 C C . THR A 1 573 ? 8.310 17.212 16.287 1.00 96.94 573 THR A C 1
ATOM 4262 O O . THR A 1 573 ? 9.219 18.019 16.459 1.00 96.94 573 THR A O 1
ATOM 4265 N N . PHE A 1 574 ? 7.346 17.029 17.193 1.00 98.00 574 PHE A N 1
ATOM 4266 C CA . PHE A 1 574 ? 7.280 17.736 18.479 1.00 98.00 574 PHE A CA 1
ATOM 4267 C C . PHE A 1 574 ? 7.349 16.748 19.645 1.00 98.00 574 PHE A C 1
ATOM 4269 O O . PHE A 1 574 ? 6.600 15.772 19.677 1.00 98.00 574 PHE A O 1
ATOM 4276 N N . LEU A 1 575 ? 8.237 16.999 20.607 1.00 98.12 575 LEU A N 1
ATOM 4277 C CA . LEU A 1 575 ? 8.356 16.241 21.852 1.00 98.12 575 LEU A CA 1
ATOM 4278 C C . LEU A 1 575 ? 7.362 16.795 22.880 1.00 98.12 575 LEU A C 1
ATOM 4280 O O . LEU A 1 575 ? 7.365 17.990 23.183 1.00 98.12 575 LEU A O 1
ATOM 4284 N N . LEU A 1 576 ? 6.526 15.907 23.410 1.00 98.25 576 LEU A N 1
ATOM 4285 C CA . LEU A 1 576 ? 5.405 16.220 24.290 1.00 98.25 576 LEU A CA 1
ATOM 4286 C C . LEU A 1 576 ? 5.727 15.894 25.748 1.00 98.25 576 LEU A C 1
ATOM 4288 O O . LEU A 1 576 ? 6.296 14.835 26.039 1.00 98.25 576 LEU A O 1
ATOM 4292 N N . GLY A 1 577 ? 5.288 16.762 26.657 1.00 97.44 577 GLY A N 1
ATOM 4293 C CA . GLY A 1 577 ? 5.340 16.567 28.102 1.00 97.44 577 GLY A CA 1
ATOM 4294 C C . GLY A 1 577 ? 4.003 16.824 28.802 1.00 97.44 577 GLY A C 1
ATOM 4295 O O . GLY A 1 577 ? 3.180 17.608 28.337 1.00 97.44 577 GLY A O 1
ATOM 4296 N N . VAL A 1 578 ? 3.801 16.158 29.936 1.00 97.19 578 VAL A N 1
ATOM 4297 C CA . VAL A 1 578 ? 2.642 16.295 30.835 1.00 97.19 578 VAL A CA 1
ATOM 4298 C C . VAL A 1 578 ? 3.088 16.829 32.193 1.00 97.19 578 VAL A C 1
ATOM 4300 O O . VAL A 1 578 ? 4.234 16.618 32.594 1.00 97.19 578 VAL A O 1
ATOM 4303 N N . GLY A 1 579 ? 2.205 17.533 32.902 1.00 95.69 579 GLY A N 1
ATOM 4304 C CA . GLY A 1 579 ? 2.545 18.196 34.164 1.00 95.69 579 GLY A CA 1
ATOM 4305 C C . GLY A 1 579 ? 2.977 17.202 35.249 1.00 95.69 579 GLY A C 1
ATOM 4306 O O . GLY A 1 579 ? 2.209 16.305 35.609 1.00 95.69 579 GLY A O 1
ATOM 4307 N N . ALA A 1 580 ? 4.191 17.372 35.780 1.00 91.75 580 ALA A N 1
ATOM 4308 C CA . ALA A 1 580 ? 4.804 16.487 36.777 1.00 91.75 580 ALA A CA 1
ATOM 4309 C C . ALA A 1 580 ? 4.859 17.085 38.202 1.00 91.75 580 ALA A C 1
ATOM 4311 O O . ALA A 1 580 ? 5.278 16.405 39.138 1.00 91.75 580 ALA A O 1
ATOM 4312 N N . GLY A 1 581 ? 4.399 18.330 38.373 1.00 82.88 581 GLY A N 1
ATOM 4313 C CA . GLY A 1 581 ? 4.523 19.117 39.607 1.00 82.88 581 GLY A CA 1
ATOM 4314 C C . GLY A 1 581 ? 5.640 20.162 39.515 1.00 82.88 581 GLY A C 1
ATOM 4315 O O . GLY A 1 581 ? 6.463 20.094 38.614 1.00 82.88 581 GLY A O 1
ATOM 4316 N N . ASP A 1 582 ? 5.638 21.150 40.417 1.00 78.00 582 ASP A N 1
ATOM 4317 C CA . ASP A 1 582 ? 6.676 22.197 40.550 1.00 78.00 582 ASP A CA 1
ATOM 4318 C C . ASP A 1 582 ? 7.123 22.886 39.229 1.00 78.00 582 ASP A C 1
ATOM 4320 O O . ASP A 1 582 ? 8.294 23.216 39.053 1.00 78.00 582 ASP A O 1
ATOM 4324 N N . ASP A 1 583 ? 6.174 23.137 38.315 1.00 75.50 583 ASP A N 1
ATOM 4325 C CA . ASP A 1 583 ? 6.383 23.678 36.953 1.00 75.50 583 ASP A CA 1
ATOM 4326 C C . ASP A 1 583 ? 7.275 22.803 36.027 1.00 75.50 583 ASP A C 1
ATOM 4328 O O . ASP A 1 583 ? 7.752 23.264 34.986 1.00 75.50 583 ASP A O 1
ATOM 4332 N N . GLU A 1 584 ? 7.471 21.523 36.366 1.00 90.50 584 GLU A N 1
ATOM 4333 C CA . GLU A 1 584 ? 8.184 20.526 35.557 1.00 90.50 584 GLU A CA 1
ATOM 4334 C C . GLU A 1 584 ? 7.239 19.700 34.660 1.00 90.50 584 GLU A C 1
ATOM 4336 O O . GLU A 1 584 ? 6.082 19.422 34.998 1.00 90.50 584 GLU A O 1
ATOM 4341 N N . PHE A 1 585 ? 7.766 19.243 33.517 1.00 95.94 585 PHE A N 1
ATOM 4342 C CA . PHE A 1 585 ? 7.049 18.417 32.541 1.00 95.94 585 PHE A CA 1
ATOM 4343 C C . PHE A 1 585 ? 7.764 17.083 32.313 1.00 95.94 585 PHE A C 1
ATOM 4345 O O . PHE A 1 585 ? 8.936 17.046 31.936 1.00 95.94 585 PHE A O 1
ATOM 4352 N N . ALA A 1 586 ? 7.044 15.978 32.495 1.00 96.75 586 ALA A N 1
ATOM 4353 C CA . ALA A 1 586 ? 7.533 14.637 32.196 1.00 96.75 586 ALA A CA 1
ATOM 4354 C C . ALA A 1 586 ? 7.193 14.273 30.745 1.00 96.75 586 ALA A C 1
ATOM 4356 O O . ALA A 1 586 ? 6.039 14.397 30.336 1.00 96.75 586 ALA A O 1
ATOM 4357 N N . THR A 1 587 ? 8.173 13.828 29.953 1.00 98.00 587 THR A N 1
ATOM 4358 C CA . THR A 1 587 ? 7.949 13.491 28.538 1.00 98.00 587 THR A CA 1
ATOM 4359 C C . THR A 1 587 ? 7.042 12.272 28.402 1.00 98.00 587 THR A C 1
ATOM 4361 O O . THR A 1 587 ? 7.064 11.389 29.260 1.00 98.00 587 THR A O 1
ATOM 4364 N N . ILE A 1 588 ? 6.242 12.211 27.334 1.00 97.12 588 ILE A N 1
ATOM 4365 C CA . ILE A 1 588 ? 5.246 11.140 27.110 1.00 97.12 588 ILE A CA 1
ATOM 4366 C C . ILE A 1 588 ? 5.135 10.672 25.647 1.00 97.12 588 ILE A C 1
ATOM 4368 O O . ILE A 1 588 ? 4.462 9.690 25.341 1.00 97.12 588 ILE A O 1
ATOM 4372 N N . GLY A 1 589 ? 5.779 11.355 24.704 1.00 96.81 589 GLY A N 1
ATOM 4373 C CA . GLY A 1 589 ? 5.713 10.969 23.298 1.00 96.81 589 GLY A CA 1
ATOM 4374 C C . GLY A 1 589 ? 6.307 12.007 22.360 1.00 96.81 589 GLY A C 1
ATOM 4375 O O . GLY A 1 589 ? 6.577 13.138 22.756 1.00 96.81 589 GLY A O 1
ATOM 4376 N N . LYS A 1 590 ? 6.470 11.621 21.095 1.00 97.62 590 LYS A N 1
ATOM 4377 C CA . LYS A 1 590 ? 6.756 12.523 19.975 1.00 97.62 590 LYS A CA 1
ATOM 4378 C C . LYS A 1 590 ? 5.562 12.491 19.008 1.00 97.62 590 LYS A C 1
ATOM 4380 O O . LYS A 1 590 ? 5.075 11.406 18.697 1.00 97.62 590 LYS A O 1
ATOM 4385 N N . VAL A 1 591 ? 5.084 13.646 18.538 1.00 96.81 591 VAL A N 1
ATOM 4386 C CA . VAL A 1 591 ? 4.004 13.761 17.538 1.00 96.81 591 VAL A CA 1
ATOM 4387 C C . VAL A 1 591 ? 4.530 14.361 16.234 1.00 96.81 591 VAL A C 1
ATOM 4389 O O . VAL A 1 591 ? 5.177 15.403 16.236 1.00 96.81 591 VAL A O 1
ATOM 4392 N N . ALA A 1 592 ? 4.246 13.685 15.119 1.00 94.12 592 ALA A N 1
ATOM 4393 C CA . ALA A 1 592 ? 4.616 14.099 13.758 1.00 94.12 592 ALA A CA 1
ATOM 4394 C C . ALA A 1 592 ? 3.475 13.879 12.737 1.00 94.12 592 ALA A C 1
ATOM 4396 O O . ALA A 1 592 ? 3.657 14.038 11.531 1.00 94.12 592 ALA A O 1
ATOM 4397 N N . THR A 1 593 ? 2.285 13.474 13.203 1.00 87.25 593 THR A N 1
ATOM 4398 C CA . THR A 1 593 ? 1.122 13.165 12.353 1.00 87.25 593 THR A CA 1
ATOM 4399 C C . THR A 1 593 ? -0.083 14.016 12.748 1.00 87.25 593 THR A C 1
ATOM 4401 O O . THR A 1 593 ? -0.162 14.487 13.880 1.00 87.25 593 THR A O 1
ATOM 4404 N N . GLY A 1 594 ? -1.004 14.250 11.809 1.00 84.19 594 GLY A N 1
ATOM 4405 C CA . GLY A 1 594 ? -2.137 15.174 11.978 1.00 84.19 594 GLY A CA 1
ATOM 4406 C C . GLY A 1 594 ? -1.833 16.631 11.597 1.00 84.19 594 GLY A C 1
ATOM 4407 O O . GLY A 1 594 ? -2.760 17.408 11.404 1.00 84.19 594 GLY A O 1
ATOM 4408 N N . LEU A 1 595 ? -0.560 17.000 11.412 1.00 90.19 595 LEU A N 1
ATOM 4409 C CA . LEU A 1 595 ? -0.167 18.366 11.052 1.00 90.19 595 LEU A CA 1
ATOM 4410 C C . LEU A 1 595 ? -0.201 18.609 9.533 1.00 90.19 595 LEU A C 1
ATOM 4412 O O . LEU A 1 595 ? 0.358 17.834 8.749 1.00 90.19 595 LEU A O 1
ATOM 4416 N N . THR A 1 596 ? -0.815 19.720 9.123 1.00 84.06 596 THR A N 1
ATOM 4417 C CA . THR A 1 596 ? -0.713 20.273 7.762 1.00 84.06 596 THR A CA 1
ATOM 4418 C C . THR A 1 596 ? 0.627 20.996 7.570 1.00 84.06 596 THR A C 1
ATOM 4420 O O . THR A 1 596 ? 1.303 21.323 8.543 1.00 84.06 596 THR A O 1
ATOM 4423 N N . ASP A 1 597 ? 1.031 21.277 6.322 1.00 84.62 597 ASP A N 1
ATOM 4424 C CA . ASP A 1 597 ? 2.231 22.103 6.071 1.00 84.62 597 ASP A CA 1
ATOM 4425 C C . ASP A 1 597 ? 2.098 23.514 6.685 1.00 84.62 597 ASP A C 1
ATOM 4427 O O . ASP A 1 597 ? 3.080 24.062 7.176 1.00 84.62 597 ASP A O 1
ATOM 4431 N N . GLU A 1 598 ? 0.880 24.064 6.706 1.00 85.06 598 GLU A N 1
ATOM 4432 C CA . GLU A 1 598 ? 0.533 25.340 7.347 1.00 85.06 598 GLU A CA 1
ATOM 4433 C C . GLU A 1 598 ? 0.713 25.266 8.873 1.00 85.06 598 GLU A C 1
ATOM 4435 O O . GLU A 1 598 ? 1.473 26.047 9.436 1.00 85.06 598 GLU A O 1
ATOM 4440 N N . ALA A 1 599 ? 0.151 24.247 9.535 1.00 86.00 599 ALA A N 1
ATOM 4441 C CA . ALA A 1 599 ? 0.312 24.055 10.979 1.00 86.00 599 ALA A CA 1
ATOM 4442 C C . ALA A 1 599 ? 1.779 23.829 11.395 1.00 86.00 599 ALA A C 1
ATOM 4444 O O . ALA A 1 599 ? 2.195 24.283 12.461 1.00 86.00 599 ALA A O 1
ATOM 4445 N N . LEU A 1 600 ? 2.581 23.153 10.559 1.00 93.12 600 LEU A N 1
ATOM 4446 C CA . LEU A 1 600 ? 4.024 23.000 10.784 1.00 93.12 600 LEU A CA 1
ATOM 4447 C C . LEU A 1 600 ? 4.758 24.343 10.679 1.00 93.12 600 LEU A C 1
ATOM 4449 O O . LEU A 1 600 ? 5.640 24.612 11.496 1.00 93.12 600 LEU A O 1
ATOM 4453 N N . ALA A 1 601 ? 4.400 25.189 9.709 1.00 93.50 601 ALA A N 1
ATOM 4454 C CA . ALA A 1 601 ? 4.968 26.528 9.568 1.00 93.50 601 ALA A CA 1
ATOM 4455 C C . ALA A 1 601 ? 4.617 27.420 10.771 1.00 93.50 601 ALA A C 1
ATOM 4457 O O . ALA A 1 601 ? 5.527 27.971 11.394 1.00 93.50 601 ALA A O 1
ATOM 4458 N N . ASP A 1 602 ? 3.341 27.469 11.160 1.00 92.31 602 ASP A N 1
ATOM 4459 C CA . ASP A 1 602 ? 2.846 28.273 12.284 1.00 92.31 602 ASP A CA 1
ATOM 4460 C C . ASP A 1 602 ? 3.471 27.849 13.623 1.00 92.31 602 ASP A C 1
ATOM 4462 O O . ASP A 1 602 ? 3.944 28.688 14.396 1.00 92.31 602 ASP A O 1
ATOM 4466 N N . LEU A 1 603 ? 3.532 26.539 13.902 1.00 95.75 603 LEU A N 1
ATOM 4467 C CA . LEU A 1 603 ? 4.188 26.018 15.105 1.00 95.75 603 LEU A CA 1
ATOM 4468 C C . LEU A 1 603 ? 5.697 26.275 15.091 1.00 95.75 603 LEU A C 1
ATOM 4470 O O . LEU A 1 603 ? 6.259 26.613 16.134 1.00 95.75 603 LEU A O 1
ATOM 4474 N N . THR A 1 604 ? 6.351 26.169 13.930 1.00 96.75 604 THR A N 1
ATOM 4475 C CA . THR A 1 604 ? 7.773 26.519 13.800 1.00 96.75 604 THR A CA 1
ATOM 4476 C C . THR A 1 604 ? 7.987 28.001 14.107 1.00 96.75 604 THR A C 1
ATOM 4478 O O . THR A 1 604 ? 8.837 28.322 14.934 1.00 96.75 604 THR A O 1
ATOM 4481 N N . GLU A 1 605 ? 7.213 28.915 13.511 1.00 96.44 605 GLU A N 1
ATOM 4482 C CA . GLU A 1 605 ? 7.338 30.357 13.771 1.00 96.44 605 GLU A CA 1
ATOM 4483 C C . GLU A 1 605 ? 7.084 30.694 15.249 1.00 96.44 605 GLU A C 1
ATOM 4485 O O . GLU A 1 605 ? 7.870 31.429 15.854 1.00 96.44 605 GLU A O 1
ATOM 4490 N N . ARG A 1 606 ? 6.047 30.103 15.856 1.00 94.38 606 ARG A N 1
ATOM 4491 C CA . ARG A 1 606 ? 5.693 30.306 17.270 1.00 94.38 606 ARG A CA 1
ATOM 4492 C C . ARG A 1 606 ? 6.764 29.811 18.239 1.00 94.38 606 ARG A C 1
ATOM 4494 O O . ARG A 1 606 ? 7.029 30.478 19.234 1.00 94.38 606 ARG A O 1
ATOM 4501 N N . LEU A 1 607 ? 7.358 28.645 17.985 1.00 96.94 607 LEU A N 1
ATOM 4502 C CA . LEU A 1 607 ? 8.245 27.974 18.944 1.00 96.94 607 LEU A CA 1
ATOM 4503 C C . LEU A 1 607 ? 9.730 28.309 18.749 1.00 96.94 607 LEU A C 1
ATOM 4505 O O . LEU A 1 607 ? 10.503 28.222 19.702 1.00 96.94 607 LEU A O 1
ATOM 4509 N N . LYS A 1 608 ? 10.148 28.753 17.558 1.00 95.88 608 LYS A N 1
ATOM 4510 C CA . LYS A 1 608 ? 11.547 29.123 17.266 1.00 95.88 608 LYS A CA 1
ATOM 4511 C C . LYS A 1 608 ? 12.143 30.192 18.208 1.00 95.88 608 LYS A C 1
ATOM 4513 O O . LYS A 1 608 ? 13.314 30.058 18.556 1.00 95.88 608 LYS A O 1
ATOM 4518 N N . PRO A 1 609 ? 11.396 31.200 18.712 1.00 97.12 609 PRO A N 1
ATOM 4519 C CA . PRO A 1 609 ? 11.884 32.120 19.751 1.00 97.12 609 PRO A CA 1
ATOM 4520 C C . PRO A 1 609 ? 12.114 31.479 21.135 1.00 97.12 609 PRO A C 1
ATOM 4522 O O . PRO A 1 609 ? 12.737 32.101 21.997 1.00 97.12 609 PRO A O 1
ATOM 4525 N N . HIS A 1 610 ? 11.602 30.265 21.360 1.00 96.50 610 HIS A N 1
ATOM 4526 C CA . HIS A 1 610 ? 11.615 29.551 22.643 1.00 96.50 610 HIS A CA 1
ATOM 4527 C C . HIS A 1 610 ? 12.663 28.424 22.684 1.00 96.50 610 HIS A C 1
ATOM 4529 O O . HIS A 1 610 ? 12.831 27.796 23.729 1.00 96.50 610 HIS A O 1
ATOM 4535 N N . VAL A 1 611 ? 13.406 28.211 21.591 1.00 96.94 611 VAL A N 1
ATOM 4536 C CA . VAL A 1 611 ? 14.528 27.263 21.510 1.00 96.94 611 VAL A CA 1
ATOM 4537 C C . VAL A 1 611 ? 15.599 27.594 22.557 1.00 96.94 611 VAL A C 1
ATOM 4539 O O . VAL A 1 611 ? 16.014 28.745 22.717 1.00 96.94 611 VAL A O 1
ATOM 4542 N N . VAL A 1 612 ? 16.028 26.567 23.290 1.00 96.19 612 VAL A N 1
ATOM 4543 C CA . VAL A 1 612 ? 17.034 26.631 24.361 1.00 96.19 612 VAL A CA 1
ATOM 4544 C C . VAL A 1 612 ? 18.372 26.079 23.875 1.00 96.19 612 VAL A C 1
ATOM 4546 O O . VAL A 1 612 ? 19.410 26.700 24.114 1.00 96.19 612 VAL A O 1
ATOM 4549 N N . SER A 1 613 ? 18.344 24.944 23.175 1.00 94.88 613 SER A N 1
ATOM 4550 C CA . SER A 1 613 ? 19.514 24.295 22.588 1.00 94.88 613 SER A CA 1
ATOM 4551 C C . SER A 1 613 ? 19.139 23.518 21.317 1.00 94.88 613 SER A C 1
ATOM 4553 O O . SER A 1 613 ? 17.977 23.171 21.109 1.00 94.88 613 SER A O 1
ATOM 4555 N N . GLU A 1 614 ? 20.128 23.286 20.454 1.00 94.00 614 GLU A N 1
ATOM 4556 C CA . GLU A 1 614 ? 20.023 22.488 19.225 1.00 94.00 614 GLU A CA 1
ATOM 4557 C C . GLU A 1 614 ? 21.230 21.534 19.187 1.00 94.00 614 GLU A C 1
ATOM 4559 O O . GLU A 1 614 ? 22.368 21.992 19.341 1.00 94.00 614 GLU A O 1
ATOM 4564 N N . ASP A 1 615 ? 21.001 20.232 18.989 1.00 90.38 615 ASP A N 1
ATOM 4565 C CA . ASP A 1 615 ? 22.051 19.224 18.777 1.00 90.38 615 ASP A CA 1
ATOM 4566 C C . ASP A 1 615 ? 21.675 18.311 17.599 1.00 90.38 615 ASP A C 1
ATOM 4568 O O . ASP A 1 615 ? 20.750 17.499 17.663 1.00 90.38 615 ASP A O 1
ATOM 4572 N N . GLY A 1 616 ? 22.371 18.488 16.473 1.00 89.88 616 GLY A N 1
ATOM 4573 C CA . GLY A 1 616 ? 22.046 17.814 15.217 1.00 89.88 616 GLY A CA 1
ATOM 4574 C C . GLY A 1 616 ? 20.638 18.162 14.725 1.00 89.88 616 GLY A C 1
ATOM 4575 O O . GLY A 1 616 ? 20.388 19.284 14.288 1.00 89.88 616 GLY A O 1
ATOM 4576 N N . THR A 1 617 ? 19.738 17.179 14.756 1.00 88.06 617 THR A N 1
ATOM 4577 C CA . THR A 1 617 ? 18.322 17.340 14.398 1.00 88.06 617 THR A CA 1
ATOM 4578 C C . THR A 1 617 ? 17.415 17.603 15.597 1.00 88.06 617 THR A C 1
ATOM 4580 O O . THR A 1 617 ? 16.292 18.046 15.372 1.00 88.06 617 THR A O 1
ATOM 4583 N N . GLU A 1 618 ? 17.856 17.343 16.835 1.00 92.94 618 GLU A N 1
ATOM 4584 C CA . GLU A 1 618 ? 17.039 17.495 18.047 1.00 92.94 618 GLU A CA 1
ATOM 4585 C C . GLU A 1 618 ? 17.134 18.917 18.623 1.00 92.94 618 GLU A C 1
ATOM 4587 O O . GLU A 1 618 ? 18.186 19.561 18.610 1.00 92.94 618 GLU A O 1
ATOM 4592 N N . ILE A 1 619 ? 16.003 19.415 19.128 1.00 96.44 619 ILE A N 1
ATOM 4593 C CA . ILE A 1 619 ? 15.813 20.803 19.557 1.00 96.44 619 ILE A CA 1
ATOM 4594 C C . ILE A 1 619 ? 15.141 20.812 20.929 1.00 96.44 619 ILE A C 1
ATOM 4596 O O . ILE A 1 619 ? 14.039 20.289 21.098 1.00 96.44 619 ILE A O 1
ATOM 4600 N N . GLU A 1 620 ? 15.771 21.450 21.909 1.00 96.81 620 GLU A N 1
ATOM 4601 C CA . GLU A 1 620 ? 15.191 21.694 23.230 1.00 96.81 620 GLU A CA 1
ATOM 4602 C C . GLU A 1 620 ? 14.389 23.000 23.200 1.00 96.81 620 GLU A C 1
ATOM 4604 O O . GLU A 1 620 ? 14.903 24.042 22.783 1.00 96.81 620 GLU A O 1
ATOM 4609 N N . ILE A 1 621 ? 13.132 22.973 23.649 1.00 96.38 621 ILE A N 1
ATOM 4610 C CA . ILE A 1 621 ? 12.225 24.126 23.577 1.00 96.38 621 ILE A CA 1
ATOM 4611 C C . ILE A 1 621 ? 11.698 24.440 24.974 1.00 96.38 621 ILE A C 1
ATOM 4613 O O . ILE A 1 621 ? 11.197 23.566 25.678 1.00 96.38 621 ILE A O 1
ATOM 4617 N N . ARG A 1 622 ? 11.778 25.712 25.380 1.00 95.31 622 ARG A N 1
ATOM 4618 C CA . ARG A 1 622 ? 11.146 26.172 26.618 1.00 95.31 622 ARG A CA 1
ATOM 4619 C C . ARG A 1 622 ? 9.623 25.999 26.489 1.00 95.31 622 ARG A C 1
ATOM 4621 O O . ARG A 1 622 ? 9.074 26.549 25.535 1.00 95.31 622 ARG A O 1
ATOM 4628 N N . PRO A 1 623 ? 8.955 25.332 27.450 1.00 93.75 623 PRO A N 1
ATOM 4629 C CA . PRO A 1 623 ? 7.500 25.197 27.498 1.00 93.75 623 PRO A CA 1
ATOM 4630 C C . PRO A 1 623 ? 6.760 26.498 27.159 1.00 93.75 623 PRO A C 1
ATOM 4632 O O . PRO A 1 623 ? 6.923 27.494 27.862 1.00 93.75 623 PRO A O 1
ATOM 4635 N N . GLU A 1 624 ? 5.955 26.479 26.092 1.00 91.00 624 GLU A N 1
ATOM 4636 C CA . GLU A 1 624 ? 5.194 27.651 25.615 1.00 91.00 624 GLU A CA 1
ATOM 4637 C C . GLU A 1 624 ? 3.829 27.288 25.002 1.00 91.00 624 GLU A C 1
ATOM 4639 O O . GLU A 1 624 ? 2.855 28.010 25.199 1.00 91.00 624 GLU A O 1
ATOM 4644 N N . ALA A 1 625 ? 3.735 26.182 24.255 1.00 94.12 625 ALA A N 1
ATOM 4645 C CA . ALA A 1 625 ? 2.502 25.764 23.585 1.00 94.12 625 ALA A CA 1
ATOM 4646 C C . ALA A 1 625 ? 1.940 24.468 24.178 1.00 94.12 625 ALA A C 1
ATOM 4648 O O . ALA A 1 625 ? 2.692 23.532 24.454 1.00 94.12 625 ALA A O 1
ATOM 4649 N N . VAL A 1 626 ? 0.613 24.410 24.300 1.00 95.50 626 VAL A N 1
ATOM 4650 C CA . VAL A 1 626 ? -0.153 23.194 24.595 1.00 95.50 626 VAL A CA 1
ATOM 4651 C C . VAL A 1 626 ? -0.798 22.712 23.298 1.00 95.50 626 VAL A C 1
ATOM 4653 O O . VAL A 1 626 ? -1.439 23.495 22.593 1.00 95.50 626 VAL A O 1
ATOM 4656 N N . LEU A 1 627 ? -0.615 21.437 22.972 1.00 96.69 627 LEU A N 1
ATOM 4657 C CA . LEU A 1 627 ? -1.242 20.774 21.834 1.00 96.69 627 LEU A CA 1
ATOM 4658 C C . LEU A 1 627 ? -2.275 19.780 22.357 1.00 96.69 627 LEU A C 1
ATOM 4660 O O . LEU A 1 627 ? -1.981 19.009 23.269 1.00 96.69 627 LEU A O 1
ATOM 4664 N N . GLU A 1 628 ? -3.450 19.760 21.741 1.00 94.06 628 GLU A N 1
ATOM 4665 C CA . GLU A 1 628 ? -4.398 18.666 21.914 1.00 94.06 628 GLU A CA 1
ATOM 4666 C C . GLU A 1 628 ? -3.949 17.501 21.030 1.00 94.06 628 GLU A C 1
ATOM 4668 O O . GLU A 1 628 ? -3.761 17.655 19.814 1.00 94.06 628 GLU A O 1
ATOM 4673 N N . VAL A 1 629 ? -3.723 16.344 21.650 1.00 95.44 629 VAL A N 1
ATOM 4674 C CA . VAL A 1 629 ? -3.160 15.165 20.992 1.00 95.44 629 VAL A CA 1
ATOM 4675 C C . VAL A 1 629 ? -4.056 13.964 21.256 1.00 95.44 629 VAL A C 1
ATOM 4677 O O . VAL A 1 629 ? -4.155 13.484 22.383 1.00 95.44 629 VAL A O 1
ATOM 4680 N N . GLY A 1 630 ? -4.688 13.463 20.197 1.00 90.00 630 GLY A N 1
ATOM 4681 C CA . GLY A 1 630 ? -5.419 12.199 20.224 1.00 90.00 630 GLY A CA 1
ATOM 4682 C C . GLY A 1 630 ? -4.453 11.022 20.127 1.00 90.00 630 GLY A C 1
ATOM 4683 O O . GLY A 1 630 ? -3.450 11.088 19.409 1.00 90.00 630 GLY A O 1
ATOM 4684 N N . TYR A 1 631 ? -4.748 9.940 20.836 1.00 89.69 631 TYR A N 1
ATOM 4685 C CA . TYR A 1 631 ? -3.933 8.724 20.876 1.00 89.69 631 TYR A CA 1
ATOM 4686 C C . TYR A 1 631 ? -4.834 7.482 20.858 1.00 89.69 631 TYR A C 1
ATOM 4688 O O . TYR A 1 631 ? -6.011 7.555 21.193 1.00 89.69 631 TYR A O 1
ATOM 4696 N N . GLU A 1 632 ? -4.297 6.333 20.441 1.00 79.94 632 GLU A N 1
ATOM 4697 C CA . GLU A 1 632 ? -5.060 5.070 20.448 1.00 79.94 632 GLU A CA 1
ATOM 4698 C C . GLU A 1 632 ? -4.971 4.337 21.794 1.00 79.94 632 GLU A C 1
ATOM 4700 O O . GLU A 1 632 ? -5.884 3.607 22.158 1.00 79.94 632 GLU A O 1
ATOM 4705 N N . GLU A 1 633 ? -3.865 4.501 22.524 1.00 82.62 633 GLU A N 1
ATOM 4706 C CA . GLU A 1 633 ? -3.573 3.784 23.772 1.00 82.62 633 GLU A CA 1
ATOM 4707 C C . GLU A 1 633 ? -2.490 4.539 24.569 1.00 82.62 633 GLU A C 1
ATOM 4709 O O . GLU A 1 633 ? -1.640 5.205 23.964 1.00 82.62 633 GLU A O 1
ATOM 4714 N N . ILE A 1 634 ? -2.473 4.408 25.900 1.00 90.38 634 ILE A N 1
ATOM 4715 C CA . ILE A 1 634 ? -1.329 4.801 26.742 1.00 90.38 634 ILE A CA 1
ATOM 4716 C C . ILE A 1 634 ? -0.629 3.524 27.200 1.00 90.38 634 ILE A C 1
ATOM 4718 O O . ILE A 1 634 ? -1.243 2.674 27.835 1.00 90.38 634 ILE A O 1
ATOM 4722 N N . GLN A 1 635 ? 0.659 3.395 26.891 1.00 89.19 635 GLN A N 1
ATOM 4723 C CA . GLN A 1 635 ? 1.456 2.205 27.199 1.00 89.19 635 GLN A CA 1
ATOM 4724 C C . GLN A 1 635 ? 2.548 2.532 28.212 1.00 89.19 635 GLN A C 1
ATOM 4726 O O . GLN A 1 635 ? 3.094 3.633 28.196 1.00 89.19 635 GLN A O 1
ATOM 4731 N N . THR A 1 636 ? 2.923 1.583 29.071 1.00 90.75 636 THR A N 1
ATOM 4732 C CA . THR A 1 636 ? 4.101 1.747 29.937 1.00 90.75 636 THR A CA 1
ATOM 4733 C C . THR A 1 636 ? 5.383 1.724 29.098 1.00 90.75 636 THR A C 1
ATOM 4735 O O . THR A 1 636 ? 5.540 0.908 28.188 1.00 90.75 636 THR A O 1
ATOM 4738 N N . SER A 1 637 ? 6.309 2.647 29.365 1.00 89.94 637 SER A N 1
ATOM 4739 C CA . SER A 1 637 ? 7.519 2.830 28.558 1.00 89.94 637 SER A CA 1
ATOM 4740 C C . SER A 1 637 ? 8.708 3.343 29.376 1.00 89.94 637 SER A C 1
ATOM 4742 O O . SER A 1 637 ? 8.595 4.370 30.042 1.00 89.94 637 SER A O 1
ATOM 4744 N N . PRO A 1 638 ? 9.892 2.706 29.281 1.00 90.31 638 PRO A N 1
ATOM 4745 C CA . PRO A 1 638 ? 11.120 3.205 29.899 1.00 90.31 638 PRO A CA 1
ATOM 4746 C C . PRO A 1 638 ? 11.794 4.328 29.089 1.00 90.31 638 PRO A C 1
ATOM 4748 O O . PRO A 1 638 ? 12.834 4.830 29.508 1.00 90.31 638 PRO A O 1
ATOM 4751 N N . THR A 1 639 ? 11.270 4.680 27.908 1.00 92.88 639 THR A N 1
ATOM 4752 C CA . THR A 1 639 ? 11.885 5.657 26.990 1.00 92.88 639 THR A CA 1
ATOM 4753 C C . THR A 1 639 ? 11.641 7.105 27.410 1.00 92.88 639 THR A C 1
ATOM 4755 O O . THR A 1 639 ? 12.490 7.957 27.162 1.00 92.88 639 THR A O 1
ATOM 4758 N N . TYR A 1 640 ? 10.498 7.390 28.034 1.00 96.38 640 TYR A N 1
ATOM 4759 C CA . TYR A 1 640 ? 10.070 8.745 28.379 1.00 96.38 640 TYR A CA 1
ATOM 4760 C C . TYR A 1 640 ? 10.000 8.937 29.899 1.00 96.38 640 TYR A C 1
ATOM 4762 O O . TYR A 1 640 ? 9.746 7.987 30.640 1.00 96.38 640 TYR A O 1
ATOM 4770 N N . SER A 1 641 ? 10.218 10.163 30.385 1.00 95.75 641 SER A N 1
ATOM 4771 C CA . SER A 1 641 ? 10.361 10.417 31.828 1.00 95.75 641 SER A CA 1
ATOM 4772 C C . SER A 1 641 ? 9.054 10.315 32.621 1.00 95.75 641 SER A C 1
ATOM 4774 O O . SER A 1 641 ? 9.109 10.199 33.842 1.00 95.75 641 SER A O 1
ATOM 4776 N N . SER A 1 642 ? 7.895 10.281 31.954 1.00 95.50 642 SER A N 1
ATOM 4777 C CA . SER A 1 642 ? 6.609 9.932 32.582 1.00 95.50 642 SER A CA 1
ATOM 4778 C C . SER A 1 642 ? 6.501 8.458 32.986 1.00 95.50 642 SER A C 1
ATOM 4780 O O . SER A 1 642 ? 5.657 8.123 33.808 1.00 95.50 642 SER A O 1
ATOM 4782 N N . GLY A 1 643 ? 7.314 7.568 32.404 1.00 95.38 643 GLY A N 1
ATOM 4783 C CA . GLY A 1 643 ? 7.099 6.120 32.479 1.00 95.38 643 GLY A CA 1
ATOM 4784 C C . GLY A 1 643 ? 6.022 5.599 31.515 1.00 95.38 643 GLY A C 1
ATOM 4785 O O . GLY A 1 643 ? 5.746 4.398 31.515 1.00 95.38 643 GLY A O 1
ATOM 4786 N N . TYR A 1 644 ? 5.445 6.467 30.675 1.00 96.25 644 TYR A N 1
ATOM 4787 C CA . TYR A 1 644 ? 4.398 6.139 29.706 1.00 96.25 644 TYR A CA 1
ATOM 4788 C C . TYR A 1 644 ? 4.752 6.617 28.288 1.00 96.25 644 TYR A C 1
ATOM 4790 O O . TYR A 1 644 ? 5.604 7.483 28.089 1.00 96.25 644 TYR A O 1
ATOM 4798 N N . ALA A 1 645 ? 4.089 6.047 27.285 1.00 96.25 645 ALA A N 1
ATOM 4799 C CA . ALA A 1 645 ? 4.153 6.450 25.888 1.00 96.25 645 ALA A CA 1
ATOM 4800 C C . ALA A 1 645 ? 2.744 6.537 25.288 1.00 96.25 645 ALA A C 1
ATOM 4802 O O . ALA A 1 645 ? 1.943 5.614 25.451 1.00 96.25 645 ALA A O 1
ATOM 4803 N N . LEU A 1 646 ? 2.464 7.604 24.537 1.00 94.44 646 LEU A N 1
ATOM 4804 C CA . LEU A 1 646 ? 1.275 7.668 23.682 1.00 94.44 646 LEU A CA 1
ATOM 4805 C C . LEU A 1 646 ? 1.466 6.777 22.453 1.00 94.44 646 LEU A C 1
ATOM 4807 O O . LEU A 1 646 ? 2.464 6.903 21.735 1.00 94.44 646 LEU A O 1
ATOM 4811 N N . ARG A 1 647 ? 0.492 5.910 22.170 1.00 89.19 647 ARG A N 1
ATOM 4812 C CA . ARG A 1 647 ? 0.473 5.090 20.957 1.00 89.19 647 ARG A CA 1
ATOM 4813 C C . ARG A 1 647 ? -0.248 5.822 19.824 1.00 89.19 647 ARG A C 1
ATOM 4815 O O . ARG A 1 647 ? -1.388 6.255 19.971 1.00 89.19 647 ARG A O 1
ATOM 4822 N N . PHE A 1 648 ? 0.432 5.921 18.679 1.00 87.06 648 PHE A N 1
ATOM 4823 C CA . PHE A 1 648 ? -0.005 6.661 17.487 1.00 87.06 648 PHE A CA 1
ATOM 4824 C C . PHE A 1 648 ? -0.544 8.078 17.783 1.00 87.06 648 PHE A C 1
ATOM 4826 O O . PHE A 1 648 ? -1.654 8.396 17.351 1.00 87.06 648 PHE A O 1
ATOM 4833 N N . PRO A 1 649 ? 0.225 8.936 18.487 1.00 93.69 649 PRO A N 1
ATOM 4834 C CA . PRO A 1 649 ? -0.192 10.300 18.781 1.00 93.69 649 PRO A CA 1
ATOM 4835 C C . PRO A 1 649 ? -0.406 11.093 17.489 1.00 93.69 649 PRO A C 1
ATOM 4837 O O . PRO A 1 649 ? 0.425 11.069 16.568 1.00 93.69 649 PRO A O 1
ATOM 4840 N N . ARG A 1 650 ? -1.522 11.816 17.434 1.00 91.56 650 ARG A N 1
ATOM 4841 C CA . ARG A 1 650 ? -1.914 12.668 16.310 1.00 91.56 650 ARG A CA 1
ATOM 4842 C C . ARG A 1 650 ? -2.292 14.038 16.838 1.00 91.56 650 ARG A C 1
ATOM 4844 O O . ARG A 1 650 ? -3.074 14.149 17.778 1.00 91.56 650 ARG A O 1
ATOM 4851 N N . PHE A 1 651 ? -1.740 15.068 16.220 1.00 93.62 651 PHE A N 1
ATOM 4852 C CA . PHE A 1 651 ? -2.130 16.445 16.475 1.00 93.62 651 PHE A CA 1
ATOM 4853 C C . PHE A 1 651 ? -3.605 16.643 16.103 1.00 93.62 651 PHE A C 1
ATOM 4855 O O . PHE A 1 651 ? -4.010 16.288 14.994 1.00 93.62 651 PHE A O 1
ATOM 4862 N N . VAL A 1 652 ? -4.378 17.202 17.034 1.00 86.19 652 VAL A N 1
ATOM 4863 C CA . VAL A 1 652 ? -5.781 17.599 16.839 1.00 86.19 652 VAL A CA 1
ATOM 4864 C C . VAL A 1 652 ? -5.873 19.114 16.673 1.00 86.19 652 VAL A C 1
ATOM 4866 O O . VAL A 1 652 ? -6.505 19.595 15.735 1.00 86.19 652 VAL A O 1
ATOM 4869 N N . GLY A 1 653 ? -5.195 19.873 17.538 1.00 85.19 653 GLY A N 1
ATOM 4870 C CA . GLY A 1 653 ? -5.189 21.333 17.490 1.00 85.19 653 GLY A CA 1
ATOM 4871 C C . GLY A 1 653 ? -4.202 21.966 18.471 1.00 85.19 653 GLY A C 1
ATOM 4872 O O . GLY A 1 653 ? -3.639 21.294 19.335 1.00 85.19 653 GLY A O 1
ATOM 4873 N N . VAL A 1 654 ? -3.992 23.278 18.345 1.00 91.50 654 VAL A N 1
ATOM 4874 C CA . VAL A 1 654 ? -3.279 24.075 19.356 1.00 91.50 654 VAL A CA 1
ATOM 4875 C C . VAL A 1 654 ? -4.295 24.605 20.363 1.00 91.50 654 VAL A C 1
ATOM 4877 O O . VAL A 1 654 ? -5.328 25.150 19.977 1.00 91.50 654 VAL A O 1
ATOM 4880 N N . ARG A 1 655 ? -4.002 24.466 21.656 1.00 86.06 655 ARG A N 1
ATOM 4881 C CA . ARG A 1 655 ? -4.887 24.892 22.746 1.00 86.06 655 ARG A CA 1
ATOM 4882 C C . ARG A 1 655 ? -4.527 26.282 23.232 1.00 86.06 655 ARG A C 1
ATOM 4884 O O . ARG A 1 655 ? -3.975 26.466 24.309 1.00 86.06 655 ARG A O 1
ATOM 4891 N N . ASP A 1 656 ? -4.865 27.276 22.414 1.00 83.25 656 ASP A N 1
ATOM 4892 C CA . ASP A 1 656 ? -4.691 28.700 22.739 1.00 83.25 656 ASP A CA 1
ATOM 4893 C C . ASP A 1 656 ? -5.555 29.180 23.921 1.00 83.25 656 ASP A C 1
ATOM 4895 O O . ASP A 1 656 ? -5.334 30.265 24.458 1.00 83.25 656 ASP A O 1
ATOM 4899 N N . ASP A 1 657 ? -6.528 28.371 24.347 1.00 72.69 657 ASP A N 1
ATOM 4900 C CA . ASP A 1 657 ? -7.307 28.546 25.572 1.00 72.69 657 ASP A CA 1
ATOM 4901 C C . ASP A 1 657 ? -6.582 28.067 26.845 1.00 72.69 657 ASP A C 1
ATOM 4903 O O . ASP A 1 657 ? -7.034 28.389 27.946 1.00 72.69 657 ASP A O 1
ATOM 4907 N N . LYS A 1 658 ? -5.467 27.331 26.716 1.00 77.62 658 LYS A N 1
ATOM 4908 C CA . LYS A 1 658 ? -4.702 26.746 27.826 1.00 77.62 658 LYS A CA 1
ATOM 4909 C C . LYS A 1 658 ? -3.304 27.345 27.958 1.00 77.62 658 LYS A C 1
ATOM 4911 O O . LYS A 1 658 ? -2.581 27.517 26.980 1.00 77.62 658 LYS A O 1
ATOM 4916 N N . SER A 1 659 ? -2.878 27.601 29.195 1.00 88.62 659 SER A N 1
ATOM 4917 C CA . SER A 1 659 ? -1.460 27.803 29.501 1.00 88.62 659 SER A CA 1
ATOM 4918 C C . SER A 1 659 ? -0.756 26.456 29.685 1.00 88.62 659 SER A C 1
ATOM 4920 O O . SER A 1 659 ? -1.402 25.434 29.908 1.00 88.62 659 SER A O 1
ATOM 4922 N N . VAL A 1 660 ? 0.580 26.445 29.678 1.00 91.75 660 VAL A N 1
ATOM 4923 C CA . VAL A 1 660 ? 1.357 25.221 29.956 1.00 91.75 660 VAL A CA 1
ATOM 4924 C C . VAL A 1 660 ? 1.064 24.610 31.336 1.00 91.75 660 VAL A C 1
ATOM 4926 O O . VAL A 1 660 ? 1.246 23.412 31.511 1.00 91.75 660 VAL A O 1
ATOM 4929 N N . GLY A 1 661 ? 0.557 25.396 32.294 1.00 87.75 661 GLY A N 1
ATOM 4930 C CA . GLY A 1 661 ? 0.104 24.902 33.601 1.00 87.75 661 GLY A CA 1
ATOM 4931 C C . GLY A 1 661 ? -1.293 24.262 33.598 1.00 87.75 661 GLY A C 1
ATOM 4932 O O . GLY A 1 661 ? -1.651 23.606 34.571 1.00 87.75 661 GLY A O 1
ATOM 4933 N N . ASP A 1 662 ? -2.068 24.427 32.519 1.00 86.50 662 ASP A N 1
ATOM 4934 C CA . ASP A 1 662 ? -3.400 23.827 32.318 1.00 86.50 662 ASP A CA 1
ATOM 4935 C C . ASP A 1 662 ? -3.347 22.543 31.458 1.00 86.50 662 ASP A C 1
ATOM 4937 O O . ASP A 1 662 ? -4.385 21.976 31.090 1.00 86.50 662 ASP A O 1
ATOM 4941 N N . ALA A 1 663 ? -2.139 22.100 31.103 1.00 92.94 663 ALA A N 1
ATOM 4942 C CA . ALA A 1 663 ? -1.889 20.820 30.457 1.00 92.94 663 ALA A CA 1
ATOM 4943 C C . ALA A 1 663 ? -2.228 19.644 31.387 1.00 92.94 663 ALA A C 1
ATOM 4945 O O . ALA A 1 663 ? -2.232 19.769 32.615 1.00 92.94 663 ALA A O 1
ATOM 4946 N N . ASP A 1 664 ? -2.509 18.486 30.798 1.00 95.75 664 ASP A N 1
ATOM 4947 C CA . ASP A 1 664 ? -2.853 17.292 31.559 1.00 95.75 664 ASP A CA 1
ATOM 4948 C C . ASP A 1 664 ? -1.678 16.805 32.418 1.00 95.75 664 ASP A C 1
ATOM 4950 O O . ASP A 1 664 ? -0.504 16.907 32.050 1.00 95.75 664 ASP A O 1
ATOM 4954 N N . SER A 1 665 ? -2.004 16.285 33.603 1.00 95.50 665 SER A N 1
ATOM 4955 C CA . SER A 1 665 ? -1.016 15.849 34.589 1.00 95.50 665 SER A CA 1
ATOM 4956 C C . SER A 1 665 ? -0.633 14.381 34.428 1.00 95.50 665 SER A C 1
ATOM 4958 O O . SER A 1 665 ? -1.416 13.549 33.957 1.00 95.50 665 SER A O 1
ATOM 4960 N N . LEU A 1 666 ? 0.550 14.030 34.933 1.00 95.38 666 LEU A N 1
ATOM 4961 C CA . LEU A 1 666 ? 1.004 12.643 35.027 1.00 95.38 666 LEU A CA 1
ATOM 4962 C C . LEU A 1 666 ? 0.028 11.755 35.830 1.00 95.38 666 LEU A C 1
ATOM 4964 O O . LEU A 1 666 ? -0.152 10.584 35.511 1.00 95.38 666 LEU A O 1
ATOM 4968 N N . GLU A 1 667 ? -0.679 12.317 36.816 1.00 93.12 667 GLU A N 1
ATOM 4969 C CA . GLU A 1 667 ? -1.740 11.617 37.558 1.00 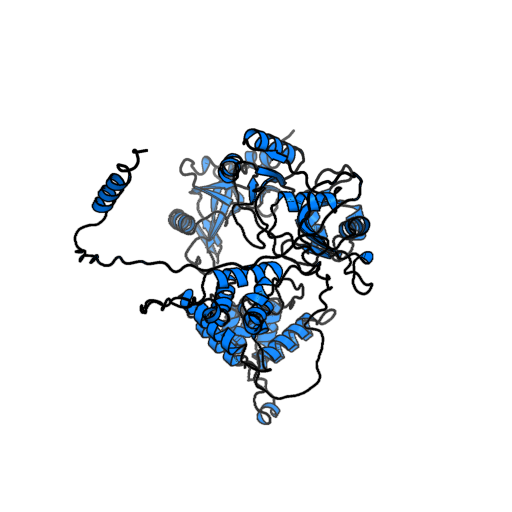93.12 667 GLU A CA 1
ATOM 4970 C C . GLU A 1 667 ? -2.985 11.312 36.702 1.00 93.12 667 GLU A C 1
ATOM 4972 O O . GLU A 1 667 ? -3.665 10.309 36.933 1.00 93.12 667 GLU A O 1
ATOM 4977 N N . ARG A 1 668 ? -3.326 12.168 35.724 1.00 91.75 668 ARG A N 1
ATOM 4978 C CA . ARG A 1 668 ? -4.393 11.879 34.747 1.00 91.75 668 ARG A CA 1
ATOM 4979 C C . ARG A 1 668 ? -3.935 10.794 33.777 1.00 91.75 668 ARG A C 1
ATOM 4981 O O . ARG A 1 668 ? -4.698 9.863 33.548 1.00 91.75 668 ARG A O 1
ATOM 4988 N N . VAL A 1 669 ? -2.693 10.862 33.299 1.00 93.94 669 VAL A N 1
ATOM 4989 C CA . VAL A 1 669 ? -2.083 9.833 32.439 1.00 93.94 669 VAL A CA 1
ATOM 4990 C C . VAL A 1 669 ? -2.096 8.459 33.108 1.00 93.94 669 VAL A C 1
ATOM 4992 O O . VAL A 1 669 ? -2.634 7.523 32.527 1.00 93.94 669 VAL A O 1
ATOM 4995 N N . ALA A 1 670 ? -1.596 8.336 34.341 1.00 90.62 670 ALA A N 1
ATOM 4996 C CA . ALA A 1 670 ? -1.578 7.063 35.068 1.00 90.62 670 ALA A CA 1
ATOM 4997 C C . ALA A 1 670 ? -2.992 6.480 35.262 1.00 90.62 670 ALA A C 1
ATOM 4999 O O . ALA A 1 670 ? -3.210 5.281 35.111 1.00 90.62 670 ALA A O 1
ATOM 5000 N N . ARG A 1 671 ? -3.988 7.338 35.526 1.00 86.94 671 ARG A N 1
ATOM 5001 C CA . ARG A 1 671 ? -5.398 6.933 35.642 1.00 86.94 671 ARG A CA 1
ATOM 5002 C C . ARG A 1 671 ? -5.978 6.434 34.316 1.00 86.94 671 ARG A C 1
ATOM 5004 O O . ARG A 1 671 ? -6.713 5.454 34.322 1.00 86.94 671 ARG A O 1
ATOM 5011 N N . LEU A 1 672 ? -5.654 7.099 33.207 1.00 84.81 672 LEU A N 1
ATOM 5012 C CA . LEU A 1 672 ? -6.065 6.708 31.853 1.00 84.81 672 LEU A CA 1
ATOM 5013 C C . LEU A 1 672 ? -5.343 5.437 31.371 1.00 84.81 672 LEU A C 1
ATOM 5015 O O . LEU A 1 672 ? -5.915 4.674 30.603 1.00 84.81 672 LEU A O 1
ATOM 5019 N N . ALA A 1 673 ? -4.128 5.179 31.864 1.00 83.38 673 ALA A N 1
ATOM 5020 C CA . ALA A 1 673 ? -3.378 3.941 31.643 1.00 83.38 673 ALA A CA 1
ATOM 5021 C C . ALA A 1 673 ? -3.850 2.755 32.516 1.00 83.38 673 ALA A C 1
ATOM 5023 O O . ALA A 1 673 ? -3.370 1.640 32.339 1.00 83.38 673 ALA A O 1
ATOM 5024 N N . GLY A 1 674 ? -4.777 2.977 33.459 1.00 75.44 674 GLY A N 1
ATOM 5025 C CA . GLY A 1 674 ? -5.325 1.941 34.345 1.00 75.44 674 GLY A CA 1
ATOM 5026 C C . GLY A 1 674 ? -4.613 1.769 35.697 1.00 75.44 674 GLY A C 1
ATOM 5027 O O . GLY A 1 674 ? -5.137 1.075 36.565 1.00 75.44 674 GLY A O 1
ATOM 5028 N N . ASP A 1 675 ? -3.501 2.466 35.947 1.00 70.62 675 ASP A N 1
ATOM 5029 C CA . ASP A 1 675 ? -2.688 2.357 37.177 1.00 70.62 675 ASP A CA 1
ATOM 5030 C C . ASP A 1 675 ? -3.294 3.091 38.402 1.00 70.62 675 ASP A C 1
ATOM 5032 O O . ASP A 1 675 ? -2.623 3.324 39.408 1.00 70.62 675 ASP A O 1
ATOM 5036 N N . GLY A 1 676 ? -4.566 3.501 38.322 1.00 44.81 676 GLY A N 1
ATOM 5037 C CA . GLY A 1 676 ? -5.233 4.387 39.288 1.00 44.81 676 GLY A CA 1
ATOM 5038 C C . GLY A 1 676 ? -6.350 3.764 40.136 1.00 44.81 676 GLY A C 1
ATOM 5039 O O . GLY A 1 676 ? -7.110 4.521 40.741 1.00 44.81 676 GLY A O 1
ATOM 5040 N N . ALA A 1 677 ? -6.498 2.435 40.154 1.00 33.75 677 ALA A N 1
ATOM 5041 C CA . ALA A 1 677 ? -7.564 1.735 40.881 1.00 33.75 677 ALA A CA 1
ATOM 5042 C C . ALA A 1 677 ? -7.034 0.895 42.066 1.00 33.75 677 ALA A C 1
ATOM 5044 O O . ALA A 1 677 ? -6.676 -0.271 41.894 1.00 33.75 677 ALA A O 1
ATOM 5045 N N . GLU A 1 678 ? -7.058 1.480 43.273 1.00 31.53 678 GLU A N 1
ATOM 5046 C CA . GLU A 1 678 ? -7.098 0.771 44.574 1.00 31.53 678 GLU A CA 1
ATOM 5047 C C . GLU A 1 678 ? -8.479 0.932 45.242 1.00 31.53 678 GLU A C 1
ATOM 5049 O O . GLU A 1 678 ? -9.035 2.056 45.189 1.00 31.53 678 GLU A O 1
#

InterPro domains:
  IPR000977 DNA ligase, ATP-dependent [TIGR00574] (209-672)
  IPR012308 DNA ligase, ATP-dependent, N-terminal [PF04675] (92-276)
  IPR012309 DNA ligase, ATP-dependent, C-terminal [PF04679] (568-658)
  IPR012310 DNA ligase, ATP-dependent, central [PF01068] (348-547)
  IPR012310 DNA ligase, ATP-dependent, central [PS50160] (456-580)
  IPR012340 Nucleic acid-binding, OB-fold [G3DSA:2.40.50.140] (548-676)
  IPR012340 Nucleic acid-binding, OB-fold [SSF50249] (550-673)
  IPR016059 DNA ligase, ATP-dependent, conserved site [PS00697] (368-376)
  IPR022865 DNA ligase, ATP-dependent, bacterial/archaeal [MF_00407] (91-674)
  IPR036599 DNA ligase, ATP-dependent, N-terminal domain superfamily [G3DSA:1.10.3260.10] (82-343)
  IPR036599 DNA ligase, ATP-dependent, N-terminal domain superfamily [SSF117018] (87-352)
  IPR050191 ATP-dependent DNA ligase [PTHR45674] (86-673)
  IPR054890 ATP-dependent DNA ligase LigA [NF041331] (91-673)

Sequence (678 aa):
MVVEGAVAERLLDDFRLLLGAGVELVGVDRERLADPVGEGGLGAHGTVDDPGRQKGLRPTGGVGAVGTRPVRPETDPYRGAFAERSRTPRMEFAAFAERAERLAAEPADIETTRLVADLLAAAGGRGKSDDLATVTRFLLGRVFPAHDTRTLDVGPALCREAIARAAGPNVGAADVEERLAEAGEIGAVAAGFDFGGQRGLAAFGEGRDRLTVAAVDAALRELAADAGDGSESRKRDALFGLFNRCEPAEAKLLARLVLGEMRLGVGEGTVRDAIAEAFLAEASADDGKEGNDGDDPTLRARDEAAAAVERALQVTNDYGRVAVLARDEGLAGLRAEGLAVGRPVQAMLAQAGTATDAVEAFGEVAVETKFDGARVQVHYVPESAAEGGEGLGPRVYSRNMDDVTDALPEVVEYVEARVSVPVILDGEVVAVDDDGDPLPFQEVLRRFRRKHDVDRMREEVGLRLHAFDCLHADGEDL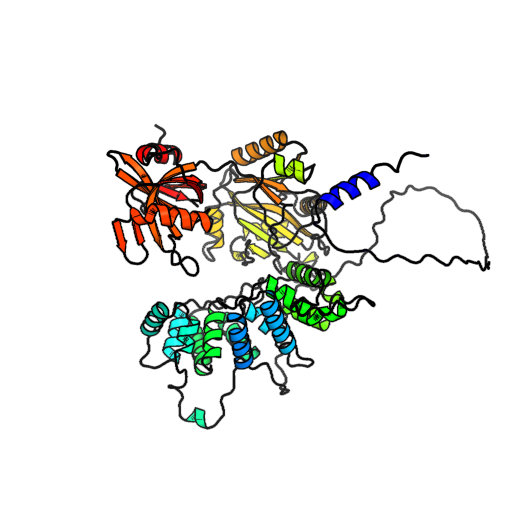LDEPLRARHDLLVDVLPDAAASVEFADDPEAIEVAEAAALDAGHEGVMLKNPDAAYTPGDRGRDWLKRKPDVETLDAVVVGAEWGEGRRAELFGTFLLGVGAGDDEFATIGKVATGLTDEALADLTERLKPHVVSEDGTEIEIRPEAVLEVGYEEIQTSPTYSSGYALRFPRFVGVRDDKSVGDADSLERVARLAGDGAE

Mean predicted aligned error: 14.78 Å

Secondary structure (DSSP, 8-state):
----SSSHHHHHHHHHSSS-S--PPPPPP------------------------------------PPPPP------TTS---------PPPBHHHHHHHHHHHTT---HHHHHHHHHHHHHHHT-SSS---HHHHHHHHTT-SS-TT--------HHHHHHHHHHHH-TT--HHHHHHHHHHHSSHHHHHHTS-TTTT--GGGGTS-----BHHHHHHHHHHHHT--STTHHHHHHHHHHHHHTT--HHHHHHHHHHHHT---SS--HHHHHHHHHHHHHTTTT--TT------SS----S-HHHHHHHHHHHHHH--HHHHHHHHHHTHHHHHHH----TTS--PPP-PEE--HHHHHHHHSSEEEEE--SSEEEEEEE--GGG-TTS-----EEEETTS-B-GGG-HHHHHHHHTT--S-EEEEEEEEEE-SS-PEEPHHHHHHHHT-SS-HHHHHHHSEEEEEEEEEEEETTEE-TTS-HHHHHHHHHHH-GGGBPPEEEESSHHHHHHHHHHHHHTTS--EEEE-TTPPP-TT---SSEEEE-PPPPEEEEEEEEEEE--GGGTTSEEEEEEEEEEETTEEEEEEEE-SS--HHHHHHHHHHHGGGEEEEETTEEEE-S--EEEEE-SEEEE-SSSTTSEEEES-EEEEE-TT--GGGSPBHHHHHHHTTTT--

Foldseek 3Di:
DDDDDPPVVVVVVVVVVPDPDDDDDDDDDDDDDDDDDDDDDDDDDDDDDDDDDDDDDDDDDDDDDDDQDAFAQDDDPVPDDPDDDDDDDAAFLVNLLVLLVVLLPDPDLLVNLQSLLVVLLVQCDPDDRHCNLLSLQLLQLHLDFLLDQQALPDDPQLLLQLLQLQQDPPGHSVNLVVVCVVPVDSLQSLLVGDSAVVDDPCCVPDDQPTHHSVNLSVLSVVSSPQDDPCSSVVNSVSSNVQSSSDHSSSRSSSSCSNNSNSSRPDDPLSLLLSLQQNQPLVVQDDDDDDDDPDPDSDGSGDPLSSVLLQQLCQQASRSSVSSVCCHPPNSNSSVVDHHRQVRDGQAAAEAADALVVLLVVQLKWWKFQQFQAWKKKKWWAALQSHDPRDIPQIWIATNSSHTQCLLCVVVSVLLNVFADWTWIWIWGKFKADPVGATDHRVLNVVSSVDNPPSVVSCVVIPIATQTAFTQDTRSDGCQQFFSQVRLVVVCVRRVVRYTDIDMDNDNVVQVVQQVVSVVSPGFGMKIANRGDGHRHPDHDHRIHDYGPDFDKFFWWFFWFFQDDDPRNVWGQKTWTFAAADPLDTWTAEIERAQDDPVNRVVCRVVFVVQWDDDDDGITGGDTFWIFIWGADAWAQDPPIRLSIYGHNIHTDGTPPVDGNVRGHHSLVSCVRNVVNDD

Nearest PDB structures (foldseek):
  3gde-assembly1_A  TM=7.467E-01  e=7.861E-52  Archaeoglobus fulgidus
  2cfm-assembly1_A  TM=6.845E-01  e=8.295E-54  Pyrococcus furiosus
  3rr5-assembly1_A  TM=7.007E-01  e=2.012E-51  Thermococcus sp. 1519
  6wbo-assembly1_A  TM=6.397E-01  e=8.877E-51  Thermococcus gammatolerans
  4eq5-assembly1_A  TM=6.835E-01  e=6.513E-45  Thermococcus sibiricus MM 739